Protein AF-X0LB42-F1 (afdb_monomer)

Solvent-accessible surface area (backbone atoms only — not comparable to full-atom values): 24486 Å² total; per-residue (Å²): 87,78,45,88,50,98,87,50,98,68,70,46,26,42,41,78,42,63,42,56,92,75,49,65,98,78,71,87,56,92,49,79,49,79,49,73,68,36,48,49,52,33,52,52,49,54,53,50,35,68,74,74,40,59,80,95,69,42,55,78,41,61,44,30,21,41,55,77,55,56,40,98,85,70,43,78,28,61,67,62,58,48,51,62,75,62,58,82,76,58,62,68,52,47,52,49,9,48,46,50,47,36,72,66,30,50,40,66,23,31,21,34,42,50,47,66,76,48,96,63,89,60,92,90,61,95,54,64,84,45,69,44,80,44,70,48,94,70,74,83,74,50,70,46,80,44,84,36,55,71,91,47,40,66,60,51,50,51,52,50,54,49,53,51,50,51,54,36,61,76,49,54,26,61,53,42,56,48,36,43,36,37,41,32,44,91,81,56,76,46,81,43,82,47,68,48,64,84,45,32,36,82,68,23,54,56,49,54,53,51,33,29,54,31,26,56,70,73,46,70,71,85,57,55,46,41,72,60,36,46,69,76,62,61,72,52,75,65,55,40,50,56,24,48,56,49,51,50,66,71,35,57,91,49,26,83,52,70,72,65,72,74,76,81,82,80,78,68,85,78,59,94,78,65,66,91,75,81,76,88,82,88,85,86,80,80,76,94,61,61,66,68,59,50,46,53,52,28,50,75,70,74,36,96,48,58,64,30,56,54,49,47,53,51,51,49,58,66,32,66,78,63,70,47,67,53,48,52,31,32,36,53,41,71,50,32,83,76,37,75,55,40,54,60,24,54,34,46,52,62,35,63,36,80,44,70,49,56,75,71,76,51,73,65,55,45,38,52,48,46,41,52,48,58,60,52,43,66,80,38,32,77,57,58,68,70,56,55,30,58,58,38,69,53,62,91,89,56,76,85,45,76,46,79,46,78,79,78,81,78,82,90,124

Structure (mmCIF, N/CA/C/O backbone):
data_AF-X0LB42-F1
#
_entry.id   AF-X0LB42-F1
#
loop_
_atom_site.group_PDB
_atom_site.id
_atom_site.type_symbol
_atom_site.label_atom_id
_atom_site.label_alt_id
_atom_site.label_comp_id
_atom_site.label_asym_id
_atom_site.label_entity_id
_atom_site.label_seq_id
_atom_site.pdbx_PDB_ins_code
_atom_site.Cartn_x
_atom_site.Cartn_y
_atom_site.Cartn_z
_atom_site.occupancy
_atom_site.B_iso_or_equiv
_atom_site.auth_seq_id
_atom_site.auth_comp_id
_atom_site.auth_asym_id
_atom_site.auth_atom_id
_atom_site.pdbx_PDB_model_num
ATOM 1 N N . MET A 1 1 ? 25.340 -20.797 -2.339 1.00 44.72 1 MET A N 1
ATOM 2 C CA . MET A 1 1 ? 26.627 -20.241 -2.813 1.00 44.72 1 MET A CA 1
ATOM 3 C C . MET A 1 1 ? 26.756 -18.850 -2.230 1.00 44.72 1 MET A C 1
ATOM 5 O O . MET A 1 1 ? 25.791 -18.105 -2.316 1.00 44.72 1 MET A O 1
ATOM 9 N N . VAL A 1 2 ? 27.885 -18.534 -1.598 1.00 42.16 2 VAL A N 1
ATOM 10 C CA . VAL A 1 2 ? 28.158 -17.186 -1.087 1.00 42.16 2 VAL A CA 1
ATOM 11 C C . VAL A 1 2 ? 28.806 -16.392 -2.215 1.00 42.16 2 VAL A C 1
ATOM 13 O O . VAL A 1 2 ? 29.856 -16.799 -2.713 1.00 42.16 2 VAL A O 1
ATOM 16 N N . LEU A 1 3 ? 28.160 -15.318 -2.659 1.00 44.56 3 LEU A N 1
ATOM 17 C CA . LEU A 1 3 ? 28.760 -14.375 -3.597 1.00 44.56 3 LEU A CA 1
ATOM 18 C C . LEU A 1 3 ? 29.435 -13.266 -2.792 1.00 44.56 3 LEU A C 1
ATOM 20 O O . LEU A 1 3 ? 28.776 -12.571 -2.018 1.00 44.56 3 LEU A O 1
ATOM 24 N N . ASN A 1 4 ? 30.752 -13.128 -2.955 1.00 34.81 4 ASN A N 1
ATOM 25 C CA . ASN A 1 4 ? 31.490 -12.000 -2.397 1.00 34.81 4 ASN A CA 1
ATOM 26 C C . ASN A 1 4 ? 31.144 -10.749 -3.203 1.00 34.81 4 ASN A C 1
ATOM 28 O O . ASN A 1 4 ? 31.461 -10.686 -4.389 1.00 34.81 4 ASN A O 1
ATOM 32 N N . ARG A 1 5 ? 30.530 -9.765 -2.544 1.00 43.56 5 ARG A N 1
ATOM 33 C CA . ARG A 1 5 ? 30.386 -8.403 -3.059 1.00 43.56 5 ARG A CA 1
ATOM 34 C C . ARG A 1 5 ? 31.442 -7.516 -2.399 1.00 43.56 5 ARG A C 1
ATOM 36 O O . ARG A 1 5 ? 31.385 -7.343 -1.184 1.00 43.56 5 ARG A O 1
ATOM 43 N N . PRO A 1 6 ? 32.431 -6.995 -3.143 1.00 35.06 6 PRO A N 1
ATOM 44 C CA . PRO A 1 6 ? 33.511 -6.187 -2.572 1.00 35.06 6 PRO A CA 1
ATOM 45 C C . PRO A 1 6 ? 33.060 -4.846 -1.960 1.00 35.06 6 PRO A C 1
ATOM 47 O O . PRO A 1 6 ? 33.853 -4.192 -1.290 1.00 35.06 6 PRO A O 1
ATOM 50 N N . ASP A 1 7 ? 31.817 -4.421 -2.194 1.00 41.19 7 ASP A N 1
ATOM 51 C CA . ASP A 1 7 ? 31.307 -3.068 -1.946 1.00 41.19 7 ASP A CA 1
ATOM 52 C C . ASP A 1 7 ? 30.141 -2.991 -0.932 1.00 41.19 7 ASP A C 1
ATOM 54 O O . ASP A 1 7 ? 29.723 -1.891 -0.563 1.00 41.19 7 ASP A O 1
ATOM 58 N N . ARG A 1 8 ? 29.632 -4.129 -0.424 1.00 45.09 8 ARG A N 1
ATOM 59 C CA . ARG A 1 8 ? 28.611 -4.185 0.645 1.00 45.09 8 ARG A CA 1
ATOM 60 C C . ARG A 1 8 ? 28.931 -5.281 1.673 1.00 45.09 8 ARG A C 1
ATOM 62 O O . ARG A 1 8 ? 29.265 -6.390 1.274 1.00 45.09 8 ARG A O 1
ATOM 69 N N . PRO A 1 9 ? 28.750 -5.045 2.988 1.00 38.72 9 PRO A N 1
ATOM 70 C CA . PRO A 1 9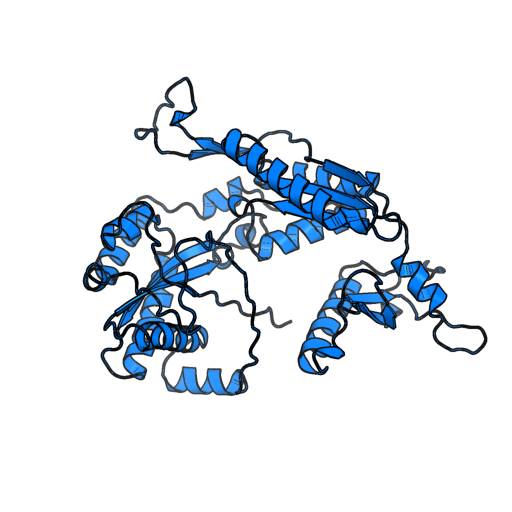 ? 29.098 -6.024 4.026 1.00 38.72 9 PRO A CA 1
ATOM 71 C C . PRO A 1 9 ? 28.169 -7.255 4.091 1.00 38.72 9 PRO A C 1
ATOM 73 O O . PRO A 1 9 ? 28.436 -8.175 4.863 1.00 38.72 9 PRO A O 1
ATOM 76 N N . ASN A 1 10 ? 27.106 -7.317 3.279 1.00 48.66 10 ASN A N 1
ATOM 77 C CA . ASN A 1 10 ? 26.189 -8.457 3.261 1.00 48.66 10 ASN A CA 1
ATOM 78 C C . ASN A 1 10 ? 26.535 -9.418 2.119 1.00 48.66 10 ASN A C 1
ATOM 80 O O . ASN A 1 10 ? 26.282 -9.141 0.947 1.00 48.66 10 ASN A O 1
ATOM 84 N N . HIS A 1 11 ? 27.072 -10.578 2.486 1.00 56.41 11 HIS A N 1
ATOM 85 C CA . HIS A 1 11 ? 27.197 -11.742 1.618 1.00 56.41 11 HIS A CA 1
ATOM 86 C C . HIS A 1 11 ? 25.808 -12.158 1.105 1.00 56.41 11 HIS A C 1
ATOM 88 O O . HIS A 1 11 ? 24.945 -12.537 1.895 1.00 56.41 11 HIS A O 1
ATOM 94 N N . ALA A 1 12 ? 25.579 -12.114 -0.210 1.00 61.16 12 ALA A N 1
ATOM 95 C CA . ALA A 1 12 ? 24.350 -12.647 -0.793 1.00 61.16 12 ALA A CA 1
ATOM 96 C C . ALA A 1 12 ? 24.471 -14.172 -0.897 1.00 61.16 12 ALA A C 1
ATOM 98 O O . ALA A 1 12 ? 25.297 -14.708 -1.647 1.00 61.16 12 ALA A O 1
ATOM 99 N N . VAL A 1 13 ? 23.665 -14.886 -0.115 1.00 71.06 13 VAL A N 1
ATOM 100 C CA . VAL A 1 13 ? 23.589 -16.345 -0.170 1.00 71.06 13 VAL A CA 1
ATOM 101 C C . VAL A 1 13 ? 22.534 -16.713 -1.211 1.00 71.06 13 VAL A C 1
ATOM 103 O O . VAL A 1 13 ? 21.343 -16.516 -0.999 1.00 71.06 13 VAL A O 1
ATOM 106 N N . VAL A 1 14 ? 22.965 -17.258 -2.349 1.00 78.75 14 VAL A N 1
ATOM 107 C CA . VAL A 1 14 ? 22.054 -17.750 -3.396 1.00 78.75 14 VAL A CA 1
ATOM 108 C C . VAL A 1 14 ? 21.892 -19.259 -3.261 1.00 78.75 14 VAL A C 1
ATOM 110 O O . VAL A 1 14 ? 22.886 -20.000 -3.269 1.00 78.75 14 VAL A O 1
ATOM 113 N N . ALA A 1 15 ? 20.652 -19.725 -3.153 1.00 84.56 15 ALA A N 1
ATOM 114 C CA . ALA A 1 15 ? 20.295 -21.137 -3.171 1.00 84.56 15 ALA A CA 1
ATOM 115 C C . ALA A 1 15 ? 19.730 -21.523 -4.541 1.00 84.56 15 ALA A C 1
ATOM 117 O O . ALA A 1 15 ? 18.846 -20.855 -5.066 1.00 84.56 15 ALA A O 1
ATOM 118 N N . PHE A 1 16 ? 20.234 -22.615 -5.113 1.00 86.50 16 PHE A N 1
ATOM 119 C CA . PHE A 1 16 ? 19.707 -23.180 -6.353 1.00 86.50 16 PHE A CA 1
ATOM 120 C C . PHE A 1 16 ? 18.906 -24.439 -6.032 1.00 86.50 16 PHE A C 1
ATOM 122 O O . PHE A 1 16 ? 19.396 -25.305 -5.308 1.00 86.50 16 PHE A O 1
ATOM 129 N N . ILE A 1 17 ? 17.699 -24.543 -6.579 1.00 87.75 17 ILE A N 1
ATOM 130 C CA . ILE A 1 17 ? 16.788 -25.675 -6.406 1.00 87.75 17 ILE A CA 1
ATOM 131 C C . ILE A 1 17 ? 16.646 -26.367 -7.757 1.00 87.75 17 ILE A C 1
ATOM 133 O O . ILE A 1 17 ? 16.242 -25.737 -8.731 1.00 87.75 17 ILE A O 1
ATOM 137 N N . ALA A 1 18 ? 16.960 -27.660 -7.827 1.00 87.94 18 ALA A N 1
ATOM 138 C CA . ALA A 1 18 ? 16.674 -28.448 -9.021 1.00 87.94 18 ALA A CA 1
ATOM 139 C C . ALA A 1 18 ? 15.215 -28.918 -9.015 1.00 87.94 18 ALA A C 1
ATOM 141 O O . ALA A 1 18 ? 14.796 -29.599 -8.081 1.00 87.94 18 ALA A O 1
ATOM 142 N N . ALA A 1 19 ? 14.471 -28.585 -10.066 1.00 86.31 19 ALA A N 1
ATOM 143 C CA . ALA A 1 19 ? 13.085 -29.002 -10.266 1.00 86.31 19 ALA A CA 1
ATOM 144 C C . ALA A 1 19 ? 12.876 -29.503 -11.711 1.00 86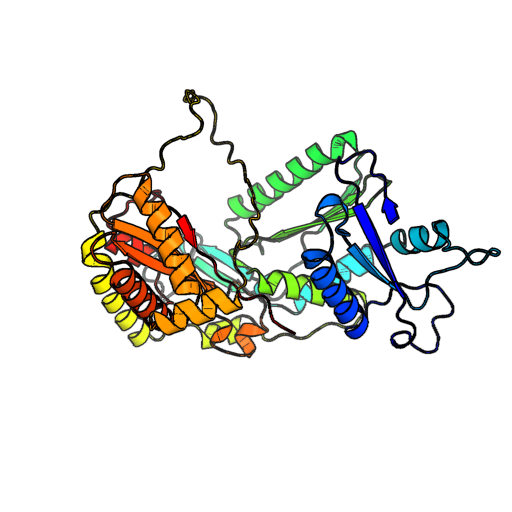.31 19 ALA A C 1
ATOM 146 O O . ALA A 1 19 ? 12.275 -28.799 -12.527 1.00 86.31 19 ALA A O 1
ATOM 147 N N . PRO A 1 20 ? 13.372 -30.707 -12.059 1.00 81.81 20 PRO A N 1
ATOM 148 C CA . PRO A 1 20 ? 13.318 -31.232 -13.429 1.00 81.81 20 PRO A CA 1
ATOM 149 C C . PRO A 1 20 ? 11.888 -31.399 -13.959 1.00 81.81 20 PRO A C 1
ATOM 151 O O . PRO A 1 20 ? 11.645 -31.203 -15.141 1.00 81.81 20 PRO A O 1
ATOM 154 N N . GLN A 1 21 ? 10.928 -31.686 -13.080 1.00 80.69 21 GLN A N 1
ATOM 155 C CA . GLN A 1 21 ? 9.507 -31.827 -13.405 1.00 80.69 21 GLN A CA 1
ATOM 156 C C . GLN A 1 21 ? 8.821 -30.520 -13.841 1.00 80.69 21 GLN A C 1
ATOM 158 O O . GLN A 1 21 ? 7.685 -30.551 -14.299 1.00 80.69 21 GLN A O 1
ATOM 163 N N . VAL A 1 22 ? 9.485 -29.375 -13.659 1.00 75.88 22 VAL A N 1
ATOM 164 C CA . VAL A 1 22 ? 8.964 -28.040 -14.004 1.00 75.88 22 VAL A CA 1
ATOM 165 C C . VAL A 1 22 ? 9.557 -27.519 -15.320 1.00 75.88 22 VAL A C 1
ATOM 167 O O . VAL A 1 22 ? 9.099 -26.505 -15.849 1.00 75.88 22 VAL A O 1
ATOM 170 N N . ALA A 1 23 ? 10.568 -28.208 -15.852 1.00 68.00 23 ALA A N 1
ATOM 171 C CA . ALA A 1 23 ? 11.214 -27.875 -17.112 1.00 68.00 23 ALA A CA 1
ATOM 172 C C . ALA A 1 23 ? 10.327 -28.276 -18.299 1.00 68.00 23 ALA A C 1
ATOM 174 O O . ALA A 1 23 ? 9.727 -29.353 -18.291 1.00 68.00 23 ALA A O 1
ATOM 175 N N . GLN A 1 24 ? 10.255 -27.438 -19.335 1.00 65.38 24 GLN A N 1
ATOM 176 C CA . GLN A 1 24 ? 9.589 -27.823 -20.581 1.00 65.38 24 GLN A CA 1
ATOM 177 C C . GLN A 1 24 ? 10.532 -28.695 -21.427 1.00 65.38 24 GLN A C 1
ATOM 179 O O . GLN A 1 24 ? 11.755 -28.540 -21.390 1.00 65.38 24 GLN A O 1
ATOM 184 N N . THR A 1 25 ? 9.976 -29.634 -22.199 1.00 47.72 25 THR A N 1
ATOM 185 C CA . THR A 1 25 ? 10.732 -30.467 -23.148 1.00 47.72 25 THR A CA 1
ATOM 186 C C . THR A 1 25 ? 11.374 -29.586 -24.222 1.00 47.72 25 THR A C 1
ATOM 188 O O . THR A 1 25 ? 10.719 -29.214 -25.190 1.00 47.72 25 THR A O 1
ATOM 191 N N . GLY A 1 26 ? 12.646 -29.227 -24.025 1.00 52.06 26 GLY A N 1
ATOM 192 C CA . GLY A 1 26 ? 13.403 -28.327 -24.903 1.00 52.06 26 GLY A CA 1
ATOM 193 C C . GLY A 1 26 ? 14.547 -27.570 -24.214 1.00 52.06 26 GLY A C 1
ATOM 194 O O . GLY A 1 26 ? 15.468 -27.128 -24.897 1.00 52.06 26 GLY A O 1
ATOM 195 N N . ASP A 1 27 ? 14.552 -27.480 -22.877 1.00 46.59 27 ASP A N 1
ATOM 196 C CA . ASP A 1 27 ? 15.606 -26.805 -22.099 1.00 46.59 27 ASP A CA 1
ATOM 197 C C . ASP A 1 27 ? 16.899 -27.644 -22.015 1.00 46.59 27 ASP A C 1
ATOM 199 O O . ASP A 1 27 ? 17.259 -28.202 -20.979 1.00 46.59 27 ASP A O 1
ATOM 203 N N . ALA A 1 28 ? 17.621 -27.758 -23.133 1.00 44.88 28 ALA A N 1
ATOM 204 C CA . ALA A 1 28 ? 18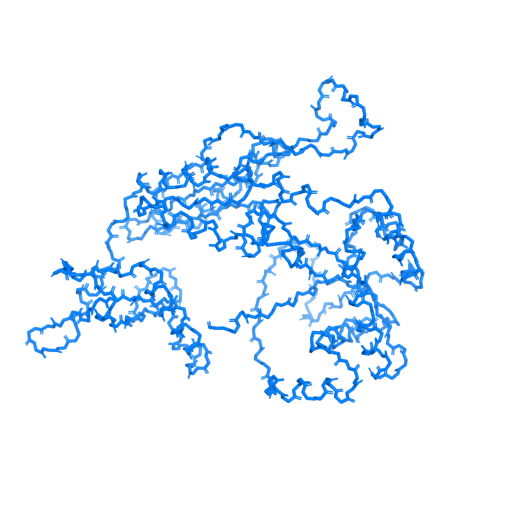.943 -28.395 -23.196 1.00 44.88 28 ALA A CA 1
ATOM 205 C C . ALA A 1 28 ? 20.076 -27.510 -22.625 1.00 44.88 28 ALA A C 1
ATOM 207 O O . ALA A 1 28 ? 21.226 -27.944 -22.532 1.00 44.88 28 ALA A O 1
ATOM 208 N N . VAL A 1 29 ? 19.761 -26.274 -22.229 1.00 53.03 29 VAL A N 1
ATOM 209 C CA . VAL A 1 29 ? 20.679 -25.310 -21.611 1.00 53.03 29 VAL A CA 1
ATOM 210 C C . VAL A 1 29 ? 20.241 -25.118 -20.158 1.00 53.03 29 VAL A C 1
ATOM 212 O O . VAL A 1 29 ? 19.038 -25.096 -19.892 1.00 53.03 29 VAL A O 1
ATOM 215 N N . PRO A 1 30 ? 21.162 -25.005 -19.182 1.00 55.03 30 PRO A N 1
ATOM 216 C CA . PRO A 1 30 ? 20.763 -24.600 -17.846 1.00 55.03 30 PRO A CA 1
ATOM 217 C C . PRO A 1 30 ? 20.148 -23.200 -17.947 1.00 55.03 30 PRO A C 1
ATOM 219 O O . PRO A 1 30 ? 20.848 -22.234 -18.220 1.00 55.03 30 PRO A O 1
ATOM 222 N N . THR A 1 31 ? 18.836 -23.110 -17.770 1.00 68.81 31 THR A N 1
ATOM 223 C CA . THR A 1 31 ? 18.077 -21.855 -17.798 1.00 68.81 31 THR A CA 1
ATOM 224 C C . THR A 1 31 ? 17.368 -21.703 -16.459 1.00 68.81 31 THR A C 1
ATOM 226 O O . THR A 1 31 ? 16.971 -22.691 -15.835 1.00 68.81 31 THR A O 1
ATOM 229 N N . ILE A 1 32 ? 17.241 -20.471 -15.972 1.00 76.50 32 ILE A N 1
ATOM 230 C CA . ILE A 1 32 ? 16.446 -20.191 -14.775 1.00 76.50 32 ILE A CA 1
ATOM 231 C C . ILE A 1 32 ? 14.968 -20.407 -15.120 1.00 76.50 32 ILE A C 1
ATOM 233 O O . ILE A 1 32 ? 14.466 -19.836 -16.086 1.00 76.50 32 ILE A O 1
ATOM 237 N N . LEU A 1 33 ? 14.266 -21.219 -14.328 1.00 74.56 33 LEU A N 1
ATOM 238 C CA . LEU A 1 33 ? 12.834 -21.456 -14.498 1.00 74.56 33 LEU A CA 1
ATOM 239 C C . LEU A 1 33 ? 12.047 -20.328 -13.819 1.00 74.56 33 LEU A C 1
ATOM 241 O O . LEU A 1 33 ? 12.151 -20.137 -12.607 1.00 74.56 33 LEU A O 1
ATOM 245 N N . LEU A 1 34 ? 11.251 -19.595 -14.603 1.00 73.44 34 LEU A N 1
ATOM 246 C CA . LEU A 1 34 ? 10.471 -18.430 -14.150 1.00 73.44 34 LEU A CA 1
ATOM 247 C C . LEU A 1 34 ? 8.948 -18.622 -14.258 1.00 73.44 34 LEU A C 1
ATOM 249 O O . LEU A 1 34 ? 8.195 -17.671 -14.080 1.00 73.44 34 LEU A O 1
ATOM 253 N N . ASN A 1 35 ? 8.479 -19.834 -14.561 1.00 74.56 35 ASN A N 1
ATOM 254 C CA . ASN A 1 35 ? 7.044 -20.121 -14.618 1.00 74.56 35 ASN A CA 1
ATOM 255 C C . ASN A 1 35 ? 6.395 -20.122 -13.216 1.00 74.56 35 ASN A C 1
ATOM 257 O O . ASN A 1 35 ? 7.084 -20.242 -12.199 1.00 74.56 35 ASN A O 1
ATOM 261 N N . ASP A 1 36 ? 5.063 -20.011 -13.160 1.00 70.56 36 ASP A N 1
ATOM 262 C CA . ASP A 1 36 ? 4.302 -19.894 -11.903 1.00 70.56 36 ASP A CA 1
ATOM 263 C C . ASP A 1 36 ? 4.613 -21.041 -10.914 1.00 70.56 36 ASP A C 1
ATOM 265 O O . ASP A 1 36 ? 4.751 -20.814 -9.709 1.00 70.56 36 ASP A O 1
ATOM 269 N N . THR A 1 37 ? 4.817 -22.264 -11.416 1.00 78.75 37 THR A N 1
ATOM 270 C CA . THR A 1 37 ? 5.199 -23.432 -10.605 1.00 78.75 37 THR A CA 1
ATOM 271 C C . THR A 1 37 ? 6.595 -23.277 -9.994 1.00 78.75 37 THR A C 1
ATOM 273 O O . THR A 1 37 ? 6.784 -23.541 -8.806 1.00 78.75 37 THR A O 1
ATOM 276 N N . ALA A 1 38 ? 7.578 -22.816 -10.771 1.00 77.44 38 ALA A N 1
ATOM 277 C CA . ALA A 1 38 ? 8.935 -22.554 -10.296 1.00 77.44 38 ALA A CA 1
ATOM 278 C C . ALA A 1 38 ? 8.964 -21.428 -9.249 1.00 77.44 38 ALA A C 1
ATOM 280 O O . ALA A 1 38 ? 9.609 -21.564 -8.208 1.00 77.44 38 ALA A O 1
ATOM 281 N N . ILE A 1 39 ? 8.196 -20.356 -9.464 1.00 74.25 39 ILE A N 1
ATOM 282 C CA . ILE A 1 39 ? 8.025 -19.280 -8.476 1.00 74.25 39 ILE A CA 1
ATOM 283 C C . ILE A 1 39 ? 7.403 -19.833 -7.184 1.00 74.25 39 ILE A C 1
ATOM 285 O O . ILE A 1 39 ? 7.853 -19.491 -6.087 1.00 74.25 39 ILE A O 1
ATOM 289 N N . GLY A 1 40 ? 6.411 -20.722 -7.293 1.00 76.69 40 GLY A N 1
ATOM 290 C CA . GLY A 1 40 ? 5.815 -21.423 -6.153 1.00 76.69 40 GLY A CA 1
ATOM 291 C C . GLY A 1 40 ? 6.841 -22.222 -5.342 1.00 76.69 40 GLY A C 1
ATOM 292 O O . GLY A 1 40 ? 6.895 -22.085 -4.119 1.00 76.69 40 GLY A O 1
ATOM 293 N N . ILE A 1 41 ? 7.710 -22.983 -6.015 1.00 83.44 41 ILE A N 1
ATOM 294 C CA . ILE A 1 41 ? 8.796 -23.749 -5.378 1.00 83.44 41 ILE A CA 1
ATOM 295 C C . ILE A 1 41 ? 9.782 -22.819 -4.662 1.00 83.44 41 ILE A C 1
ATOM 297 O O . ILE A 1 41 ? 10.126 -23.064 -3.505 1.00 83.44 41 ILE A O 1
ATOM 301 N N . ALA A 1 42 ? 10.215 -21.735 -5.313 1.00 82.31 42 ALA A N 1
ATOM 302 C CA . ALA A 1 42 ? 11.120 -20.763 -4.702 1.00 82.31 42 ALA A CA 1
ATOM 303 C C . ALA A 1 42 ? 10.505 -20.128 -3.445 1.00 82.31 42 ALA A C 1
ATOM 305 O O . ALA A 1 42 ? 11.166 -20.041 -2.412 1.00 82.31 42 ALA A O 1
ATOM 306 N N . ARG A 1 43 ? 9.224 -19.734 -3.499 1.00 79.44 43 ARG A N 1
ATOM 307 C CA . ARG A 1 43 ? 8.496 -19.176 -2.346 1.00 79.44 43 ARG A CA 1
ATOM 308 C C . ARG A 1 43 ? 8.380 -20.174 -1.199 1.00 79.44 43 ARG A C 1
ATOM 310 O O . ARG A 1 43 ? 8.616 -19.796 -0.055 1.00 79.44 43 ARG A O 1
ATOM 317 N N . ALA A 1 44 ? 8.053 -21.432 -1.491 1.00 82.19 44 ALA A N 1
ATOM 318 C CA . ALA A 1 44 ? 8.000 -22.482 -0.478 1.00 82.19 44 ALA A CA 1
ATOM 319 C C . ALA A 1 44 ? 9.367 -22.680 0.199 1.00 82.19 44 ALA A C 1
ATOM 321 O O . ALA A 1 44 ? 9.440 -22.749 1.424 1.00 82.19 44 ALA A O 1
ATOM 322 N N . ALA A 1 45 ? 10.454 -22.672 -0.577 1.00 84.56 45 ALA A N 1
ATOM 323 C CA . ALA A 1 45 ? 11.808 -22.788 -0.045 1.00 84.56 45 ALA A CA 1
ATOM 324 C C . ALA A 1 45 ? 12.233 -21.577 0.801 1.00 84.56 45 ALA A C 1
ATOM 326 O O . ALA A 1 45 ? 12.869 -21.761 1.836 1.00 84.56 45 ALA A O 1
ATOM 327 N N . ILE A 1 46 ? 11.847 -20.354 0.412 1.00 79.81 46 ILE A N 1
ATOM 328 C CA . ILE A 1 46 ? 12.060 -19.144 1.226 1.00 79.81 46 ILE A CA 1
ATOM 329 C C . ILE A 1 46 ? 11.379 -19.293 2.588 1.00 79.81 46 ILE A C 1
ATOM 331 O O . ILE A 1 46 ? 11.996 -19.007 3.615 1.00 79.81 46 ILE A O 1
ATOM 335 N N . ARG A 1 47 ? 10.119 -19.747 2.610 1.00 77.38 47 ARG A N 1
ATOM 336 C CA . ARG A 1 47 ? 9.376 -19.966 3.860 1.00 77.38 47 ARG A CA 1
ATOM 337 C C . ARG A 1 47 ? 10.075 -20.983 4.753 1.00 77.38 47 ARG A C 1
ATOM 339 O O . ARG A 1 47 ? 10.361 -20.673 5.904 1.00 77.38 47 ARG A O 1
ATOM 346 N N . GLU A 1 48 ? 10.407 -22.146 4.202 1.00 82.62 48 GLU A N 1
ATOM 347 C CA . GLU A 1 48 ? 11.056 -23.223 4.950 1.00 82.62 48 GLU A CA 1
ATOM 348 C C . GLU A 1 48 ? 12.412 -22.786 5.508 1.00 82.62 48 GLU A C 1
ATOM 350 O O . GLU A 1 48 ? 12.702 -22.975 6.687 1.00 82.62 48 GLU A O 1
ATOM 355 N N . ALA A 1 49 ? 13.229 -22.118 4.693 1.00 80.31 49 ALA A N 1
ATOM 356 C CA . ALA A 1 49 ? 14.519 -21.589 5.118 1.00 80.31 49 ALA A CA 1
ATOM 357 C C . ALA A 1 49 ? 14.392 -20.519 6.209 1.00 80.31 49 ALA A C 1
ATOM 359 O O . ALA A 1 49 ? 15.251 -20.423 7.080 1.00 80.31 49 ALA A O 1
ATOM 360 N N . SER A 1 50 ? 13.321 -19.723 6.187 1.00 73.56 50 SER A N 1
ATOM 36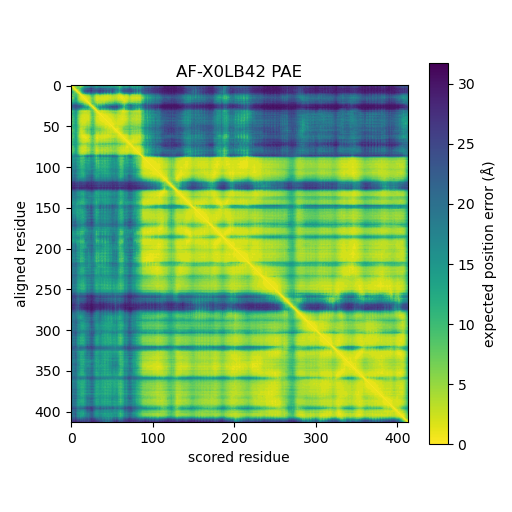1 C CA . SER A 1 50 ? 13.089 -18.684 7.195 1.00 73.56 50 SER A CA 1
ATOM 362 C C . SER A 1 50 ? 12.778 -19.274 8.574 1.00 73.56 50 SER A C 1
ATOM 364 O O . SER A 1 50 ? 13.079 -18.634 9.581 1.00 73.56 50 SER A O 1
ATOM 366 N N . ILE A 1 51 ? 12.207 -20.484 8.598 1.00 80.06 51 ILE A N 1
ATOM 367 C CA . ILE A 1 51 ? 11.853 -21.245 9.802 1.00 80.06 51 ILE A CA 1
ATOM 368 C C . ILE A 1 51 ? 13.032 -22.101 10.283 1.00 80.06 51 ILE A C 1
ATOM 370 O O . ILE A 1 51 ? 13.280 -22.187 11.482 1.00 80.06 51 ILE A O 1
ATOM 374 N N . THR A 1 52 ? 13.753 -22.745 9.363 1.00 81.62 52 THR A N 1
ATOM 375 C CA . THR A 1 52 ? 14.715 -23.805 9.701 1.00 81.62 52 THR A CA 1
ATOM 376 C C . THR A 1 52 ? 16.165 -23.342 9.776 1.00 81.62 52 THR A C 1
ATOM 378 O O . THR A 1 52 ? 16.960 -23.965 10.481 1.00 81.62 52 THR A O 1
ATOM 381 N N . LEU A 1 53 ? 16.542 -22.273 9.064 1.00 76.50 53 LEU A N 1
ATOM 382 C CA . LEU A 1 53 ? 17.932 -21.828 8.993 1.00 76.50 53 LEU A CA 1
ATOM 383 C C . LEU A 1 53 ? 18.208 -20.671 9.963 1.00 76.50 53 LEU A C 1
ATOM 385 O O . LEU A 1 53 ? 17.391 -19.755 10.077 1.00 76.50 53 LEU A O 1
ATOM 389 N N . PRO A 1 54 ? 19.388 -20.645 10.611 1.00 75.31 54 PRO A N 1
ATOM 390 C CA . PRO A 1 54 ? 19.876 -19.461 11.311 1.00 75.31 54 PRO A CA 1
ATOM 391 C C . PRO A 1 54 ? 19.971 -18.252 10.372 1.00 75.31 54 PRO A C 1
ATOM 393 O O . PRO A 1 54 ? 20.276 -18.419 9.191 1.00 75.31 54 PRO A O 1
ATOM 396 N N . ASP A 1 55 ? 19.798 -17.032 10.890 1.00 69.75 55 ASP A N 1
ATOM 397 C CA . ASP A 1 55 ? 19.738 -15.806 10.070 1.00 69.75 55 ASP A CA 1
ATOM 398 C C . ASP A 1 55 ? 20.934 -15.625 9.126 1.00 69.75 55 ASP A C 1
ATOM 400 O O . ASP A 1 55 ? 20.768 -15.236 7.974 1.00 69.75 55 ASP A O 1
ATOM 404 N N . HIS A 1 56 ? 22.136 -15.998 9.567 1.00 71.31 56 HIS A N 1
ATOM 405 C CA . HIS A 1 56 ? 23.359 -15.914 8.765 1.00 71.31 56 HIS A CA 1
ATOM 406 C C . HIS A 1 56 ? 23.460 -16.970 7.644 1.00 71.31 56 HIS A C 1
ATOM 408 O O . HIS A 1 56 ? 24.336 -16.871 6.786 1.00 71.31 56 HIS A O 1
ATOM 414 N N . MET A 1 57 ? 22.598 -17.992 7.647 1.00 69.06 57 MET A N 1
ATOM 415 C CA . MET A 1 57 ? 22.523 -19.036 6.617 1.00 69.06 57 MET A CA 1
ATOM 416 C C . MET A 1 57 ? 21.319 -18.877 5.686 1.00 69.06 57 MET A C 1
ATOM 418 O O . MET A 1 57 ? 21.239 -19.604 4.693 1.00 69.06 57 MET A O 1
ATOM 422 N N . LYS A 1 58 ? 20.393 -17.952 5.978 1.00 73.50 58 LYS A N 1
ATOM 423 C CA . LYS A 1 58 ? 19.198 -17.722 5.161 1.00 73.50 58 LYS A CA 1
ATOM 424 C C . LYS A 1 58 ? 19.604 -17.201 3.778 1.00 73.50 58 LYS A C 1
ATOM 426 O O . LYS A 1 58 ? 20.193 -16.122 3.679 1.00 73.50 58 LYS A O 1
ATOM 431 N N . PRO A 1 59 ? 19.304 -17.941 2.693 1.00 77.69 59 PRO A N 1
ATOM 432 C CA . PRO A 1 59 ? 19.552 -17.457 1.350 1.00 77.69 59 PRO A CA 1
ATOM 433 C C . PRO A 1 59 ? 18.743 -16.193 1.073 1.00 77.69 59 PRO A C 1
ATOM 435 O O . PRO A 1 59 ? 17.537 -16.157 1.304 1.00 77.69 59 PRO A O 1
ATOM 438 N N . SER A 1 60 ? 19.398 -15.171 0.532 1.00 69.50 60 SER A N 1
ATOM 439 C CA . SER A 1 60 ? 18.750 -13.938 0.083 1.00 69.50 60 SER A CA 1
ATOM 440 C C . SER A 1 60 ? 17.972 -14.142 -1.219 1.00 69.50 60 SER A C 1
ATOM 442 O O . SER A 1 60 ? 17.150 -13.312 -1.599 1.00 69.50 60 SER A O 1
ATOM 444 N N . THR A 1 61 ? 18.256 -15.223 -1.952 1.00 77.69 61 THR A N 1
ATOM 445 C CA . THR A 1 61 ? 17.615 -15.535 -3.234 1.00 77.69 61 THR A CA 1
ATOM 446 C C . THR A 1 61 ? 17.569 -17.042 -3.457 1.00 77.69 61 THR A C 1
ATOM 448 O O . THR A 1 61 ? 18.560 -17.739 -3.230 1.00 77.69 61 THR A O 1
ATOM 451 N N . PHE A 1 62 ? 16.429 -17.531 -3.949 1.00 83.38 62 PHE A N 1
ATOM 452 C CA . PHE A 1 62 ? 16.234 -18.914 -4.373 1.00 83.38 62 PHE A CA 1
ATOM 453 C C . PHE A 1 62 ? 15.967 -18.954 -5.872 1.00 83.38 62 PHE A C 1
ATOM 455 O O . PHE A 1 62 ? 15.093 -18.247 -6.366 1.00 83.38 62 PHE A O 1
ATOM 462 N N . ILE A 1 63 ? 16.722 -19.781 -6.586 1.00 82.69 63 ILE A N 1
ATOM 463 C CA . ILE A 1 63 ? 16.671 -19.887 -8.043 1.00 82.69 63 ILE A CA 1
ATOM 464 C C . ILE A 1 63 ? 16.336 -21.315 -8.411 1.00 82.69 63 ILE A C 1
ATOM 466 O O . ILE A 1 63 ? 17.067 -22.242 -8.061 1.00 82.69 63 ILE A O 1
ATOM 470 N N . VAL A 1 64 ? 15.237 -21.489 -9.131 1.00 84.25 64 VAL A N 1
ATOM 471 C CA . VAL A 1 64 ? 14.828 -22.801 -9.618 1.00 84.25 64 VAL A CA 1
ATOM 472 C C . VAL A 1 64 ? 15.457 -23.040 -10.983 1.00 84.25 64 VAL A C 1
ATOM 474 O O . VAL A 1 64 ? 15.388 -22.196 -11.872 1.00 84.25 64 VAL A O 1
ATOM 477 N N . VAL A 1 65 ? 16.097 -24.192 -11.134 1.00 84.75 65 VAL A N 1
ATOM 478 C CA . VAL A 1 65 ? 16.757 -24.635 -12.365 1.00 84.75 65 VAL A CA 1
ATOM 479 C C . VAL A 1 65 ? 16.274 -26.046 -12.715 1.00 84.75 65 VAL A C 1
ATOM 481 O O . VAL A 1 65 ? 15.920 -26.806 -11.810 1.00 84.75 65 VAL A O 1
ATOM 484 N N . PRO A 1 66 ? 16.270 -26.450 -13.996 1.00 83.31 66 PRO A N 1
ATOM 485 C CA . PRO A 1 66 ? 15.854 -27.799 -14.389 1.00 83.31 66 PRO A CA 1
ATOM 486 C C . PRO A 1 66 ? 16.764 -28.871 -13.773 1.00 83.31 66 PRO A C 1
ATOM 488 O O . PRO A 1 66 ? 16.314 -29.924 -13.328 1.00 83.31 66 PRO A O 1
ATOM 491 N N . SER A 1 67 ? 18.062 -28.585 -13.683 1.00 85.62 67 SER A N 1
ATOM 492 C CA . SER A 1 67 ? 19.041 -29.419 -12.995 1.00 85.62 67 SER A CA 1
ATOM 493 C C . SER A 1 67 ? 20.199 -28.565 -12.481 1.00 85.62 67 SER A C 1
ATOM 495 O O . SER A 1 67 ? 20.482 -27.497 -13.024 1.00 85.62 67 SER A O 1
ATOM 497 N N . ILE A 1 68 ? 20.884 -29.026 -11.428 1.00 86.81 68 ILE A N 1
ATOM 498 C CA . ILE A 1 68 ? 22.141 -28.400 -11.001 1.00 86.81 68 ILE A CA 1
ATOM 499 C C . ILE A 1 68 ? 23.226 -28.797 -12.013 1.00 86.81 68 ILE A C 1
ATOM 501 O O . ILE A 1 68 ? 23.530 -29.992 -12.100 1.00 86.81 68 ILE A O 1
ATOM 505 N N . PRO A 1 69 ? 23.850 -27.845 -12.739 1.00 83.88 69 PRO A N 1
ATOM 506 C CA . PRO A 1 69 ? 24.935 -28.149 -13.662 1.00 83.88 69 PRO A CA 1
ATOM 507 C C . PRO A 1 69 ? 26.062 -28.867 -12.922 1.00 83.88 69 PRO A C 1
ATOM 509 O O . PRO A 1 69 ? 26.446 -28.454 -11.825 1.00 83.88 69 PRO A O 1
ATOM 512 N N . LYS A 1 70 ? 26.611 -29.932 -13.509 1.00 84.69 70 LYS A N 1
ATOM 513 C CA . LYS A 1 70 ? 27.700 -30.717 -12.911 1.00 84.69 70 LYS A CA 1
ATOM 514 C C . LYS A 1 70 ? 28.999 -30.561 -13.701 1.00 84.69 70 LYS A C 1
ATOM 516 O O . LYS A 1 70 ? 28.983 -30.305 -14.900 1.00 84.69 70 LYS A O 1
ATOM 521 N N . THR A 1 71 ? 30.137 -30.665 -13.020 1.00 85.62 71 THR A N 1
ATOM 522 C CA . THR A 1 71 ? 31.456 -30.798 -13.651 1.00 85.62 71 THR A CA 1
ATOM 523 C C . THR A 1 71 ? 31.658 -32.233 -14.143 1.00 85.62 71 THR A C 1
ATOM 525 O O . THR A 1 71 ? 30.887 -33.126 -13.789 1.00 85.62 71 THR A O 1
ATOM 528 N N . GLN A 1 72 ? 32.732 -32.487 -14.897 1.00 80.06 72 GLN A N 1
ATOM 529 C CA . GLN A 1 72 ? 33.110 -33.846 -15.318 1.00 80.06 72 GLN A CA 1
ATOM 530 C C . GLN A 1 72 ? 33.291 -34.814 -14.132 1.00 80.06 72 GLN A C 1
ATOM 532 O O . GLN A 1 72 ? 33.045 -36.004 -14.264 1.00 80.06 72 GLN A O 1
ATOM 537 N N . SER A 1 73 ? 33.641 -34.306 -12.945 1.00 84.56 73 SER A N 1
ATOM 538 C CA . SER A 1 73 ? 33.739 -35.089 -11.703 1.00 84.56 73 SER A CA 1
ATOM 539 C C . SER A 1 73 ? 32.418 -35.179 -10.918 1.00 84.56 73 SER A C 1
ATOM 541 O O . SER A 1 73 ? 32.445 -35.390 -9.708 1.00 84.56 73 SER A O 1
ATOM 543 N N . ALA A 1 74 ? 31.270 -34.933 -11.560 1.00 80.00 74 ALA A N 1
ATOM 544 C CA . ALA A 1 74 ? 29.919 -34.968 -10.985 1.00 80.00 74 ALA A CA 1
ATOM 545 C C . ALA A 1 74 ? 29.633 -33.990 -9.818 1.00 80.00 74 ALA A C 1
ATOM 547 O O . ALA A 1 74 ? 28.565 -34.052 -9.205 1.00 80.00 74 ALA A O 1
ATOM 548 N N . LYS A 1 75 ? 30.540 -33.048 -9.526 1.00 82.44 75 LYS A N 1
ATOM 549 C CA . LYS A 1 75 ? 30.337 -31.986 -8.522 1.00 82.44 75 LYS A CA 1
ATOM 550 C C . LYS A 1 75 ? 29.511 -30.845 -9.109 1.00 82.44 75 LYS A C 1
ATOM 552 O O . LYS A 1 75 ? 29.577 -30.608 -10.309 1.00 82.44 75 LYS A O 1
ATOM 557 N N . ALA A 1 76 ? 28.794 -30.088 -8.278 1.00 82.38 76 ALA A N 1
ATOM 558 C CA . ALA A 1 76 ? 28.090 -28.887 -8.735 1.00 82.38 76 ALA A CA 1
ATOM 559 C C . ALA A 1 76 ? 29.063 -27.898 -9.411 1.00 82.38 76 ALA A C 1
ATOM 561 O O . ALA A 1 76 ? 30.071 -27.488 -8.826 1.00 82.38 76 ALA A O 1
ATOM 562 N N . ASN A 1 77 ? 28.759 -27.515 -10.648 1.00 85.56 77 ASN A N 1
ATOM 563 C CA . ASN A 1 77 ? 29.546 -26.588 -11.443 1.00 85.56 77 ASN A CA 1
ATOM 564 C C . ASN A 1 77 ? 29.200 -25.149 -11.046 1.00 85.56 77 ASN A C 1
ATOM 566 O O . ASN A 1 77 ? 28.272 -24.534 -11.569 1.00 85.56 77 ASN A O 1
ATOM 570 N N . ARG A 1 78 ? 29.975 -24.616 -10.099 1.00 81.31 78 ARG A N 1
ATOM 571 C CA . ARG A 1 78 ? 29.787 -23.263 -9.554 1.00 81.31 78 ARG A CA 1
ATOM 572 C C . ARG A 1 78 ? 29.884 -22.171 -10.620 1.00 81.31 78 ARG A C 1
ATOM 574 O O . ARG A 1 78 ? 29.093 -21.243 -10.569 1.00 81.31 78 ARG A O 1
ATOM 581 N N . ARG A 1 79 ? 30.794 -22.301 -11.594 1.00 76.94 79 ARG A N 1
ATOM 582 C CA . ARG A 1 79 ? 30.943 -21.316 -12.682 1.00 76.94 79 ARG A CA 1
ATOM 583 C C . ARG A 1 79 ? 29.710 -21.276 -13.576 1.00 76.94 79 ARG A C 1
ATOM 585 O O . ARG A 1 79 ? 29.243 -20.196 -13.901 1.00 76.94 79 ARG A O 1
ATOM 592 N N . ALA A 1 80 ? 29.160 -22.441 -13.924 1.00 76.38 80 ALA A N 1
ATOM 593 C CA . ALA A 1 80 ? 27.924 -22.509 -14.698 1.00 76.38 80 ALA A CA 1
ATOM 594 C C . ALA A 1 80 ? 26.747 -21.893 -13.926 1.00 76.38 80 ALA A C 1
ATOM 596 O O . ALA A 1 80 ? 26.014 -21.095 -14.487 1.00 76.38 80 ALA A O 1
ATOM 597 N N . LEU A 1 81 ? 26.610 -22.188 -12.627 1.00 77.56 81 LEU A N 1
ATOM 598 C CA . LEU A 1 81 ? 25.587 -21.571 -11.772 1.00 77.56 81 LEU A CA 1
ATOM 599 C C . LEU A 1 81 ? 25.755 -20.049 -11.634 1.00 77.56 81 LEU A C 1
ATOM 601 O O . LEU A 1 81 ? 24.766 -19.327 -11.621 1.00 77.56 81 LEU A O 1
ATOM 605 N N . GLN A 1 82 ? 26.993 -19.555 -11.542 1.00 72.19 82 GLN A N 1
ATOM 606 C CA . GLN A 1 82 ? 27.282 -18.119 -11.562 1.00 72.19 82 GLN A CA 1
ATOM 607 C C . GLN A 1 82 ? 26.905 -17.498 -12.906 1.00 72.19 82 GLN A C 1
ATOM 609 O O . GLN A 1 82 ? 26.273 -16.454 -12.922 1.00 72.19 82 GLN A O 1
ATOM 614 N N . ALA A 1 83 ? 27.208 -18.150 -14.028 1.00 68.50 83 ALA A N 1
ATOM 615 C CA . ALA A 1 83 ? 26.838 -17.646 -15.348 1.00 68.50 83 ALA A CA 1
ATOM 616 C C . ALA A 1 83 ? 25.315 -17.475 -15.518 1.00 68.50 83 ALA A C 1
ATOM 618 O O . ALA A 1 83 ? 24.894 -16.532 -16.176 1.00 68.50 83 ALA A O 1
ATOM 619 N N . LEU A 1 84 ? 24.491 -18.308 -14.864 1.00 68.88 84 LEU A N 1
ATOM 620 C CA . LEU A 1 84 ? 23.029 -18.121 -14.831 1.00 68.88 84 LEU A CA 1
ATOM 621 C C . LEU A 1 84 ? 22.609 -16.820 -14.146 1.00 68.88 84 LEU A C 1
ATOM 623 O O . LEU A 1 84 ? 21.612 -16.224 -14.524 1.00 68.88 84 LEU A O 1
ATOM 627 N N . LEU A 1 85 ? 23.358 -16.392 -13.130 1.00 64.06 85 LEU A N 1
ATOM 628 C CA . LEU A 1 85 ? 23.115 -15.138 -12.414 1.00 64.06 85 LEU A CA 1
ATOM 629 C C . LEU A 1 85 ? 23.569 -13.913 -13.203 1.00 64.06 85 LEU A C 1
ATOM 631 O O . LEU A 1 85 ? 23.079 -12.816 -12.963 1.00 64.06 85 LEU A O 1
ATOM 635 N N . HIS A 1 86 ? 24.518 -14.113 -14.112 1.00 59.22 86 HIS A N 1
ATOM 636 C CA . HIS A 1 86 ? 25.066 -13.090 -14.990 1.00 59.22 86 HIS A CA 1
ATOM 637 C C . HIS A 1 86 ? 24.417 -13.116 -16.379 1.00 59.22 86 HIS A C 1
ATOM 639 O O . HIS A 1 86 ? 24.992 -12.571 -17.317 1.00 59.22 86 HIS A O 1
ATOM 645 N N . SER A 1 87 ? 23.246 -13.750 -16.543 1.00 58.81 87 SER A N 1
ATOM 646 C CA . SER A 1 87 ? 22.495 -13.632 -17.793 1.00 58.81 87 SER A CA 1
ATOM 647 C C . SER A 1 87 ? 22.161 -12.159 -18.015 1.00 58.81 87 SER A C 1
ATOM 649 O O . SER A 1 87 ? 21.470 -11.563 -17.183 1.00 58.81 87 SER A O 1
ATOM 651 N N . ASP A 1 88 ? 22.670 -11.578 -19.101 1.00 68.19 88 ASP A N 1
ATOM 652 C CA . ASP A 1 88 ? 22.428 -10.180 -19.438 1.00 68.19 88 ASP A CA 1
ATOM 653 C C . ASP A 1 88 ? 20.920 -9.912 -19.492 1.00 68.19 88 ASP A C 1
ATOM 655 O O . ASP A 1 88 ? 20.178 -10.510 -20.274 1.00 68.19 88 ASP A O 1
ATOM 659 N N . ILE A 1 89 ? 20.460 -9.019 -18.617 1.00 78.56 89 ILE A N 1
ATOM 660 C CA . ILE A 1 89 ? 19.117 -8.459 -18.712 1.00 78.56 89 ILE A CA 1
ATOM 661 C C . ILE A 1 89 ? 19.136 -7.490 -19.888 1.00 78.56 89 ILE A C 1
ATOM 663 O O . ILE A 1 89 ? 19.916 -6.536 -19.897 1.00 78.56 89 ILE A O 1
ATOM 667 N N . ASP A 1 90 ? 18.255 -7.724 -20.854 1.00 86.81 90 ASP A N 1
ATOM 668 C CA . ASP A 1 90 ? 18.011 -6.800 -21.950 1.00 86.81 90 ASP A CA 1
ATOM 669 C C . ASP A 1 90 ? 17.282 -5.571 -21.391 1.00 86.81 90 ASP A C 1
ATOM 671 O O . ASP A 1 90 ? 16.114 -5.616 -20.992 1.00 86.81 90 ASP A O 1
ATOM 675 N N . ILE A 1 91 ? 18.016 -4.467 -21.302 1.00 90.06 91 ILE A N 1
ATOM 676 C CA . ILE A 1 91 ? 17.553 -3.227 -20.682 1.00 90.06 91 ILE A CA 1
ATOM 677 C C . ILE A 1 91 ? 16.427 -2.587 -21.498 1.00 90.06 91 ILE A C 1
ATOM 679 O O . ILE A 1 91 ? 15.478 -2.055 -20.915 1.00 90.06 91 ILE A O 1
ATOM 683 N N . ASP A 1 92 ? 16.475 -2.691 -22.824 1.00 92.38 92 ASP A N 1
ATOM 684 C CA . ASP A 1 92 ? 15.433 -2.156 -23.696 1.00 92.38 92 ASP A CA 1
ATOM 685 C C . ASP A 1 92 ? 14.146 -2.962 -23.546 1.00 92.38 92 ASP A C 1
ATOM 687 O O . ASP A 1 92 ? 13.059 -2.395 -23.396 1.00 92.38 92 ASP A O 1
ATOM 691 N N . LYS A 1 93 ? 14.261 -4.290 -23.475 1.00 92.38 93 LYS A N 1
ATOM 692 C CA . LYS A 1 93 ? 13.125 -5.171 -23.202 1.00 92.38 93 LYS A CA 1
ATOM 693 C C . LYS A 1 93 ? 12.534 -4.932 -21.810 1.00 92.38 93 LYS A C 1
ATOM 695 O O . LYS A 1 93 ? 11.312 -4.939 -21.650 1.00 92.38 93 LYS A O 1
ATOM 700 N N . LEU A 1 94 ? 13.366 -4.656 -20.804 1.00 92.69 94 LEU A N 1
ATOM 701 C CA . LEU A 1 94 ? 12.911 -4.277 -19.463 1.00 92.69 94 LEU A CA 1
ATOM 702 C C . LEU A 1 94 ? 12.165 -2.939 -19.478 1.00 92.69 94 LEU A C 1
ATOM 704 O O . LEU A 1 94 ? 11.086 -2.832 -18.893 1.00 92.69 94 LEU A O 1
ATOM 708 N N . LYS A 1 95 ? 12.688 -1.938 -20.190 1.00 95.56 95 LYS A N 1
ATOM 709 C CA . LYS A 1 95 ? 12.017 -0.647 -20.379 1.00 95.56 95 LYS A CA 1
ATOM 710 C C . LYS A 1 95 ? 10.662 -0.811 -21.071 1.00 95.56 95 LYS A C 1
ATOM 712 O O . LYS A 1 95 ? 9.673 -0.220 -20.636 1.00 95.56 95 LYS A O 1
ATOM 717 N N . GLN A 1 96 ? 10.581 -1.659 -22.098 1.00 95.94 96 GLN A N 1
ATOM 718 C CA . GLN A 1 96 ? 9.325 -1.990 -22.779 1.00 95.94 96 GLN A CA 1
ATOM 719 C C . GLN A 1 96 ? 8.330 -2.718 -21.867 1.00 95.94 96 GLN A C 1
ATOM 721 O O . GLN A 1 96 ? 7.130 -2.433 -21.922 1.00 95.94 96 GLN A O 1
ATOM 726 N N . ALA A 1 97 ? 8.802 -3.618 -21.001 1.00 95.69 97 ALA A N 1
ATOM 727 C CA . ALA A 1 97 ? 7.961 -4.295 -20.019 1.00 95.69 97 ALA A CA 1
ATOM 728 C C . ALA A 1 97 ? 7.326 -3.288 -19.046 1.00 95.69 97 ALA A C 1
ATOM 730 O O . ALA A 1 97 ? 6.106 -3.277 -18.885 1.00 95.69 97 ALA A O 1
ATOM 731 N N . TRP A 1 98 ? 8.118 -2.367 -18.488 1.00 97.25 98 TRP A N 1
ATOM 732 C CA . TRP A 1 98 ? 7.607 -1.274 -17.650 1.00 97.25 98 TRP A CA 1
ATOM 733 C C . TRP A 1 98 ? 6.608 -0.379 -18.386 1.00 97.25 98 TRP A C 1
ATOM 735 O O . TRP A 1 98 ? 5.555 -0.056 -17.837 1.00 97.25 98 TRP A O 1
ATOM 745 N N . ALA A 1 99 ? 6.890 -0.015 -19.639 1.00 96.75 99 ALA A N 1
ATOM 746 C CA . ALA A 1 99 ? 5.967 0.772 -20.455 1.00 96.75 99 ALA A CA 1
ATOM 747 C C . ALA A 1 99 ? 4.639 0.033 -20.710 1.00 96.75 99 ALA A C 1
ATOM 749 O O . ALA A 1 99 ? 3.570 0.644 -20.686 1.00 96.75 99 ALA A O 1
ATOM 750 N N . THR A 1 100 ? 4.692 -1.286 -20.908 1.00 96.62 100 THR A N 1
ATOM 751 C CA . THR A 1 100 ? 3.507 -2.137 -21.090 1.00 96.62 100 THR A CA 1
ATOM 752 C C . THR A 1 100 ? 2.658 -2.179 -19.823 1.00 96.62 100 THR A C 1
ATOM 754 O O . THR A 1 100 ? 1.450 -1.947 -19.889 1.00 96.62 100 THR A O 1
ATOM 757 N N . VAL A 1 101 ? 3.285 -2.392 -18.662 1.00 96.75 101 VAL A N 1
ATOM 758 C CA . VAL A 1 101 ? 2.596 -2.403 -17.362 1.00 96.75 101 VAL A CA 1
ATOM 759 C C . VAL A 1 101 ? 2.012 -1.030 -17.029 1.00 96.75 101 VAL A C 1
ATOM 761 O O . VAL A 1 101 ? 0.863 -0.955 -16.598 1.00 96.75 101 VAL A O 1
ATOM 764 N N . CYS A 1 102 ? 2.746 0.056 -17.290 1.00 96.81 102 CYS A N 1
ATOM 765 C CA . CYS A 1 102 ? 2.249 1.427 -17.151 1.00 96.81 102 CYS A CA 1
ATOM 766 C C . CYS A 1 102 ? 0.989 1.658 -18.000 1.00 96.81 102 CYS A C 1
ATOM 768 O O . CYS A 1 102 ? -0.042 2.107 -17.500 1.00 96.81 102 CYS A O 1
ATOM 770 N N . ARG A 1 103 ? 1.029 1.286 -19.285 1.00 95.81 103 ARG A N 1
ATOM 771 C CA . ARG A 1 103 ? -0.114 1.444 -20.195 1.00 95.81 103 ARG A CA 1
ATOM 772 C C . ARG A 1 103 ? -1.335 0.655 -19.713 1.00 95.81 103 ARG A C 1
ATOM 774 O O . ARG A 1 103 ? -2.440 1.198 -19.691 1.00 95.81 103 ARG A O 1
ATOM 781 N N . GLY A 1 104 ? -1.119 -0.587 -19.278 1.00 94.62 104 GLY A N 1
ATOM 782 C CA . GLY A 1 104 ? -2.166 -1.505 -18.825 1.00 94.62 104 GLY A CA 1
ATOM 783 C C . GLY A 1 104 ? -2.796 -1.183 -17.466 1.00 94.62 104 GLY A C 1
ATOM 784 O O . GLY A 1 104 ? -3.814 -1.783 -17.135 1.00 94.62 104 GLY A O 1
ATOM 785 N N . ASN A 1 105 ? -2.239 -0.250 -16.684 1.00 96.00 105 ASN A N 1
ATOM 786 C CA . ASN A 1 105 ? -2.709 0.036 -15.326 1.00 96.00 105 ASN A CA 1
ATOM 787 C C . ASN A 1 105 ? -2.912 1.540 -15.093 1.00 96.00 105 ASN A C 1
ATOM 789 O O . ASN A 1 105 ? -1.953 2.301 -14.986 1.00 96.00 105 ASN A O 1
ATOM 793 N N . GLU A 1 106 ? -4.170 1.965 -14.937 1.00 96.56 106 GLU A N 1
ATOM 794 C CA . GLU A 1 106 ? -4.546 3.371 -14.688 1.00 96.56 106 GLU A CA 1
ATOM 795 C C . GLU A 1 106 ? -3.795 4.042 -13.539 1.00 96.56 106 GLU A C 1
ATOM 797 O O . GLU A 1 106 ? -3.434 5.216 -13.634 1.00 96.56 106 GLU A O 1
ATOM 802 N N . VAL A 1 107 ? -3.535 3.305 -12.461 1.00 96.31 107 VAL A N 1
ATOM 803 C CA . VAL A 1 107 ? -2.847 3.841 -11.284 1.00 96.31 107 VAL A CA 1
ATOM 804 C C . VAL A 1 107 ? -1.437 4.338 -11.608 1.00 96.31 107 VAL A C 1
ATOM 806 O O . VAL A 1 107 ? -1.031 5.385 -11.121 1.00 96.31 107 VAL A O 1
ATOM 809 N N . LEU A 1 108 ? -0.713 3.665 -12.506 1.00 96.69 108 LEU A N 1
ATOM 810 C CA . LEU A 1 108 ? 0.637 4.072 -12.911 1.00 96.69 108 LEU A CA 1
ATOM 811 C C . LEU A 1 108 ? 0.622 5.270 -13.873 1.00 96.69 108 LEU A C 1
ATOM 813 O O . LEU A 1 108 ? 1.660 5.867 -14.139 1.00 96.69 108 LEU A O 1
ATOM 817 N N . ARG A 1 109 ? -0.558 5.656 -14.364 1.00 96.38 109 ARG A N 1
ATOM 818 C CA . ARG A 1 109 ? -0.789 6.859 -15.175 1.00 96.38 109 ARG A CA 1
ATOM 819 C C . ARG A 1 109 ? -1.551 7.937 -14.406 1.00 96.38 109 ARG A C 1
ATOM 821 O O . ARG A 1 109 ? -2.011 8.907 -15.003 1.00 96.38 109 ARG A O 1
ATOM 828 N N . THR A 1 110 ? -1.721 7.760 -13.098 1.00 96.00 110 THR A N 1
ATOM 829 C CA . THR A 1 110 ? -2.462 8.694 -12.255 1.00 96.00 110 THR A CA 1
ATOM 830 C C . THR A 1 110 ? -1.548 9.789 -11.722 1.00 96.00 110 THR A C 1
ATOM 832 O O . THR A 1 110 ? -0.506 9.501 -11.134 1.00 96.00 110 THR A O 1
ATOM 835 N N . CYS A 1 111 ? -1.977 11.038 -11.871 1.00 94.00 111 CYS A N 1
ATOM 836 C CA . CYS A 1 111 ? -1.389 12.211 -11.240 1.00 94.00 111 CYS A CA 1
ATOM 837 C C . CYS A 1 111 ? -2.407 12.946 -10.353 1.00 94.00 111 CYS A C 1
ATOM 839 O O . CYS A 1 111 ? -3.604 12.636 -10.352 1.00 94.00 111 CYS A O 1
ATOM 841 N N . PHE A 1 112 ? -1.916 13.899 -9.562 1.00 91.62 112 PHE A N 1
ATOM 842 C CA . PHE A 1 112 ? -2.700 14.614 -8.559 1.00 91.62 112 PHE A CA 1
ATOM 843 C C . PHE A 1 112 ? -2.583 16.111 -8.799 1.00 91.62 112 PHE A C 1
ATOM 845 O O . PHE A 1 112 ? -1.482 16.630 -8.942 1.00 91.62 112 PHE A O 1
ATOM 852 N N . ILE A 1 113 ? -3.715 16.809 -8.865 1.00 88.38 113 ILE A N 1
ATOM 853 C CA . ILE A 1 113 ? -3.743 18.245 -9.150 1.00 88.38 113 ILE A CA 1
ATOM 854 C C . ILE A 1 113 ? -4.566 18.942 -8.067 1.00 88.38 113 ILE A C 1
ATOM 856 O O . ILE A 1 113 ? -5.769 18.689 -7.971 1.00 88.38 113 ILE A O 1
ATOM 860 N N . PRO A 1 114 ? -3.963 19.815 -7.241 1.00 86.31 114 PRO A N 1
ATOM 861 C CA . PRO A 1 114 ? -4.721 20.648 -6.313 1.00 86.31 114 PRO A CA 1
ATOM 862 C C . PRO A 1 114 ? -5.742 21.501 -7.070 1.00 86.31 114 PRO A C 1
ATOM 864 O O . PRO A 1 114 ? -5.395 22.125 -8.072 1.00 86.31 114 PRO A O 1
ATOM 867 N N . VAL A 1 115 ? -6.981 21.576 -6.583 1.00 84.75 115 VAL A N 1
ATOM 868 C CA . VAL A 1 115 ? -8.037 22.390 -7.215 1.00 84.75 115 VAL A CA 1
ATOM 869 C C . VAL A 1 115 ? -7.616 23.862 -7.283 1.00 84.75 115 VAL A C 1
ATOM 871 O O . VAL A 1 115 ? -7.789 24.493 -8.321 1.00 84.75 115 VAL A O 1
ATOM 874 N N . ALA A 1 116 ? -6.942 24.367 -6.245 1.00 81.12 116 ALA A N 1
ATOM 875 C CA . ALA A 1 116 ? -6.369 25.716 -6.212 1.00 81.12 116 ALA A CA 1
ATOM 876 C C . ALA A 1 116 ? -5.332 26.012 -7.318 1.00 81.12 116 ALA A C 1
ATOM 878 O O . ALA A 1 116 ? -5.048 27.175 -7.589 1.00 81.12 116 ALA A O 1
ATOM 879 N N . ALA A 1 117 ? -4.744 24.991 -7.954 1.00 78.56 117 ALA A N 1
ATOM 880 C CA . ALA A 1 117 ? -3.805 25.177 -9.064 1.00 78.56 117 ALA A CA 1
ATOM 881 C C . ALA A 1 117 ? -4.511 25.391 -10.417 1.00 78.56 117 ALA A C 1
ATOM 883 O O . ALA A 1 117 ? -3.857 25.678 -11.421 1.00 78.56 117 ALA A O 1
ATOM 884 N N . LEU A 1 118 ? -5.837 25.235 -10.473 1.00 79.19 118 LEU A N 1
ATOM 885 C CA . LEU A 1 118 ? -6.611 25.386 -11.697 1.00 79.19 118 LEU A CA 1
ATOM 886 C C . LEU A 1 118 ? -6.988 26.846 -11.934 1.00 79.19 118 LEU A C 1
ATOM 888 O O . LEU A 1 118 ? -7.532 27.524 -11.071 1.00 79.19 118 LEU A O 1
ATOM 892 N N . GLN A 1 119 ? -6.768 27.316 -13.160 1.00 71.50 119 GLN A N 1
ATOM 893 C CA . GLN A 1 119 ? -7.111 28.686 -13.560 1.00 71.50 119 GLN A CA 1
ATOM 894 C C . GLN A 1 119 ? -8.624 28.929 -13.673 1.00 71.50 119 GLN A C 1
ATOM 896 O O . GLN A 1 119 ? -9.061 30.077 -13.688 1.00 71.50 119 GLN A O 1
ATOM 901 N N . LYS A 1 120 ? -9.428 27.866 -13.803 1.00 70.12 120 LYS A N 1
ATOM 902 C CA . LYS A 1 120 ? -10.889 27.944 -13.900 1.00 70.12 120 LYS A CA 1
ATOM 903 C C . LYS A 1 120 ? -11.524 27.146 -12.761 1.00 70.12 120 LYS A C 1
ATOM 905 O O . LYS A 1 120 ? -11.148 25.986 -12.586 1.00 70.12 120 LYS A O 1
ATOM 910 N N . PRO A 1 121 ? -12.505 27.716 -12.041 1.00 64.06 121 PRO A N 1
ATOM 911 C CA . PRO A 1 121 ? -13.228 26.988 -11.010 1.00 64.06 121 PRO A CA 1
ATOM 912 C C . PRO A 1 121 ? -14.020 25.832 -11.632 1.00 64.06 121 PRO A C 1
ATOM 914 O O . PRO A 1 121 ? -14.695 25.992 -12.653 1.00 64.06 121 PRO A O 1
ATOM 917 N N . ILE A 1 122 ? -13.943 24.660 -11.006 1.00 65.81 122 ILE A N 1
ATOM 918 C CA . ILE A 1 122 ? -14.737 23.492 -11.390 1.00 65.81 122 ILE A CA 1
ATOM 919 C C . ILE A 1 122 ? -16.113 23.601 -10.731 1.00 65.81 122 ILE A C 1
ATOM 921 O O . ILE A 1 122 ? -16.219 23.757 -9.516 1.00 65.81 122 ILE A O 1
ATOM 925 N N . HIS A 1 123 ? -17.179 23.498 -11.529 1.00 58.50 123 HIS A N 1
ATOM 926 C CA . HIS A 1 123 ? -18.548 23.454 -11.008 1.00 58.50 123 HIS A CA 1
ATOM 927 C C . HIS A 1 123 ? -18.733 22.225 -10.102 1.00 58.50 123 HIS A C 1
ATOM 929 O O . HIS A 1 123 ? -18.505 21.099 -10.537 1.00 58.50 123 HIS A O 1
ATOM 935 N N . GLY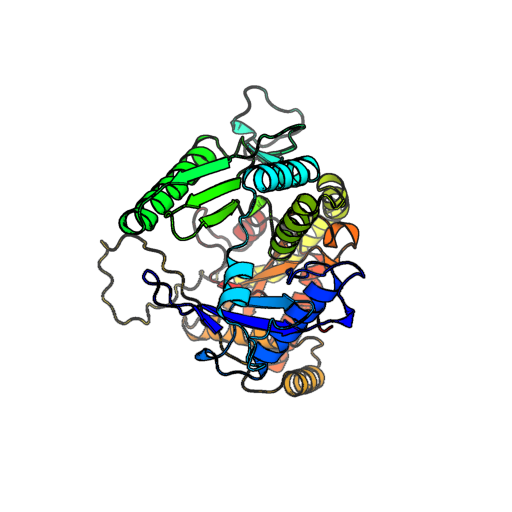 A 1 124 ? -19.154 22.447 -8.853 1.00 59.50 124 GLY A N 1
ATOM 936 C CA . GLY A 1 124 ? -19.389 21.389 -7.860 1.00 59.50 124 GLY A CA 1
ATOM 937 C C . GLY A 1 124 ? -18.260 21.169 -6.845 1.00 59.50 124 GLY A C 1
ATOM 938 O O . GLY A 1 124 ? -18.438 20.381 -5.919 1.00 59.50 124 GLY A O 1
ATOM 939 N N . CYS A 1 125 ? -17.130 21.875 -6.958 1.00 55.41 125 CYS A N 1
ATOM 940 C CA . CYS A 1 125 ? -16.125 21.947 -5.895 1.00 55.41 125 CYS A CA 1
ATOM 941 C C . CYS A 1 125 ? -16.330 23.236 -5.088 1.00 55.41 125 CYS A C 1
ATOM 943 O O . CYS A 1 125 ? -15.841 24.291 -5.469 1.00 55.41 125 CYS A O 1
ATOM 945 N N . GLU A 1 126 ? -17.056 23.154 -3.971 1.00 54.22 126 GLU A N 1
ATOM 946 C CA . GLU A 1 126 ? -17.292 24.304 -3.077 1.00 54.22 126 GLU A CA 1
ATOM 947 C C . GLU A 1 126 ? -16.049 24.697 -2.248 1.00 54.22 126 GLU A C 1
ATOM 949 O O . GLU A 1 126 ? -16.030 25.761 -1.640 1.00 54.22 126 GLU A O 1
ATOM 954 N N . ASN A 1 127 ? -15.003 23.858 -2.232 1.00 56.84 127 ASN A N 1
ATOM 955 C CA . ASN A 1 127 ? -13.766 24.079 -1.479 1.00 56.84 127 ASN A CA 1
ATOM 956 C C . ASN A 1 127 ? -12.523 24.001 -2.381 1.00 56.84 127 ASN A C 1
ATOM 958 O O . ASN A 1 127 ? -12.245 22.956 -2.972 1.00 56.84 127 ASN A O 1
ATOM 962 N N . ASP A 1 128 ? -11.698 25.052 -2.364 1.00 60.75 128 ASP A N 1
ATOM 963 C CA . ASP A 1 128 ? -10.413 25.136 -3.088 1.00 60.75 128 ASP A CA 1
ATOM 964 C C . ASP A 1 128 ? -9.315 24.197 -2.542 1.00 60.75 128 ASP A C 1
ATOM 966 O O . ASP A 1 128 ? -8.218 24.111 -3.092 1.00 60.75 128 ASP A O 1
ATOM 970 N N . SER A 1 129 ? -9.588 23.465 -1.457 1.00 70.00 129 SER A N 1
ATOM 971 C CA . SER A 1 129 ? -8.643 22.552 -0.797 1.00 70.00 129 SER A CA 1
ATOM 972 C C . SER A 1 129 ? -8.658 21.115 -1.331 1.00 70.00 129 SER A C 1
ATOM 974 O O . SER A 1 129 ? -7.931 20.263 -0.816 1.00 70.00 129 SER A O 1
ATOM 976 N N . GLY A 1 130 ? -9.487 20.822 -2.337 1.00 79.50 130 GLY A N 1
ATOM 977 C CA . GLY A 1 130 ? -9.557 19.502 -2.959 1.00 79.50 130 GLY A CA 1
ATOM 978 C C . GLY A 1 130 ? -8.308 19.150 -3.773 1.00 79.50 130 GLY A C 1
ATOM 979 O O . GLY A 1 130 ? -7.579 20.021 -4.248 1.00 79.50 130 GLY A O 1
ATOM 980 N N . ILE A 1 131 ? -8.090 17.852 -3.980 1.00 86.81 131 ILE A N 1
ATOM 981 C CA . ILE A 1 131 ? -7.094 17.323 -4.917 1.00 86.81 131 ILE A CA 1
ATOM 982 C C . ILE A 1 131 ? -7.838 16.467 -5.934 1.00 86.81 131 ILE A C 1
ATOM 984 O O . ILE A 1 131 ? -8.567 15.548 -5.563 1.00 86.81 131 ILE A O 1
ATOM 988 N N . LEU A 1 132 ? -7.652 16.769 -7.213 1.00 88.81 132 LEU A N 1
ATOM 989 C CA . LEU A 1 132 ? -8.152 15.952 -8.305 1.00 88.81 132 LEU A CA 1
ATOM 990 C C . LEU A 1 132 ? -7.200 14.801 -8.573 1.00 88.81 132 LEU A C 1
ATOM 992 O O . LEU A 1 132 ? -5.989 14.994 -8.661 1.00 88.81 132 LEU A O 1
ATOM 996 N N . GLN A 1 133 ? -7.774 13.626 -8.778 1.00 91.50 133 GLN A N 1
ATOM 997 C CA . GLN A 1 133 ? -7.068 12.472 -9.299 1.00 91.50 133 GLN A CA 1
ATOM 998 C C . GLN A 1 133 ? -7.295 12.407 -10.811 1.00 91.50 133 GLN A C 1
ATOM 1000 O O . GLN A 1 133 ? -8.426 12.221 -11.261 1.00 91.50 133 GLN A O 1
ATOM 1005 N N . VAL A 1 134 ? -6.232 12.574 -11.596 1.00 92.56 134 VAL A N 1
ATOM 1006 C CA . VAL A 1 134 ? -6.304 12.612 -13.062 1.00 92.56 134 VAL A CA 1
ATOM 1007 C C . VAL A 1 134 ? -5.588 11.397 -13.633 1.00 92.56 134 VAL A C 1
ATOM 1009 O O . VAL A 1 134 ? -4.408 11.178 -13.376 1.00 92.56 134 VAL A O 1
ATOM 1012 N N . MET A 1 135 ? -6.309 10.590 -14.408 1.00 94.62 135 MET A N 1
ATOM 1013 C CA . MET A 1 135 ? -5.767 9.409 -15.083 1.00 94.62 135 MET A CA 1
ATOM 1014 C C . MET A 1 135 ? -5.394 9.783 -16.519 1.00 94.62 135 MET A C 1
ATOM 1016 O O . MET A 1 135 ? -6.275 9.988 -17.353 1.00 94.62 135 MET A O 1
ATOM 1020 N N . LEU A 1 136 ? -4.097 9.882 -16.808 1.00 94.88 136 LEU A N 1
ATOM 1021 C CA . LEU A 1 136 ? -3.598 10.254 -18.133 1.00 94.88 136 LEU A CA 1
ATOM 1022 C C . LEU A 1 136 ? -3.817 9.117 -19.127 1.00 94.88 136 LEU A C 1
ATOM 1024 O O . LEU A 1 136 ? -3.533 7.973 -18.797 1.00 94.88 136 LEU A O 1
ATOM 1028 N N . GLU A 1 137 ? -4.248 9.398 -20.354 1.00 92.69 137 GLU A N 1
ATOM 1029 C CA . GLU A 1 137 ? -4.420 8.362 -21.386 1.00 92.69 137 GLU A CA 1
ATOM 1030 C C . GLU A 1 137 ? -3.090 7.679 -21.745 1.00 92.69 137 GLU A C 1
ATOM 1032 O O . GLU A 1 137 ? -3.023 6.458 -21.897 1.00 92.69 137 GLU A O 1
ATOM 1037 N N . GLN A 1 138 ? -2.012 8.463 -21.793 1.00 90.88 138 GLN A N 1
ATOM 1038 C CA . GLN A 1 138 ? -0.653 7.995 -22.035 1.00 90.88 138 GLN A CA 1
ATOM 1039 C C . GLN A 1 138 ? 0.308 8.633 -21.034 1.00 90.88 138 GLN A C 1
ATOM 1041 O O . GLN A 1 138 ? 0.133 9.779 -20.622 1.00 90.88 138 GLN A O 1
ATOM 1046 N N . HIS A 1 139 ? 1.332 7.880 -20.647 1.00 93.50 139 HIS A N 1
ATOM 1047 C CA . HIS A 1 139 ? 2.420 8.363 -19.810 1.00 93.50 139 HIS A CA 1
ATOM 1048 C C . HIS A 1 139 ? 3.707 7.651 -20.216 1.00 93.50 139 HIS A C 1
ATOM 1050 O O . HIS A 1 139 ? 3.747 6.418 -20.289 1.00 93.50 139 HIS A O 1
ATOM 1056 N N . GLU A 1 140 ? 4.748 8.429 -20.485 1.00 93.25 140 GLU A N 1
ATOM 1057 C CA . GLU A 1 140 ? 6.084 7.895 -20.699 1.00 93.25 140 GLU A CA 1
ATOM 1058 C C . GLU A 1 140 ? 6.755 7.631 -19.357 1.00 93.25 140 GLU A C 1
ATOM 1060 O O . GLU A 1 140 ? 6.769 8.488 -18.477 1.00 93.25 140 GLU A O 1
ATOM 1065 N N . VAL A 1 141 ? 7.319 6.433 -19.212 1.00 94.00 141 VAL A N 1
ATOM 1066 C CA . VAL A 1 141 ? 8.036 6.038 -17.999 1.00 94.00 141 VAL A CA 1
ATOM 1067 C C . VAL A 1 141 ? 9.260 6.933 -17.816 1.00 94.00 141 VAL A C 1
ATOM 1069 O O . VAL A 1 141 ? 10.129 6.962 -18.690 1.00 94.00 141 VAL A O 1
ATOM 1072 N N . ASP A 1 142 ? 9.359 7.603 -16.665 1.00 94.12 142 ASP A N 1
ATOM 1073 C CA . ASP A 1 142 ? 10.573 8.309 -16.245 1.00 94.12 142 ASP A CA 1
ATOM 1074 C C . ASP A 1 142 ? 11.688 7.280 -16.026 1.00 94.12 142 ASP A C 1
ATOM 1076 O O . ASP A 1 142 ? 11.740 6.576 -15.013 1.00 94.12 142 ASP A O 1
ATOM 1080 N N . TRP A 1 143 ? 12.533 7.143 -17.043 1.00 96.00 143 TRP A N 1
ATOM 1081 C CA . TRP A 1 143 ? 13.584 6.144 -17.125 1.00 96.00 143 TRP A CA 1
ATOM 1082 C C . TRP A 1 143 ? 14.944 6.823 -17.176 1.00 96.00 143 TRP A C 1
ATOM 1084 O O . TRP A 1 143 ? 15.218 7.596 -18.095 1.00 96.00 143 TRP A O 1
ATOM 1094 N N . GLU A 1 144 ? 15.830 6.465 -16.253 1.00 95.25 144 GLU A N 1
ATOM 1095 C CA . GLU A 1 144 ? 17.208 6.953 -16.244 1.00 95.25 144 GLU A CA 1
ATOM 1096 C C . GLU A 1 144 ? 18.201 5.789 -16.165 1.00 95.25 144 GLU A C 1
ATOM 1098 O O . GLU A 1 144 ? 18.013 4.852 -15.391 1.00 95.25 144 GLU A O 1
ATOM 1103 N N . TYR A 1 145 ? 19.260 5.849 -16.973 1.00 94.56 145 TYR A N 1
ATOM 1104 C CA . TYR A 1 145 ? 20.385 4.915 -16.932 1.00 94.56 145 TYR A CA 1
ATOM 1105 C C . TYR A 1 145 ? 21.635 5.686 -16.521 1.00 94.56 145 TYR A C 1
ATOM 1107 O O . TYR A 1 145 ? 22.027 6.632 -17.202 1.00 94.56 145 TYR A O 1
ATOM 1115 N N . ILE A 1 146 ? 22.239 5.302 -15.402 1.00 92.25 146 ILE A N 1
ATOM 1116 C CA . ILE A 1 146 ? 23.375 5.998 -14.807 1.00 92.25 146 ILE A CA 1
ATOM 1117 C C . ILE A 1 146 ? 24.550 5.029 -14.733 1.00 92.25 146 ILE A C 1
ATOM 1119 O O . ILE A 1 146 ? 24.572 4.117 -13.905 1.00 92.25 146 ILE A O 1
ATOM 1123 N N . GLU A 1 147 ? 25.554 5.274 -15.568 1.00 92.00 147 GLU A N 1
ATOM 1124 C CA . GLU A 1 147 ? 26.858 4.628 -15.451 1.00 92.00 147 GLU A CA 1
ATOM 1125 C C . GLU A 1 147 ? 27.688 5.345 -14.386 1.00 92.00 147 GLU A C 1
ATOM 1127 O O . GLU A 1 147 ? 27.937 6.553 -14.463 1.00 92.00 147 GLU A O 1
ATOM 1132 N N . CYS A 1 148 ? 28.129 4.623 -13.359 1.00 82.56 148 CYS A N 1
ATOM 1133 C CA . CYS A 1 148 ? 28.899 5.219 -12.275 1.00 82.56 148 CYS A CA 1
ATOM 1134 C C . CYS A 1 148 ? 29.899 4.237 -11.672 1.00 82.56 148 CYS A C 1
ATOM 1136 O O . CYS A 1 148 ? 29.587 3.093 -11.410 1.00 82.56 148 CYS A O 1
ATOM 1138 N N . LYS A 1 149 ? 31.122 4.677 -11.370 1.00 80.31 149 LYS A N 1
ATOM 1139 C CA . LYS A 1 149 ? 32.085 3.822 -10.653 1.00 80.31 149 LYS A CA 1
ATOM 1140 C C . LYS A 1 149 ? 31.548 3.500 -9.250 1.00 80.31 149 LYS A C 1
ATOM 1142 O O . LYS A 1 149 ? 30.955 4.376 -8.625 1.00 80.31 149 LYS A O 1
ATOM 1147 N N . SER A 1 150 ? 31.860 2.333 -8.679 1.00 72.81 150 SER A N 1
ATOM 1148 C CA . SER A 1 150 ? 31.317 1.913 -7.367 1.00 72.81 150 SER A CA 1
ATOM 1149 C C . SER A 1 150 ? 31.533 2.949 -6.243 1.00 72.81 150 SER A C 1
ATOM 1151 O O . SER A 1 150 ? 30.671 3.138 -5.389 1.00 72.81 150 SER A O 1
ATOM 1153 N N . LYS A 1 151 ? 32.634 3.723 -6.279 1.00 74.56 151 LYS A N 1
ATOM 1154 C CA . LYS A 1 151 ? 32.898 4.820 -5.319 1.00 74.56 151 LYS A CA 1
ATOM 1155 C C . LYS A 1 151 ? 31.914 5.996 -5.410 1.00 74.56 151 LYS A C 1
ATOM 1157 O O . LYS A 1 151 ? 31.726 6.692 -4.419 1.00 74.56 151 LYS A O 1
ATOM 1162 N N . SER A 1 152 ? 31.310 6.244 -6.573 1.00 82.50 152 SER A N 1
ATOM 1163 C CA . SER A 1 152 ? 30.333 7.320 -6.789 1.00 82.50 152 SER A CA 1
ATOM 1164 C C . SER A 1 152 ? 28.882 6.829 -6.809 1.00 82.50 152 SER A C 1
ATOM 1166 O O . SER A 1 152 ? 27.977 7.652 -6.948 1.00 82.50 152 SER A O 1
ATOM 1168 N N . TYR A 1 153 ? 28.636 5.526 -6.619 1.00 79.38 153 TYR A N 1
ATOM 1169 C CA . TYR A 1 153 ? 27.296 4.930 -6.620 1.00 79.38 153 TYR A CA 1
ATOM 1170 C C . TYR A 1 153 ? 26.345 5.643 -5.649 1.00 79.38 153 TYR A C 1
ATOM 1172 O O . TYR A 1 153 ? 25.288 6.126 -6.047 1.00 79.38 153 TYR A O 1
ATOM 1180 N N . GLN A 1 154 ? 26.745 5.778 -4.377 1.00 76.88 154 GLN A N 1
ATOM 1181 C CA . GLN A 1 154 ? 25.902 6.385 -3.337 1.00 76.88 154 GLN A CA 1
ATOM 1182 C C . GLN A 1 154 ? 25.606 7.862 -3.614 1.00 76.88 154 GLN A C 1
ATOM 1184 O O . GLN A 1 154 ? 24.489 8.324 -3.397 1.00 76.88 154 GLN A O 1
ATOM 1189 N N . GLN A 1 155 ? 26.586 8.599 -4.140 1.00 83.62 155 GLN A N 1
ATOM 1190 C CA . GLN A 1 155 ? 26.417 10.014 -4.460 1.00 83.62 155 GLN A CA 1
ATOM 1191 C C . GLN A 1 155 ? 25.457 10.219 -5.640 1.00 83.62 155 GLN A C 1
ATOM 1193 O O . GLN A 1 155 ? 24.604 11.104 -5.583 1.00 83.62 155 GLN A O 1
ATOM 1198 N N . ASN A 1 156 ? 25.570 9.401 -6.691 1.00 85.06 156 ASN A N 1
ATOM 1199 C CA . ASN A 1 156 ? 24.662 9.453 -7.838 1.00 85.06 156 ASN A CA 1
ATOM 1200 C C . ASN A 1 156 ? 23.245 9.015 -7.456 1.00 85.06 156 ASN A C 1
ATOM 1202 O O . ASN A 1 156 ? 22.287 9.694 -7.816 1.00 85.06 156 ASN A O 1
ATOM 1206 N N . LEU A 1 157 ? 23.115 7.951 -6.655 1.00 82.00 157 LEU A N 1
ATOM 1207 C CA . LEU A 1 157 ? 21.829 7.516 -6.114 1.00 82.00 157 LEU A CA 1
ATOM 1208 C C . LEU A 1 157 ? 21.160 8.632 -5.304 1.00 82.00 157 LEU A C 1
ATOM 1210 O O . LEU A 1 157 ? 20.001 8.962 -5.542 1.00 82.00 157 LEU A O 1
ATOM 1214 N N . HIS A 1 158 ? 21.896 9.247 -4.377 1.00 82.81 158 HIS A N 1
ATOM 1215 C CA . HIS A 1 158 ? 21.369 10.343 -3.572 1.00 82.81 158 HIS A CA 1
ATOM 1216 C C . HIS A 1 158 ? 20.933 11.528 -4.443 1.00 82.81 158 HIS A C 1
ATOM 1218 O O . HIS A 1 158 ? 19.824 12.031 -4.279 1.00 82.81 158 HIS A O 1
ATOM 1224 N N . ARG A 1 159 ? 21.754 11.922 -5.426 1.00 90.44 159 ARG A N 1
ATOM 1225 C CA . ARG A 1 159 ? 21.414 12.989 -6.379 1.00 90.44 159 ARG A CA 1
ATOM 1226 C C . ARG A 1 159 ? 20.131 12.677 -7.152 1.00 90.44 159 ARG A C 1
ATOM 1228 O O . ARG A 1 159 ? 19.288 13.558 -7.283 1.00 90.44 159 ARG A O 1
ATOM 1235 N N . ARG A 1 160 ? 19.968 11.441 -7.636 1.00 90.06 160 ARG A N 1
ATOM 1236 C CA . ARG A 1 160 ? 18.761 11.006 -8.351 1.00 90.06 160 ARG A CA 1
ATOM 1237 C C . ARG A 1 160 ? 17.525 11.052 -7.455 1.00 90.06 160 ARG A C 1
ATOM 1239 O O . ARG A 1 160 ?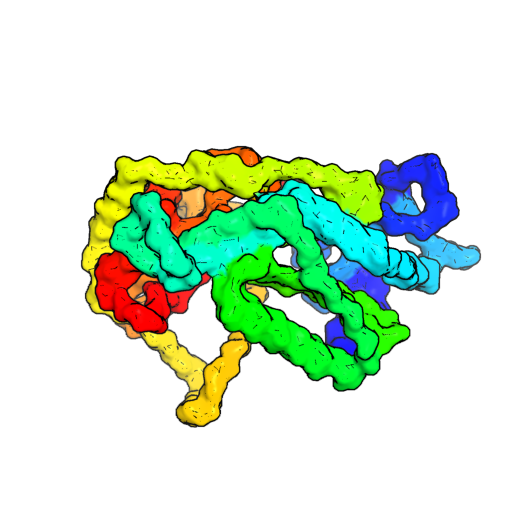 16.495 11.557 -7.887 1.00 90.06 160 ARG A O 1
ATOM 1246 N N . ILE A 1 161 ? 17.627 10.576 -6.213 1.00 85.88 161 ILE A N 1
ATOM 1247 C CA . ILE A 1 161 ? 16.519 10.618 -5.245 1.00 85.88 161 ILE A CA 1
ATOM 1248 C C . ILE A 1 161 ? 16.076 12.063 -4.992 1.00 85.88 161 ILE A C 1
ATOM 1250 O O . ILE A 1 161 ? 14.882 12.342 -5.066 1.00 85.88 161 ILE A O 1
ATOM 1254 N N . VAL A 1 162 ? 17.021 12.976 -4.745 1.00 89.56 162 VAL A N 1
ATOM 1255 C CA . VAL A 1 162 ? 16.721 14.401 -4.527 1.00 89.56 162 VAL A CA 1
ATOM 1256 C C . VAL A 1 162 ? 16.080 15.015 -5.773 1.00 89.56 162 VAL A C 1
ATOM 1258 O O . VAL A 1 162 ? 15.026 15.631 -5.671 1.00 89.56 162 VAL A O 1
ATOM 1261 N N . ALA A 1 163 ? 16.630 14.763 -6.964 1.00 92.56 163 ALA A N 1
ATOM 1262 C CA . ALA A 1 163 ? 16.069 15.276 -8.214 1.00 92.56 163 ALA A CA 1
ATOM 1263 C C . ALA A 1 163 ? 14.631 14.787 -8.473 1.00 92.56 163 ALA A C 1
ATOM 1265 O O . ALA A 1 163 ? 13.790 15.559 -8.934 1.00 92.56 163 ALA A O 1
ATOM 1266 N N . LEU A 1 164 ? 14.333 13.519 -8.165 1.00 91.12 164 LEU A N 1
ATOM 1267 C CA . LEU A 1 164 ? 12.979 12.966 -8.248 1.00 91.12 164 LEU A CA 1
ATOM 1268 C C . LEU A 1 164 ? 12.034 13.630 -7.242 1.00 91.12 164 LEU A C 1
ATOM 1270 O O . LEU A 1 164 ? 10.917 14.005 -7.603 1.00 91.12 164 LEU A O 1
ATOM 1274 N N . GLN A 1 165 ? 12.476 13.798 -5.993 1.00 87.31 165 GLN A N 1
ATOM 1275 C CA . GLN A 1 165 ? 11.696 14.476 -4.957 1.00 87.31 165 GLN A CA 1
ATOM 1276 C C . GLN A 1 165 ? 11.374 15.915 -5.362 1.00 87.31 165 GLN A C 1
ATOM 1278 O O . GLN A 1 165 ? 10.199 16.280 -5.385 1.00 87.31 165 GLN A O 1
ATOM 1283 N N . ASP A 1 166 ? 12.382 16.686 -5.767 1.00 89.62 166 ASP A N 1
ATOM 1284 C CA . ASP A 1 166 ? 12.227 18.077 -6.187 1.00 89.62 166 ASP A CA 1
ATOM 1285 C C . ASP A 1 166 ? 11.286 18.189 -7.387 1.00 89.62 166 ASP A C 1
ATOM 1287 O O . ASP A 1 166 ? 10.358 18.997 -7.374 1.00 89.62 166 ASP A O 1
ATOM 1291 N N . ARG A 1 167 ? 11.455 17.340 -8.410 1.00 88.69 167 ARG A N 1
ATOM 1292 C CA . ARG A 1 167 ? 10.593 17.315 -9.602 1.00 88.69 167 ARG A CA 1
ATOM 1293 C C . ARG A 1 167 ? 9.130 17.069 -9.245 1.00 88.69 167 ARG A C 1
ATOM 1295 O O . ARG A 1 167 ? 8.255 17.805 -9.699 1.00 88.69 167 ARG A O 1
ATOM 1302 N N . HIS A 1 168 ? 8.844 16.035 -8.458 1.00 86.62 168 HIS A N 1
ATOM 1303 C CA . HIS A 1 168 ? 7.464 15.676 -8.136 1.00 86.62 168 HIS A CA 1
ATOM 1304 C C . HIS A 1 168 ? 6.820 16.660 -7.153 1.00 86.62 168 HIS A C 1
ATOM 1306 O O . HIS A 1 168 ? 5.648 16.987 -7.318 1.00 86.62 168 HIS A O 1
ATOM 1312 N N . GLN A 1 169 ? 7.569 17.187 -6.181 1.00 84.31 169 GLN A N 1
ATOM 1313 C CA . GLN A 1 169 ? 7.045 18.163 -5.221 1.00 84.31 169 GLN A CA 1
ATOM 1314 C C . GLN A 1 169 ? 6.829 19.542 -5.856 1.00 84.31 169 GLN A C 1
ATOM 1316 O O . GLN A 1 169 ? 5.767 20.132 -5.670 1.00 84.31 169 GLN A O 1
ATOM 1321 N N . SER A 1 170 ? 7.785 20.038 -6.651 1.00 84.38 170 SER A N 1
ATOM 1322 C CA . SER A 1 170 ? 7.667 21.343 -7.327 1.00 84.38 170 SER A CA 1
ATOM 1323 C C . SER A 1 170 ? 6.551 21.379 -8.371 1.00 84.38 170 SER A C 1
ATOM 1325 O O . SER A 1 170 ? 5.926 22.418 -8.570 1.00 84.38 170 SER A O 1
ATOM 1327 N N . SER A 1 171 ? 6.256 20.240 -9.004 1.00 80.62 171 SER A N 1
ATOM 1328 C CA . SER A 1 171 ? 5.139 20.096 -9.943 1.00 80.62 171 SER A CA 1
ATOM 1329 C C . SER A 1 171 ? 3.818 19.712 -9.272 1.00 80.62 171 SER A C 1
ATOM 1331 O O . SER A 1 171 ? 2.870 19.385 -9.978 1.00 80.62 171 SER A O 1
ATOM 1333 N N . TYR A 1 172 ? 3.725 19.717 -7.935 1.00 79.94 172 TYR A N 1
ATOM 1334 C CA . TYR A 1 172 ? 2.538 19.279 -7.186 1.00 79.94 172 TYR A CA 1
ATOM 1335 C C . TYR A 1 172 ? 2.014 17.898 -7.605 1.00 79.94 172 TYR A C 1
ATOM 1337 O O . TYR A 1 172 ? 0.815 17.655 -7.551 1.00 79.94 172 TYR A O 1
ATOM 1345 N N . PHE A 1 173 ? 2.904 16.993 -8.020 1.00 84.69 173 PHE A N 1
ATOM 1346 C CA . PHE A 1 173 ? 2.561 15.661 -8.518 1.00 84.69 173 PHE A CA 1
ATOM 1347 C C . PHE A 1 173 ? 1.652 15.664 -9.765 1.00 84.69 173 PHE A C 1
ATOM 1349 O O . PHE A 1 173 ? 0.898 14.716 -9.977 1.00 84.69 173 PHE A O 1
ATOM 1356 N N . GLN A 1 174 ? 1.768 16.689 -10.624 1.00 84.81 174 GLN A N 1
ATOM 1357 C CA . GLN A 1 174 ? 1.084 16.774 -11.928 1.00 84.81 174 GLN A CA 1
ATOM 1358 C C . GLN A 1 174 ? 1.516 15.682 -12.922 1.00 84.81 174 GLN A C 1
ATOM 1360 O O . GLN A 1 174 ? 0.783 15.379 -13.861 1.00 84.81 174 GLN A O 1
ATOM 1365 N N . ASN A 1 175 ? 2.677 15.063 -12.698 1.00 89.19 175 ASN A N 1
ATOM 1366 C CA . ASN A 1 175 ? 3.116 13.858 -13.399 1.00 89.19 175 ASN A CA 1
ATOM 1367 C C . ASN A 1 175 ? 2.987 12.641 -12.473 1.00 89.19 175 ASN A C 1
ATOM 1369 O O . ASN A 1 175 ? 3.235 12.795 -11.271 1.00 89.19 175 ASN A O 1
ATOM 1373 N N . PRO A 1 176 ? 2.666 11.442 -13.002 1.00 93.94 176 PRO A N 1
ATOM 1374 C CA . PRO A 1 176 ? 2.633 10.217 -12.215 1.00 93.94 176 PRO A CA 1
ATOM 1375 C C . PRO A 1 176 ? 3.914 10.043 -11.385 1.00 93.94 176 PRO A C 1
ATOM 1377 O O . PRO A 1 176 ? 5.014 10.061 -11.940 1.00 93.94 176 PRO A O 1
ATOM 1380 N N . PRO A 1 177 ? 3.807 9.947 -10.047 1.00 93.75 177 PRO A N 1
ATOM 1381 C CA . PRO A 1 177 ? 4.963 10.101 -9.169 1.00 93.75 177 PRO A CA 1
ATOM 1382 C C . PRO A 1 177 ? 5.752 8.815 -8.953 1.00 93.75 177 PRO A C 1
ATOM 1384 O O . PRO A 1 177 ? 5.796 8.263 -7.847 1.00 93.75 177 PRO A O 1
ATOM 1387 N N . TRP A 1 178 ? 6.360 8.326 -10.027 1.00 94.62 178 TRP A N 1
ATOM 1388 C CA . TRP A 1 178 ? 7.242 7.172 -9.999 1.00 94.62 178 TRP A CA 1
ATOM 1389 C C . TRP A 1 178 ? 8.258 7.201 -11.143 1.00 94.62 178 TRP A C 1
ATOM 1391 O O . TRP A 1 178 ? 8.054 7.858 -12.159 1.00 94.62 178 TRP A O 1
ATOM 1401 N N . ALA A 1 179 ? 9.359 6.476 -10.965 1.00 95.38 179 ALA A N 1
ATOM 1402 C CA . ALA A 1 179 ? 10.445 6.393 -11.927 1.00 95.38 179 ALA A CA 1
ATOM 1403 C C . ALA A 1 179 ? 11.220 5.078 -11.794 1.00 95.38 179 ALA A C 1
ATOM 1405 O O . ALA A 1 179 ? 11.259 4.460 -10.723 1.00 95.38 179 ALA A O 1
ATOM 1406 N N . ILE A 1 180 ? 11.898 4.697 -12.877 1.00 95.88 180 ILE A N 1
ATOM 1407 C CA . ILE A 1 180 ? 12.871 3.607 -12.912 1.00 95.88 180 ILE A CA 1
ATOM 1408 C C . ILE A 1 180 ? 14.258 4.191 -13.141 1.00 95.88 180 ILE A C 1
ATOM 1410 O O . ILE A 1 180 ? 14.483 4.964 -14.069 1.00 95.88 180 ILE A O 1
ATOM 1414 N N . THR A 1 181 ? 15.203 3.815 -12.285 1.00 92.81 181 THR A N 1
ATOM 1415 C CA . THR A 1 181 ? 16.617 4.161 -12.452 1.00 92.81 181 THR A CA 1
ATOM 1416 C C . THR A 1 181 ? 17.436 2.882 -12.523 1.00 92.81 181 THR A C 1
ATOM 1418 O O . THR A 1 181 ? 17.353 2.051 -11.619 1.00 92.81 181 THR A O 1
ATOM 1421 N N . ILE A 1 182 ? 18.232 2.720 -13.575 1.00 91.62 182 ILE A N 1
ATOM 1422 C CA . ILE A 1 182 ? 19.248 1.674 -13.669 1.00 91.62 182 ILE A CA 1
ATOM 1423 C C . ILE A 1 182 ? 20.586 2.283 -13.272 1.00 91.62 182 ILE A C 1
ATOM 1425 O O . ILE A 1 182 ? 21.056 3.223 -13.904 1.00 91.62 182 ILE A O 1
ATOM 1429 N N . MET A 1 183 ? 21.185 1.743 -12.219 1.00 85.38 183 MET A N 1
ATOM 1430 C CA . MET A 1 183 ? 22.550 2.053 -11.810 1.00 85.38 183 MET A CA 1
ATOM 1431 C C . MET A 1 183 ? 23.462 0.947 -12.333 1.00 85.38 183 MET A C 1
ATOM 1433 O O . MET A 1 183 ? 23.270 -0.204 -11.944 1.00 85.38 183 MET A O 1
ATOM 1437 N N . ASP A 1 184 ? 24.428 1.279 -13.184 1.00 88.31 184 ASP A N 1
ATOM 1438 C CA . ASP A 1 184 ? 25.442 0.344 -13.685 1.00 88.31 184 ASP A CA 1
ATOM 1439 C C . ASP A 1 184 ? 26.817 0.768 -13.164 1.00 88.31 184 ASP A C 1
ATOM 1441 O O . ASP A 1 184 ? 27.258 1.894 -13.417 1.00 88.31 184 ASP A O 1
ATOM 1445 N N . ASP A 1 185 ? 27.481 -0.111 -12.410 1.00 82.06 185 ASP A N 1
ATOM 1446 C CA . ASP A 1 185 ? 28.848 0.118 -11.937 1.00 82.06 185 ASP A CA 1
ATOM 1447 C C . ASP A 1 185 ? 29.934 -0.645 -12.696 1.00 82.06 185 ASP A C 1
ATOM 1449 O O . ASP A 1 185 ? 31.085 -0.728 -12.252 1.00 82.06 185 ASP A O 1
ATOM 1453 N N . PHE A 1 186 ? 29.573 -1.147 -13.877 1.00 77.94 186 PHE A N 1
ATOM 1454 C CA . PHE A 1 186 ? 30.367 -2.002 -14.751 1.00 77.94 186 PHE A CA 1
ATOM 1455 C C . PHE A 1 186 ? 30.664 -3.392 -14.162 1.00 77.94 186 PHE A C 1
ATOM 1457 O O . PHE A 1 186 ? 31.378 -4.174 -14.792 1.00 77.94 186 PHE A O 1
ATOM 1464 N N . GLN A 1 187 ? 30.154 -3.712 -12.968 1.00 71.81 187 GLN A N 1
ATOM 1465 C CA . GLN A 1 187 ? 30.207 -5.044 -12.356 1.00 71.81 187 GLN A CA 1
ATOM 1466 C C . GLN A 1 187 ? 28.799 -5.597 -12.130 1.00 71.81 187 GLN A C 1
ATOM 1468 O O . GLN A 1 187 ? 28.524 -6.755 -12.443 1.00 71.81 187 GLN A O 1
ATOM 1473 N N . GLU A 1 188 ? 27.903 -4.764 -11.608 1.00 71.56 188 GLU A N 1
ATOM 1474 C CA . GLU A 1 188 ? 26.510 -5.083 -11.354 1.00 71.56 188 GLU A CA 1
ATOM 1475 C C . GLU A 1 188 ? 25.591 -3.960 -11.846 1.00 71.56 188 GLU A C 1
ATOM 1477 O O . GLU A 1 188 ? 25.895 -2.767 -11.771 1.00 71.56 188 GLU A O 1
ATOM 1482 N N . ARG A 1 189 ? 24.399 -4.362 -12.295 1.00 78.69 189 ARG A N 1
ATOM 1483 C CA . ARG A 1 189 ? 23.297 -3.447 -12.591 1.00 78.69 189 ARG A CA 1
ATOM 1484 C C . ARG A 1 189 ? 22.246 -3.557 -11.497 1.00 78.69 189 ARG A C 1
ATOM 1486 O O . ARG A 1 189 ? 21.759 -4.647 -11.203 1.00 78.69 189 ARG A O 1
ATOM 1493 N N . THR A 1 190 ? 21.870 -2.427 -10.910 1.00 80.06 190 THR A N 1
ATOM 1494 C CA . THR A 1 190 ? 20.783 -2.341 -9.929 1.00 80.06 190 THR A CA 1
ATOM 1495 C C . THR A 1 190 ? 19.632 -1.535 -10.512 1.00 80.06 190 THR A C 1
ATOM 1497 O O . THR A 1 190 ? 19.796 -0.359 -10.829 1.00 80.06 190 THR A O 1
ATOM 1500 N N . MET A 1 191 ? 18.452 -2.149 -10.609 1.00 86.50 191 MET A N 1
ATOM 1501 C CA . MET A 1 191 ? 17.214 -1.429 -10.896 1.00 86.50 191 MET A CA 1
ATOM 1502 C C . MET A 1 191 ? 16.635 -0.861 -9.603 1.00 86.50 191 MET A C 1
ATOM 1504 O O . MET A 1 191 ? 16.465 -1.573 -8.613 1.00 86.50 191 MET A O 1
ATOM 1508 N N . ILE A 1 192 ? 16.290 0.418 -9.636 1.00 87.00 192 ILE A N 1
ATOM 1509 C CA . ILE A 1 192 ? 15.688 1.150 -8.532 1.00 87.00 192 ILE A CA 1
ATOM 1510 C C . ILE A 1 192 ? 14.323 1.629 -8.997 1.00 87.00 192 ILE A C 1
ATOM 1512 O O . ILE A 1 192 ? 14.219 2.421 -9.933 1.00 87.00 192 ILE A O 1
ATOM 1516 N N . PHE A 1 193 ? 13.283 1.136 -8.331 1.00 93.12 193 PHE A N 1
ATOM 1517 C CA . PHE A 1 193 ? 11.913 1.578 -8.532 1.00 93.12 193 PHE A CA 1
ATOM 1518 C C . PHE A 1 193 ? 11.551 2.580 -7.438 1.00 93.12 193 PHE A C 1
ATOM 1520 O O . PHE A 1 193 ? 11.423 2.223 -6.267 1.00 93.12 193 PHE A O 1
ATOM 1527 N N . SER A 1 194 ? 11.435 3.851 -7.814 1.00 90.75 194 SER A N 1
ATOM 1528 C CA . SER A 1 194 ? 10.989 4.922 -6.925 1.00 90.75 194 SER A CA 1
ATOM 1529 C C . SER A 1 194 ? 9.523 5.201 -7.203 1.00 90.75 194 SER A C 1
ATOM 1531 O O . SER A 1 194 ? 9.165 5.452 -8.345 1.00 90.75 194 SER A O 1
ATOM 1533 N N . ILE A 1 195 ? 8.670 5.153 -6.184 1.00 92.25 195 ILE A N 1
ATOM 1534 C CA . ILE A 1 195 ? 7.226 5.350 -6.341 1.00 92.25 195 ILE A CA 1
ATOM 1535 C C . ILE A 1 195 ? 6.630 5.979 -5.082 1.00 92.25 195 ILE A C 1
ATOM 1537 O O . ILE A 1 195 ? 6.975 5.611 -3.958 1.00 92.25 195 ILE A O 1
ATOM 1541 N N . HIS A 1 196 ? 5.723 6.937 -5.265 1.00 92.00 196 HIS A N 1
ATOM 1542 C CA . HIS A 1 196 ? 4.999 7.567 -4.168 1.00 92.00 196 HIS A CA 1
ATOM 1543 C C . HIS A 1 196 ? 3.881 6.652 -3.641 1.00 92.00 196 HIS A C 1
ATOM 1545 O O . HIS A 1 196 ? 3.106 6.092 -4.415 1.00 92.00 196 HIS A O 1
ATOM 1551 N N . HIS A 1 197 ? 3.747 6.542 -2.313 1.00 89.62 197 HIS A N 1
ATOM 1552 C CA . HIS A 1 197 ? 2.810 5.614 -1.650 1.00 89.62 197 HIS A CA 1
ATOM 1553 C C . HIS A 1 197 ? 1.327 5.890 -1.966 1.00 89.62 197 HIS A C 1
ATOM 1555 O O . HIS A 1 197 ? 0.473 5.029 -1.797 1.00 89.62 197 HIS A O 1
ATOM 1561 N N . VAL A 1 198 ? 1.009 7.060 -2.519 1.00 91.25 198 VAL A N 1
ATOM 1562 C CA . VAL A 1 198 ? -0.335 7.363 -3.041 1.00 91.25 198 VAL A CA 1
ATOM 1563 C C . VAL A 1 198 ? -0.759 6.444 -4.200 1.00 91.25 198 VAL A C 1
ATOM 1565 O O . VAL A 1 198 ? -1.936 6.381 -4.522 1.00 91.25 198 VAL A O 1
ATOM 1568 N N . LEU A 1 199 ? 0.178 5.746 -4.850 1.00 93.94 199 LEU A N 1
ATOM 1569 C CA . LEU A 1 199 ? -0.113 4.862 -5.982 1.00 93.94 199 LEU A CA 1
ATOM 1570 C C . LEU A 1 199 ? -0.147 3.374 -5.613 1.00 93.94 199 LEU A C 1
ATOM 1572 O O . LEU A 1 199 ? -0.588 2.561 -6.422 1.00 93.94 199 LEU A O 1
ATOM 1576 N N . TYR A 1 200 ? 0.342 2.985 -4.435 1.00 94.00 200 TYR A N 1
ATOM 1577 C CA . TYR A 1 200 ? 0.521 1.571 -4.108 1.00 94.00 200 TYR A CA 1
ATOM 1578 C C . TYR A 1 200 ? 0.291 1.265 -2.631 1.00 94.00 200 TYR A C 1
ATOM 1580 O O . TYR A 1 200 ? 0.349 2.130 -1.764 1.00 94.00 200 TYR A O 1
ATOM 1588 N N . ASP A 1 201 ? 0.062 -0.011 -2.359 1.00 91.38 201 ASP A N 1
ATOM 1589 C CA . ASP A 1 201 ? 0.126 -0.641 -1.047 1.00 91.38 201 ASP A CA 1
ATOM 1590 C C . ASP A 1 201 ? 1.064 -1.863 -1.099 1.00 91.38 201 ASP A C 1
ATOM 1592 O O . ASP A 1 201 ? 1.616 -2.202 -2.152 1.00 91.38 201 ASP A O 1
ATOM 1596 N N . GLY A 1 202 ? 1.254 -2.544 0.036 1.00 83.88 202 GLY A N 1
ATOM 1597 C CA . GLY A 1 202 ? 2.152 -3.702 0.117 1.00 83.88 202 GLY A CA 1
ATOM 1598 C C . GLY A 1 202 ? 1.840 -4.793 -0.918 1.00 83.88 202 GLY A C 1
ATOM 1599 O O . GLY A 1 202 ? 2.753 -5.334 -1.540 1.00 83.88 202 GLY A O 1
ATOM 1600 N N . THR A 1 203 ? 0.556 -5.069 -1.164 1.00 87.31 203 THR A N 1
ATOM 1601 C CA . THR A 1 203 ? 0.112 -6.067 -2.150 1.00 87.31 203 THR A CA 1
ATOM 1602 C C . THR A 1 203 ? 0.358 -5.602 -3.589 1.00 87.31 203 THR A C 1
ATOM 1604 O O . THR A 1 203 ? 0.879 -6.363 -4.407 1.00 87.31 203 THR A O 1
ATOM 1607 N N . SER A 1 204 ? 0.049 -4.339 -3.901 1.00 91.44 204 SER A N 1
ATOM 1608 C CA . SER A 1 204 ? 0.240 -3.740 -5.228 1.00 91.44 204 SER A CA 1
ATOM 1609 C C . SER A 1 204 ? 1.679 -3.798 -5.695 1.00 91.44 204 SER A C 1
ATOM 1611 O O . SER A 1 204 ? 1.916 -4.039 -6.874 1.00 91.44 204 SER A O 1
ATOM 1613 N N . LEU A 1 205 ? 2.646 -3.603 -4.795 1.00 87.88 205 LEU A N 1
ATOM 1614 C CA . LEU A 1 205 ? 4.055 -3.668 -5.169 1.00 87.88 205 LEU A CA 1
ATOM 1615 C C . LEU A 1 205 ? 4.421 -5.059 -5.710 1.00 87.88 205 LEU A C 1
ATOM 1617 O O . LEU A 1 205 ? 5.095 -5.166 -6.733 1.00 87.88 205 LEU A O 1
ATOM 1621 N N . GLY A 1 206 ? 3.908 -6.122 -5.080 1.00 84.25 206 GLY A N 1
ATOM 1622 C CA . GLY A 1 206 ? 4.068 -7.492 -5.568 1.00 84.25 206 GLY A CA 1
ATOM 1623 C C . GLY A 1 206 ? 3.428 -7.712 -6.941 1.00 84.25 206 GLY A C 1
ATOM 1624 O O . GLY A 1 206 ? 4.014 -8.379 -7.792 1.00 84.25 206 GLY A O 1
ATOM 1625 N N . TYR A 1 207 ? 2.259 -7.117 -7.182 1.00 90.62 207 TYR A N 1
ATOM 1626 C CA . TYR A 1 207 ? 1.580 -7.171 -8.477 1.00 90.62 207 TYR A CA 1
ATOM 1627 C C . TYR A 1 207 ? 2.313 -6.420 -9.584 1.00 90.62 207 TYR A C 1
ATOM 1629 O O . TYR A 1 207 ? 2.495 -6.992 -10.653 1.00 90.62 207 TYR A O 1
ATOM 1637 N N . ILE A 1 208 ? 2.780 -5.196 -9.326 1.00 93.38 208 ILE A N 1
ATOM 1638 C CA . ILE A 1 208 ? 3.563 -4.410 -10.290 1.00 93.38 208 ILE A CA 1
ATOM 1639 C C . ILE A 1 208 ? 4.793 -5.212 -10.717 1.00 93.38 208 ILE A C 1
ATOM 1641 O O . ILE A 1 208 ? 5.026 -5.404 -11.908 1.00 93.38 208 ILE A O 1
ATOM 1645 N N . MET A 1 209 ? 5.550 -5.735 -9.748 1.00 87.69 209 MET A N 1
ATOM 1646 C CA . MET A 1 209 ? 6.761 -6.505 -10.033 1.00 87.69 209 MET A CA 1
ATOM 1647 C C . MET A 1 209 ? 6.459 -7.787 -10.812 1.00 87.69 209 MET A C 1
ATOM 1649 O O . MET A 1 209 ? 7.149 -8.088 -11.783 1.00 87.69 209 MET A O 1
ATOM 1653 N N . ASN A 1 210 ? 5.408 -8.519 -10.429 1.00 84.75 210 ASN A N 1
ATOM 1654 C CA . ASN A 1 210 ? 4.972 -9.708 -11.154 1.00 84.75 210 ASN A CA 1
ATOM 1655 C C . ASN A 1 210 ? 4.598 -9.385 -12.606 1.00 84.75 210 ASN A C 1
ATOM 1657 O O . ASN A 1 210 ? 5.024 -10.082 -13.521 1.00 84.75 210 ASN A O 1
ATOM 1661 N N . ASP A 1 211 ? 3.833 -8.319 -12.826 1.00 91.38 211 ASP A N 1
ATOM 1662 C CA . ASP A 1 211 ? 3.381 -7.934 -14.160 1.00 91.38 211 ASP A CA 1
ATOM 1663 C C . ASP A 1 211 ? 4.540 -7.482 -15.046 1.00 91.38 211 ASP A C 1
ATOM 1665 O O . ASP A 1 211 ? 4.547 -7.801 -16.232 1.00 91.38 211 ASP A O 1
ATOM 1669 N N . VAL A 1 212 ? 5.545 -6.798 -14.485 1.00 92.00 212 VAL A N 1
ATOM 1670 C CA . VAL A 1 212 ? 6.771 -6.434 -15.215 1.00 92.00 212 VAL A CA 1
ATOM 1671 C C . VAL A 1 212 ? 7.545 -7.689 -15.604 1.00 92.00 212 VAL A C 1
ATOM 1673 O O . VAL A 1 212 ? 7.977 -7.801 -16.750 1.00 92.00 212 VAL A O 1
ATOM 1676 N N . CYS A 1 213 ? 7.683 -8.658 -14.694 1.00 84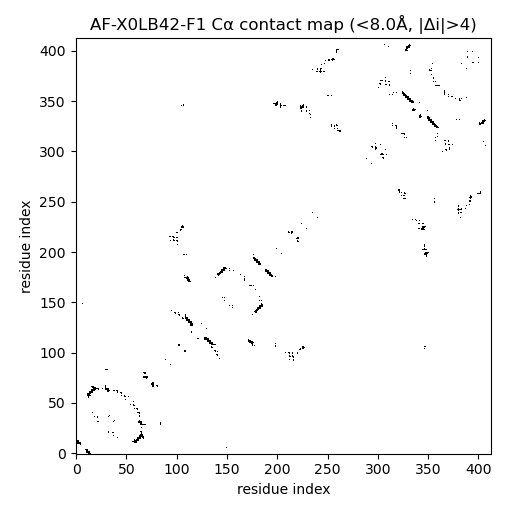.25 213 CYS A N 1
ATOM 1677 C CA . CYS A 1 213 ? 8.318 -9.939 -15.005 1.00 84.25 213 CYS A CA 1
ATOM 1678 C C . CYS A 1 213 ? 7.579 -10.686 -16.125 1.00 84.25 213 CYS A C 1
ATOM 1680 O O . CYS A 1 213 ? 8.218 -11.140 -17.074 1.00 84.25 213 CYS A O 1
ATOM 1682 N N . CYS A 1 214 ? 6.248 -10.781 -16.059 1.00 82.38 214 CYS A N 1
ATOM 1683 C CA . CYS A 1 214 ? 5.462 -11.442 -17.100 1.00 82.38 214 CYS A CA 1
ATOM 1684 C C . CYS A 1 214 ? 5.536 -10.670 -18.434 1.00 82.38 214 CYS A C 1
ATOM 1686 O O . CYS A 1 214 ? 5.801 -11.274 -19.471 1.00 82.38 214 CYS A O 1
ATOM 1688 N N . ALA A 1 215 ? 5.435 -9.336 -18.424 1.00 88.56 215 ALA A N 1
ATOM 1689 C CA . ALA A 1 215 ? 5.573 -8.506 -19.624 1.00 88.56 215 ALA A CA 1
ATOM 1690 C C . ALA A 1 215 ? 6.972 -8.612 -20.259 1.00 88.56 215 ALA A C 1
ATOM 1692 O O . ALA A 1 215 ? 7.091 -8.654 -21.483 1.00 88.56 215 ALA A O 1
ATOM 1693 N N . TYR A 1 216 ? 8.032 -8.743 -19.454 1.00 88.06 216 TYR A N 1
ATOM 1694 C CA . TYR A 1 216 ? 9.378 -9.057 -19.943 1.00 88.06 216 TYR A CA 1
ATOM 1695 C C . TYR A 1 216 ? 9.443 -10.452 -20.587 1.00 88.06 216 TYR A C 1
ATOM 1697 O O . TYR A 1 216 ? 10.190 -10.678 -21.535 1.00 88.06 216 TYR A O 1
ATOM 1705 N N . GLY A 1 217 ? 8.626 -11.398 -20.129 1.00 82.50 217 GLY A N 1
ATOM 1706 C CA . GLY A 1 217 ? 8.406 -12.697 -20.769 1.00 82.50 217 GLY A CA 1
ATOM 1707 C C . GLY A 1 217 ? 7.496 -12.667 -22.004 1.00 82.50 217 GLY A C 1
ATOM 1708 O O . GLY A 1 217 ? 7.227 -13.728 -22.554 1.00 82.50 217 GLY A O 1
ATOM 1709 N N . ALA A 1 218 ? 7.040 -11.487 -22.446 1.00 82.12 218 ALA A N 1
ATOM 1710 C CA . ALA A 1 218 ? 6.002 -11.301 -23.467 1.00 82.12 218 ALA A CA 1
ATOM 1711 C C . ALA A 1 218 ? 4.612 -11.870 -23.091 1.00 82.12 218 ALA A C 1
ATOM 1713 O O . ALA A 1 218 ? 3.794 -12.136 -23.967 1.00 82.12 218 ALA A O 1
ATOM 1714 N N . ASP A 1 219 ? 4.322 -11.995 -21.792 1.00 84.75 219 ASP A N 1
ATOM 1715 C CA . ASP A 1 219 ? 3.029 -12.401 -21.225 1.00 84.75 219 ASP A CA 1
ATOM 1716 C C . ASP A 1 219 ? 2.437 -11.255 -20.382 1.00 84.75 219 ASP A C 1
ATOM 1718 O O . ASP A 1 219 ? 2.560 -11.205 -19.160 1.00 84.75 219 ASP A O 1
ATOM 1722 N N . ALA A 1 220 ? 1.851 -10.245 -21.026 1.00 85.19 220 ALA A N 1
ATOM 1723 C CA . ALA A 1 220 ? 1.287 -9.109 -20.298 1.00 85.19 220 ALA A CA 1
ATOM 1724 C C . ALA A 1 220 ? 0.020 -9.520 -19.525 1.00 85.19 220 ALA A C 1
ATOM 1726 O O . ALA A 1 220 ? -0.984 -9.930 -20.111 1.00 85.19 220 ALA A O 1
ATOM 1727 N N . ARG A 1 221 ? 0.039 -9.361 -18.196 1.00 85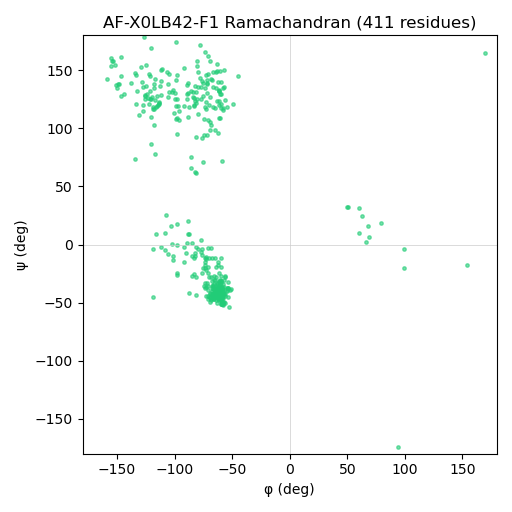.50 221 ARG A N 1
ATOM 1728 C CA . ARG A 1 221 ? -1.123 -9.634 -17.341 1.00 85.50 221 ARG A CA 1
ATOM 1729 C C . ARG A 1 221 ? -2.152 -8.507 -17.457 1.00 85.50 221 ARG A C 1
ATOM 1731 O O . ARG A 1 221 ? -1.800 -7.330 -17.473 1.00 85.50 221 ARG A O 1
ATOM 1738 N N . ASN A 1 222 ? -3.432 -8.874 -17.479 1.00 89.75 222 ASN A N 1
ATOM 1739 C CA . ASN A 1 222 ? -4.538 -7.923 -17.407 1.00 89.75 222 ASN A CA 1
ATOM 1740 C C . ASN A 1 222 ? -5.115 -7.886 -15.984 1.00 89.75 222 ASN A C 1
ATOM 1742 O O . ASN A 1 222 ? -5.376 -8.938 -15.389 1.00 89.75 222 ASN A O 1
ATOM 1746 N N . ARG A 1 223 ? -5.332 -6.683 -15.448 1.00 92.75 223 ARG A N 1
ATOM 1747 C CA . ARG A 1 223 ? -5.878 -6.452 -14.104 1.00 92.75 223 ARG A CA 1
ATOM 1748 C C . ARG A 1 223 ? -7.120 -5.567 -14.165 1.00 92.75 223 ARG A C 1
ATOM 1750 O O . ARG A 1 223 ? -7.250 -4.774 -15.103 1.00 92.75 223 ARG A O 1
ATOM 1757 N N . PRO A 1 224 ? -8.032 -5.672 -13.179 1.00 95.88 224 PRO A N 1
ATOM 1758 C CA . PRO A 1 224 ? -9.106 -4.701 -13.064 1.00 95.88 224 PRO A CA 1
ATOM 1759 C C . PRO A 1 224 ? -8.522 -3.297 -12.845 1.00 95.88 224 PRO A C 1
ATOM 1761 O O . PRO A 1 224 ? -7.415 -3.131 -12.328 1.00 95.88 224 PRO A O 1
ATOM 1764 N N . GLN A 1 225 ? -9.244 -2.293 -13.334 1.00 95.69 225 GLN A N 1
ATOM 1765 C CA . GLN A 1 225 ? -8.763 -0.917 -13.404 1.00 95.69 225 GLN A CA 1
ATOM 1766 C C . GLN A 1 225 ? -9.143 -0.116 -12.156 1.00 95.69 225 GLN A C 1
ATOM 1768 O O . GLN A 1 225 ? -10.172 -0.373 -11.523 1.00 95.69 225 GLN A O 1
ATOM 1773 N N . LEU A 1 226 ? -8.327 0.892 -11.831 1.00 95.12 226 LEU A N 1
ATOM 1774 C CA . LEU A 1 226 ? -8.462 1.682 -10.606 1.00 95.12 226 LEU A CA 1
ATOM 1775 C C . LEU A 1 226 ? -9.846 2.325 -10.485 1.00 95.12 226 LEU A C 1
ATOM 1777 O O . LEU A 1 226 ? -10.439 2.274 -9.411 1.00 95.12 226 LEU A O 1
ATOM 1781 N N . ARG A 1 227 ? -10.399 2.876 -11.574 1.00 94.69 227 ARG A N 1
ATOM 1782 C CA . ARG A 1 227 ? -11.733 3.500 -11.541 1.00 94.69 227 ARG A CA 1
ATOM 1783 C C . ARG A 1 227 ? -12.841 2.537 -11.096 1.00 94.69 227 ARG A C 1
ATOM 1785 O O . ARG A 1 227 ? -13.739 2.939 -10.361 1.00 94.69 227 ARG A O 1
ATOM 1792 N N . ASN A 1 228 ? -12.755 1.269 -11.508 1.00 94.00 228 ASN A N 1
ATOM 1793 C CA . ASN A 1 228 ? -13.754 0.256 -11.177 1.00 94.00 228 ASN A CA 1
ATOM 1794 C C . ASN A 1 228 ? -13.641 -0.099 -9.694 1.00 94.00 228 ASN A C 1
ATOM 1796 O O . ASN A 1 228 ? -14.636 -0.056 -8.979 1.00 94.00 228 ASN A O 1
ATOM 1800 N N . ALA A 1 229 ? -12.419 -0.334 -9.211 1.00 94.94 229 ALA A N 1
ATOM 1801 C CA . ALA A 1 229 ? -12.166 -0.588 -7.796 1.00 94.94 229 ALA A CA 1
ATOM 1802 C C . ALA A 1 229 ? -12.629 0.581 -6.905 1.00 94.94 229 ALA A C 1
ATOM 1804 O O . ALA A 1 229 ? -13.288 0.361 -5.893 1.00 94.94 229 ALA A O 1
ATOM 1805 N N . LEU A 1 230 ? -12.362 1.832 -7.298 1.00 92.62 230 LEU A N 1
ATOM 1806 C CA . LEU A 1 230 ? -12.827 3.008 -6.555 1.00 92.62 230 LEU A CA 1
ATOM 1807 C C . LEU A 1 230 ? -14.356 3.094 -6.507 1.00 92.62 230 LEU A C 1
ATOM 1809 O O . LEU A 1 230 ? -14.907 3.402 -5.455 1.00 92.62 230 LEU A O 1
ATOM 1813 N N . SER A 1 231 ? -15.055 2.772 -7.599 1.00 92.69 231 SER A N 1
ATOM 1814 C CA . SER A 1 231 ? -16.525 2.790 -7.620 1.00 92.69 231 SER A CA 1
ATOM 1815 C C . SER A 1 231 ? -17.169 1.813 -6.625 1.00 92.69 231 SER A C 1
ATOM 1817 O O . SER A 1 231 ? -18.284 2.059 -6.172 1.00 92.69 231 SER A O 1
ATOM 1819 N N . LEU A 1 232 ? -16.452 0.749 -6.249 1.00 92.12 232 LEU A N 1
ATOM 1820 C CA . LEU A 1 232 ? -16.887 -0.246 -5.265 1.00 92.12 232 LEU A CA 1
ATOM 1821 C C . LEU A 1 232 ? -16.583 0.177 -3.819 1.00 92.12 232 LEU A C 1
ATOM 1823 O O . LEU A 1 232 ? -17.268 -0.256 -2.896 1.00 92.12 232 LEU A O 1
ATOM 1827 N N . LEU A 1 233 ? -15.557 1.011 -3.617 1.00 90.75 233 LEU A N 1
ATOM 1828 C CA . LEU A 1 233 ? -15.078 1.413 -2.290 1.00 90.75 233 LEU A CA 1
ATOM 1829 C C . LEU A 1 233 ? -15.613 2.765 -1.816 1.00 90.75 233 LEU A C 1
ATOM 1831 O O . LEU A 1 233 ? -15.635 3.020 -0.612 1.00 90.75 233 LEU A O 1
ATOM 1835 N N . LEU A 1 234 ? -15.998 3.656 -2.733 1.00 87.81 234 LEU A N 1
ATOM 1836 C CA . LEU A 1 234 ? -16.456 4.990 -2.358 1.00 87.81 234 LEU A CA 1
ATOM 1837 C C . LEU A 1 234 ? -17.716 4.892 -1.479 1.00 87.81 234 LEU A C 1
ATOM 1839 O O . LEU A 1 234 ? -18.740 4.362 -1.922 1.00 87.81 234 LEU A O 1
ATOM 1843 N N . PRO A 1 235 ? -17.676 5.402 -0.233 1.00 87.06 235 PRO A N 1
ATOM 1844 C CA . PRO A 1 235 ? -18.806 5.287 0.670 1.00 87.06 235 PRO A CA 1
ATOM 1845 C C . PRO A 1 235 ? -19.980 6.131 0.170 1.00 87.06 235 PRO A C 1
ATOM 1847 O O . PRO A 1 235 ? -19.819 7.254 -0.310 1.00 87.06 235 PRO A O 1
ATOM 1850 N N . SER A 1 236 ? -21.194 5.609 0.340 1.00 90.25 236 SER A N 1
ATOM 1851 C CA . SER A 1 236 ? -22.399 6.424 0.175 1.00 90.25 236 SER A CA 1
ATOM 1852 C C . SER A 1 236 ? -22.436 7.549 1.215 1.00 90.25 236 SER A C 1
ATOM 1854 O O . SER A 1 236 ? -21.913 7.398 2.319 1.00 90.25 236 SER A O 1
ATOM 1856 N N . LYS A 1 237 ? -23.150 8.645 0.920 1.00 89.94 237 LYS A N 1
ATOM 1857 C CA . LYS A 1 237 ? -23.345 9.753 1.875 1.00 89.94 237 LYS A CA 1
ATOM 1858 C C . LYS A 1 237 ? -23.854 9.272 3.239 1.00 89.94 237 LYS A C 1
ATOM 1860 O O . LYS A 1 237 ? -23.405 9.769 4.266 1.00 89.94 237 LYS A O 1
ATOM 1865 N N . LYS A 1 238 ? -24.763 8.289 3.249 1.00 92.75 238 LYS A N 1
ATOM 1866 C CA . LYS A 1 238 ? -25.265 7.669 4.481 1.00 92.75 238 LYS A CA 1
ATOM 1867 C C . LYS A 1 238 ? -24.143 6.966 5.247 1.00 92.75 238 LYS A C 1
ATOM 1869 O O . LYS A 1 238 ? -23.961 7.238 6.421 1.00 92.75 238 LYS A O 1
ATOM 1874 N N . ALA A 1 239 ? -23.362 6.122 4.574 1.00 91.88 239 ALA A N 1
ATOM 1875 C CA . ALA A 1 239 ? -22.253 5.407 5.206 1.00 91.88 239 ALA A CA 1
ATOM 1876 C C . ALA A 1 239 ? -21.186 6.360 5.776 1.00 91.88 239 ALA A C 1
ATOM 1878 O O . ALA A 1 239 ? -20.637 6.088 6.839 1.00 91.88 239 ALA A O 1
ATOM 1879 N N . SER A 1 240 ? -20.917 7.487 5.107 1.00 92.00 240 SER A N 1
ATOM 1880 C CA . SER A 1 240 ? -20.007 8.517 5.620 1.00 92.00 240 SER A CA 1
ATOM 1881 C C . SER A 1 240 ? -20.529 9.194 6.890 1.00 92.00 240 SER A C 1
ATOM 1883 O O . SER A 1 240 ? -19.748 9.412 7.813 1.00 92.00 240 SER A O 1
ATOM 1885 N N . LEU A 1 241 ? -21.829 9.508 6.953 1.00 93.88 241 LEU A N 1
ATOM 1886 C CA . LEU A 1 241 ? -22.456 10.079 8.151 1.00 93.88 241 LEU A CA 1
ATOM 1887 C C . LEU A 1 241 ? -22.463 9.073 9.308 1.00 93.88 241 LEU A C 1
ATOM 1889 O O . LEU A 1 241 ? -22.019 9.416 10.399 1.00 93.88 241 LEU A O 1
ATOM 1893 N N . ASP A 1 242 ? -22.862 7.825 9.043 1.00 95.50 242 ASP A N 1
ATOM 1894 C CA . ASP A 1 242 ? -22.851 6.739 10.031 1.00 95.50 242 ASP A CA 1
ATOM 1895 C C . ASP A 1 242 ? -21.429 6.522 10.598 1.00 95.50 242 ASP A C 1
ATOM 1897 O O . ASP A 1 242 ? -21.247 6.328 11.799 1.00 95.50 242 ASP A O 1
ATOM 1901 N N . ALA A 1 243 ? -20.393 6.580 9.747 1.00 95.50 243 ALA A N 1
ATOM 1902 C CA . ALA A 1 243 ? -19.001 6.464 10.180 1.00 95.50 243 ALA A CA 1
ATOM 1903 C C . ALA A 1 243 ? -18.545 7.652 11.034 1.00 95.50 243 ALA A C 1
ATOM 1905 O O . ALA A 1 243 ? -17.825 7.454 12.010 1.00 95.50 243 ALA A O 1
ATOM 1906 N N . GLN A 1 244 ? -18.952 8.872 10.682 1.00 95.75 244 GLN A N 1
ATOM 1907 C CA . GLN A 1 244 ? -18.627 10.058 11.467 1.00 95.75 244 GLN A CA 1
ATOM 1908 C C . GLN A 1 244 ? -19.258 9.994 12.863 1.00 95.75 244 GLN A C 1
ATOM 1910 O O . GLN A 1 244 ? -18.541 10.199 13.837 1.00 95.75 244 GLN A O 1
ATOM 1915 N N . GLU A 1 245 ? -20.549 9.666 12.962 1.00 96.56 245 GLU A N 1
ATOM 1916 C CA . GLU A 1 245 ? -21.253 9.535 14.245 1.00 96.56 245 GLU A CA 1
ATOM 1917 C C . GLU A 1 245 ? -20.618 8.447 15.121 1.00 96.56 245 GLU A C 1
ATOM 1919 O O . GLU A 1 245 ? -20.377 8.657 16.309 1.00 96.56 245 GLU A O 1
ATOM 1924 N N . PHE A 1 246 ? -20.268 7.305 14.521 1.00 97.50 246 PHE A N 1
ATOM 1925 C CA . PHE A 1 246 ? -19.553 6.242 15.218 1.00 97.50 246 PHE A CA 1
ATOM 1926 C C . PHE A 1 246 ? -18.223 6.737 15.803 1.00 97.50 246 PHE A C 1
ATOM 1928 O O . PHE A 1 246 ? -17.971 6.555 16.990 1.00 97.50 246 PHE A O 1
ATOM 1935 N N . TRP A 1 247 ? -17.369 7.383 15.003 1.00 97.31 247 TRP A N 1
ATOM 1936 C CA . TRP A 1 247 ? -16.067 7.847 15.492 1.00 97.31 247 TRP A CA 1
ATOM 1937 C C . TRP A 1 247 ? -16.167 9.016 16.472 1.00 97.31 247 TRP A C 1
ATOM 1939 O O . TRP A 1 247 ? -15.305 9.145 17.333 1.00 97.31 247 TRP A O 1
ATOM 1949 N N . GLU A 1 248 ? -17.201 9.848 16.377 1.00 96.25 248 GLU A N 1
ATOM 1950 C CA . GLU A 1 248 ? -17.466 10.901 17.358 1.00 96.25 248 GLU A CA 1
ATOM 1951 C C . GLU A 1 248 ? -17.769 10.310 18.741 1.00 96.25 248 GLU A C 1
ATOM 1953 O O . GLU A 1 248 ? -17.203 10.765 19.732 1.00 96.25 248 GLU A O 1
ATOM 1958 N N . GLN A 1 249 ? -18.569 9.240 18.799 1.00 95.88 249 GLN A N 1
ATOM 1959 C CA . GLN A 1 249 ? -18.864 8.523 20.044 1.00 95.88 249 GLN A CA 1
ATOM 1960 C C . GLN A 1 249 ? -17.638 7.793 20.611 1.00 95.88 249 GLN A C 1
ATOM 1962 O O . GLN A 1 249 ? -17.393 7.844 21.808 1.00 95.88 249 GLN A O 1
ATOM 1967 N N . GLU A 1 250 ? -16.854 7.111 19.772 1.00 95.81 250 GLU A N 1
ATOM 1968 C CA . GLU A 1 250 ? -15.715 6.304 20.246 1.00 95.81 250 GLU A CA 1
ATOM 1969 C C . GLU A 1 250 ? -14.492 7.149 20.652 1.00 95.81 250 GLU A C 1
ATOM 1971 O O . GLU A 1 250 ? -13.613 6.664 21.365 1.00 95.81 250 GLU A O 1
ATOM 1976 N N . LEU A 1 251 ? -14.397 8.399 20.183 1.00 95.50 251 LEU A N 1
ATOM 1977 C CA . LEU A 1 251 ? -13.246 9.277 20.430 1.00 95.50 251 LEU A CA 1
ATOM 1978 C C . LEU A 1 251 ? -13.535 10.427 21.401 1.00 95.50 251 LEU A C 1
ATOM 1980 O O . LEU A 1 251 ? -12.594 11.144 21.746 1.00 95.50 251 LEU A O 1
ATOM 1984 N N . SER A 1 252 ? -14.781 10.606 21.859 1.00 93.00 252 SER A N 1
ATOM 1985 C CA . SER A 1 252 ? -15.168 11.714 22.747 1.00 93.00 252 SER A CA 1
ATOM 1986 C C . SER A 1 252 ? -14.297 11.785 23.998 1.00 93.00 252 SER A C 1
ATOM 1988 O O . SER A 1 252 ? -13.781 12.848 24.341 1.00 93.00 252 SER A O 1
ATOM 1990 N N . ASP A 1 253 ? -14.060 10.630 24.617 1.00 90.56 253 ASP A N 1
ATOM 1991 C CA . ASP A 1 253 ? -13.320 10.507 25.876 1.00 90.56 253 ASP A CA 1
ATOM 1992 C C . ASP A 1 253 ? -11.806 10.643 25.679 1.00 90.56 253 ASP A C 1
ATOM 1994 O O . ASP A 1 253 ? -11.048 10.686 26.646 1.00 90.56 253 ASP A O 1
ATOM 1998 N N . TYR A 1 254 ? -11.358 10.717 24.421 1.00 90.62 254 TYR A N 1
ATOM 1999 C CA . TYR A 1 254 ? -9.951 10.790 24.053 1.00 90.62 254 TYR A CA 1
ATOM 2000 C C . TYR A 1 254 ? -9.535 12.135 23.458 1.00 90.62 254 TYR A C 1
ATOM 2002 O O . TYR A 1 254 ? -8.355 12.331 23.160 1.00 90.62 254 TYR A O 1
ATOM 2010 N N . ALA A 1 255 ? -10.478 13.067 23.300 1.00 85.81 255 ALA A N 1
ATOM 2011 C CA . ALA A 1 255 ? -10.232 14.365 22.681 1.00 85.81 255 ALA A CA 1
ATOM 2012 C C . ALA A 1 255 ? -9.241 15.239 23.465 1.00 85.81 255 ALA A C 1
ATOM 2014 O O . ALA A 1 255 ? -8.546 16.058 22.867 1.00 85.81 255 ALA A O 1
ATOM 2015 N N . ASP A 1 256 ? -9.175 15.050 24.783 1.00 82.12 256 ASP A N 1
ATOM 2016 C CA . ASP A 1 256 ? -8.323 15.829 25.684 1.00 82.12 256 ASP A CA 1
ATOM 2017 C C . ASP A 1 256 ? -6.995 15.123 26.015 1.00 82.12 256 ASP A C 1
ATOM 2019 O O . ASP A 1 256 ? -6.169 15.680 26.734 1.00 82.12 256 ASP A O 1
ATOM 2023 N N . PHE A 1 257 ? -6.748 13.914 25.487 1.00 77.19 257 PHE A N 1
ATOM 2024 C CA . PHE A 1 257 ? -5.437 13.283 25.637 1.00 77.19 257 PHE A CA 1
ATOM 2025 C C . PHE A 1 257 ? -4.431 13.905 24.677 1.00 77.19 257 PHE A C 1
ATOM 2027 O O . PHE A 1 257 ? -4.604 13.897 23.452 1.00 77.19 257 PHE A O 1
ATOM 2034 N N . ASP A 1 258 ? -3.318 14.381 25.222 1.00 68.25 258 ASP A N 1
ATOM 2035 C CA . ASP A 1 258 ? -2.168 14.767 24.419 1.00 68.25 258 ASP A CA 1
ATOM 2036 C C . ASP A 1 258 ? -1.591 13.564 23.673 1.00 68.25 258 ASP A C 1
ATOM 2038 O O . ASP A 1 258 ? -1.667 12.419 24.126 1.00 68.25 258 ASP A O 1
ATOM 2042 N N . VAL A 1 259 ? -1.020 13.816 22.489 1.00 66.00 259 VAL A N 1
ATOM 2043 C CA . VAL A 1 259 ? -0.275 12.761 21.795 1.00 66.00 259 VAL A CA 1
ATOM 2044 C C . VAL A 1 259 ? 0.946 12.482 22.659 1.00 66.00 259 VAL A C 1
ATOM 2046 O O . VAL A 1 259 ? 1.736 13.407 22.862 1.00 66.00 259 VAL A O 1
ATOM 2049 N N . PRO A 1 260 ? 1.121 11.258 23.185 1.00 63.62 260 PRO A N 1
ATOM 2050 C CA . PRO A 1 260 ? 2.197 11.019 24.123 1.00 63.62 260 PRO A CA 1
ATOM 2051 C C . PRO A 1 260 ? 3.547 11.318 23.471 1.00 63.62 260 PRO A C 1
ATOM 2053 O O . PRO A 1 260 ? 3.904 10.712 22.456 1.00 63.62 260 PRO A O 1
ATOM 2056 N N . SER A 1 261 ? 4.297 12.258 24.051 1.00 64.69 261 SER A N 1
ATOM 2057 C CA . SER A 1 261 ? 5.695 12.462 23.689 1.00 64.69 261 SER A CA 1
ATOM 2058 C C . SER A 1 261 ? 6.488 11.316 24.292 1.00 64.69 261 SER A C 1
ATOM 2060 O O . SER A 1 261 ? 6.661 11.239 25.508 1.00 64.69 261 SER A O 1
ATOM 2062 N N . TRP A 1 262 ? 6.946 10.404 23.443 1.00 68.38 262 TRP A N 1
ATOM 2063 C CA . TRP A 1 262 ? 7.772 9.292 23.884 1.00 68.38 262 TRP A CA 1
ATOM 2064 C C . TRP A 1 262 ? 9.055 9.821 24.520 1.00 68.38 262 TRP A C 1
ATOM 2066 O O . TRP A 1 262 ? 9.711 10.673 23.914 1.00 68.38 262 TRP A O 1
ATOM 2076 N N . PRO A 1 263 ? 9.409 9.362 25.733 1.00 65.94 263 PRO A N 1
ATOM 2077 C CA . PRO A 1 263 ? 10.638 9.798 26.368 1.00 65.94 263 PRO A CA 1
ATOM 2078 C C . PRO A 1 263 ? 11.828 9.362 25.512 1.00 65.94 263 PRO A C 1
ATOM 2080 O O . PRO A 1 263 ? 11.852 8.247 24.987 1.00 65.94 263 PRO A O 1
ATOM 2083 N N . ASP A 1 264 ? 12.824 10.235 25.385 1.00 66.75 264 ASP A N 1
ATOM 2084 C CA . ASP A 1 264 ? 14.098 9.847 24.799 1.00 66.75 264 ASP A CA 1
ATOM 2085 C C . ASP A 1 264 ? 14.809 8.878 25.757 1.00 66.75 264 ASP A C 1
ATOM 2087 O O . ASP A 1 264 ? 15.353 9.270 26.790 1.00 66.75 264 ASP A O 1
ATOM 2091 N N . LEU A 1 265 ? 14.762 7.588 25.423 1.00 69.25 265 LEU A N 1
ATOM 2092 C CA . LEU A 1 265 ? 15.388 6.518 26.200 1.00 69.25 265 LEU A CA 1
ATOM 2093 C C . LEU A 1 265 ? 16.869 6.314 25.846 1.00 69.25 265 LEU A C 1
ATOM 2095 O O . LEU A 1 265 ? 17.501 5.414 26.395 1.00 69.25 265 LEU A O 1
ATOM 2099 N N . THR A 1 266 ? 17.438 7.111 24.934 1.00 69.69 266 THR A N 1
ATOM 2100 C CA . THR A 1 266 ? 18.847 6.970 24.526 1.00 69.69 266 THR A CA 1
ATOM 2101 C C . THR A 1 266 ? 19.820 7.473 25.591 1.00 69.69 266 THR A C 1
ATOM 2103 O O . THR A 1 266 ? 20.992 7.101 25.576 1.00 69.69 266 THR A O 1
ATOM 2106 N N . GLY A 1 267 ? 19.350 8.314 26.521 1.00 60.59 267 GLY A N 1
ATOM 2107 C CA . GLY A 1 267 ? 20.195 8.961 27.525 1.00 60.59 267 GLY A CA 1
ATOM 2108 C C . GLY A 1 267 ? 21.155 10.004 26.938 1.00 60.59 267 GLY A C 1
ATOM 2109 O O . GLY A 1 267 ? 21.997 10.537 27.664 1.00 60.59 267 GLY A O 1
ATOM 2110 N N . GLU A 1 268 ? 21.048 10.317 25.643 1.00 66.81 268 GLU A N 1
ATOM 2111 C CA . GLU A 1 268 ? 21.841 11.363 25.012 1.00 66.81 268 GLU A CA 1
ATOM 2112 C C . GLU A 1 268 ? 21.241 12.742 25.315 1.00 66.81 268 GLU A C 1
ATOM 2114 O O . GLU A 1 268 ? 20.042 12.972 25.185 1.00 66.81 268 GLU A O 1
ATOM 2119 N N . ARG A 1 269 ? 22.084 13.722 25.666 1.00 58.69 269 ARG A N 1
ATOM 2120 C CA . ARG A 1 269 ? 21.674 15.129 25.581 1.00 58.69 269 ARG A CA 1
ATOM 2121 C C . ARG A 1 269 ? 21.546 15.474 24.100 1.00 58.69 269 ARG A C 1
ATOM 2123 O O . ARG A 1 269 ? 22.552 15.737 23.438 1.00 58.69 269 ARG A O 1
ATOM 2130 N N . THR A 1 270 ? 20.329 15.453 23.568 1.00 55.69 270 THR A N 1
ATOM 2131 C CA . THR A 1 270 ? 20.055 15.930 22.212 1.00 55.69 270 THR A CA 1
ATOM 2132 C C . THR A 1 270 ? 20.425 17.409 22.136 1.00 55.69 270 THR A C 1
ATOM 2134 O O . THR A 1 270 ? 19.769 18.257 22.743 1.00 55.69 270 THR A O 1
ATOM 2137 N N . SER A 1 271 ? 21.508 17.737 21.430 1.00 53.34 271 SER A N 1
ATOM 2138 C CA . SER A 1 271 ? 21.790 19.121 21.069 1.00 53.34 271 SER A CA 1
ATOM 2139 C C . SER A 1 271 ? 20.707 19.589 20.083 1.00 53.34 271 SER A C 1
ATOM 2141 O O . SER A 1 271 ? 20.396 18.845 19.149 1.00 53.34 271 SER A O 1
ATOM 2143 N N . PRO A 1 272 ? 20.148 20.804 20.242 1.00 56.28 272 PRO A N 1
ATOM 2144 C CA . PRO A 1 272 ? 19.113 21.327 19.343 1.00 56.28 272 PRO A CA 1
ATOM 2145 C C . PRO A 1 272 ? 19.563 21.434 17.872 1.00 56.28 272 PRO A C 1
ATOM 2147 O O . PRO A 1 272 ? 18.741 21.630 16.984 1.00 56.28 272 PRO A O 1
ATOM 2150 N N . GLU A 1 273 ? 20.865 21.286 17.610 1.00 50.94 273 GLU A N 1
ATOM 2151 C CA . GLU A 1 273 ? 21.496 21.402 16.293 1.00 50.94 273 GLU A CA 1
ATOM 2152 C C . GLU A 1 273 ? 21.581 20.089 15.503 1.00 50.94 273 GLU A C 1
ATOM 2154 O O . GLU A 1 273 ? 21.950 20.113 14.326 1.00 50.94 273 GLU A O 1
ATOM 2159 N N . ARG A 1 274 ? 21.235 18.929 16.088 1.00 51.78 274 ARG A N 1
ATOM 2160 C CA . ARG A 1 274 ? 21.066 17.718 15.272 1.00 51.78 274 ARG A CA 1
ATOM 2161 C C . ARG A 1 274 ? 19.786 17.895 14.468 1.00 51.78 274 ARG A C 1
ATOM 2163 O O . ARG A 1 274 ? 18.698 17.601 14.951 1.00 51.78 274 ARG A O 1
ATOM 2170 N N . GLY A 1 275 ? 19.919 18.396 13.238 1.00 50.94 275 GLY A N 1
ATOM 2171 C CA . GLY A 1 275 ? 18.833 18.378 12.262 1.00 50.94 275 GLY A CA 1
ATOM 2172 C C . GLY A 1 275 ? 18.161 17.003 12.265 1.00 50.94 275 GLY A C 1
ATOM 2173 O O . GLY A 1 275 ? 18.836 16.003 12.500 1.00 50.94 275 GLY A O 1
ATOM 2174 N N . ASN A 1 276 ? 16.842 16.966 12.058 1.00 56.03 276 ASN A N 1
ATOM 2175 C CA . ASN A 1 276 ? 15.997 15.766 12.120 1.00 56.03 276 ASN A CA 1
ATOM 2176 C C . ASN A 1 276 ? 16.441 14.679 11.114 1.00 56.03 276 ASN A C 1
ATOM 2178 O O . ASN A 1 276 ? 15.767 14.420 10.115 1.00 56.03 276 ASN A O 1
ATOM 2182 N N . ILE A 1 277 ? 17.572 14.016 11.360 1.00 58.78 277 ILE A N 1
ATOM 2183 C CA . ILE A 1 277 ? 18.002 12.834 10.626 1.00 58.78 277 ILE A CA 1
ATOM 2184 C C . ILE A 1 277 ? 17.112 11.708 11.129 1.00 58.78 277 ILE A C 1
ATOM 2186 O O . ILE A 1 277 ? 17.362 11.082 12.158 1.00 58.78 277 ILE A O 1
ATOM 2190 N N . ARG A 1 278 ? 16.027 11.469 10.397 1.00 64.56 278 ARG A N 1
ATOM 2191 C CA . ARG A 1 278 ? 15.155 10.323 10.632 1.00 64.56 278 ARG A CA 1
ATOM 2192 C C . ARG A 1 278 ? 15.919 9.064 10.239 1.00 64.56 278 ARG A C 1
ATOM 2194 O O . ARG A 1 278 ? 16.109 8.790 9.057 1.00 64.56 278 ARG A O 1
ATOM 2201 N N . ARG A 1 279 ? 16.374 8.307 11.234 1.00 70.12 279 ARG A N 1
ATOM 2202 C CA . ARG A 1 279 ? 16.934 6.972 11.028 1.00 70.12 279 ARG A CA 1
ATOM 2203 C C . ARG A 1 279 ? 15.805 5.953 11.099 1.00 70.12 279 ARG A C 1
ATOM 2205 O O . ARG A 1 279 ? 15.090 5.890 12.092 1.00 70.12 279 ARG A O 1
ATOM 2212 N N . PHE A 1 280 ? 15.675 5.139 10.060 1.00 76.31 280 PHE A N 1
ATOM 2213 C CA . PHE A 1 280 ? 14.807 3.970 10.103 1.00 76.31 280 PHE A CA 1
ATOM 2214 C C . PHE A 1 280 ? 15.566 2.822 10.768 1.00 76.31 280 PHE A C 1
ATOM 2216 O O . PHE A 1 280 ? 16.687 2.499 10.371 1.00 76.31 280 PHE A O 1
ATOM 2223 N N . ILE A 1 281 ? 14.964 2.242 11.800 1.00 79.56 281 ILE A N 1
ATOM 2224 C CA . ILE A 1 281 ? 15.450 1.042 12.479 1.00 79.56 281 ILE A CA 1
ATOM 2225 C C . ILE A 1 281 ? 14.374 -0.019 12.283 1.00 79.56 281 ILE A C 1
ATOM 2227 O O . ILE A 1 281 ? 13.182 0.267 12.397 1.00 79.56 281 ILE A O 1
ATOM 2231 N N . THR A 1 282 ? 14.790 -1.228 11.934 1.00 82.06 282 THR A N 1
ATOM 2232 C CA . THR A 1 282 ? 13.885 -2.358 11.747 1.00 82.06 282 THR A CA 1
ATOM 2233 C C . THR A 1 282 ? 14.398 -3.504 12.587 1.00 82.06 282 THR A C 1
ATOM 2235 O O . THR A 1 282 ? 15.514 -3.964 12.380 1.00 82.06 282 THR A O 1
ATOM 2238 N N . GLU A 1 283 ? 13.561 -3.957 13.510 1.00 84.31 283 GLU A N 1
ATOM 2239 C CA . GLU A 1 283 ? 13.827 -5.099 14.373 1.00 84.31 283 GLU A CA 1
ATOM 2240 C C . GLU A 1 283 ? 12.779 -6.171 14.094 1.00 84.31 283 GLU A C 1
ATOM 2242 O O . GLU A 1 283 ? 11.597 -5.871 13.916 1.00 84.31 283 GLU A O 1
ATOM 2247 N N . THR A 1 284 ? 13.214 -7.426 14.026 1.00 84.88 284 THR A N 1
ATOM 2248 C CA . THR A 1 284 ? 12.325 -8.576 13.843 1.00 84.88 284 THR A CA 1
ATOM 2249 C C . THR A 1 284 ? 12.470 -9.490 15.040 1.00 84.88 284 THR A C 1
ATOM 2251 O O . THR A 1 284 ? 13.545 -10.031 15.285 1.00 84.88 284 THR A O 1
ATOM 2254 N N . VAL A 1 285 ? 11.376 -9.675 15.775 1.00 84.19 285 VAL A N 1
ATOM 2255 C CA . VAL A 1 285 ? 11.348 -10.524 16.966 1.00 84.19 285 VAL A CA 1
ATOM 2256 C C . VAL A 1 285 ? 10.391 -11.686 16.706 1.00 84.19 285 VAL A C 1
ATOM 2258 O O . VAL A 1 285 ? 9.205 -11.441 16.462 1.00 84.19 285 VAL A O 1
ATOM 2261 N N . PRO A 1 286 ? 10.865 -12.946 16.717 1.00 82.69 286 PRO A N 1
ATOM 2262 C CA . PRO A 1 286 ? 9.977 -14.093 16.599 1.00 82.69 286 PRO A CA 1
ATOM 2263 C C . PRO A 1 286 ? 9.083 -14.197 17.838 1.00 82.69 286 PRO A C 1
ATOM 2265 O O . PRO A 1 286 ? 9.490 -13.853 18.950 1.00 82.69 286 PRO A O 1
ATOM 2268 N N . LEU A 1 287 ? 7.862 -14.703 17.660 1.00 81.69 287 LEU A N 1
ATOM 2269 C CA . LEU A 1 287 ? 6.994 -15.009 18.794 1.00 81.69 287 LEU A CA 1
ATOM 2270 C C . LEU A 1 287 ? 7.659 -16.071 19.679 1.00 81.69 287 LEU A C 1
ATOM 2272 O O . LEU A 1 287 ? 8.116 -17.103 19.192 1.00 81.69 287 LEU A O 1
ATOM 2276 N N . SER A 1 288 ? 7.675 -15.825 20.988 1.00 87.25 288 SER A N 1
ATOM 2277 C CA . SER A 1 288 ? 8.208 -16.760 21.987 1.00 87.25 288 SER A CA 1
ATOM 2278 C C . SER A 1 288 ? 7.303 -17.971 22.226 1.00 87.25 288 SER A C 1
ATOM 2280 O O . SER A 1 288 ? 7.740 -18.962 22.807 1.00 87.25 288 SER A O 1
ATOM 2282 N N . VAL A 1 289 ? 6.047 -17.897 21.781 1.00 86.56 289 VAL A N 1
ATOM 2283 C CA . VAL A 1 289 ? 5.046 -18.959 21.903 1.00 86.56 289 VAL A CA 1
ATOM 2284 C C . VAL A 1 289 ? 4.521 -19.360 20.523 1.00 86.56 289 VAL A C 1
ATOM 2286 O O . VAL A 1 289 ? 4.394 -18.500 19.646 1.00 86.56 289 VAL A O 1
ATOM 2289 N N . PRO A 1 290 ? 4.169 -20.641 20.309 1.00 87.94 290 PRO A N 1
ATOM 2290 C CA . PRO A 1 290 ? 3.526 -21.070 19.074 1.00 87.94 290 PRO A CA 1
ATOM 2291 C C . PRO A 1 290 ? 2.200 -20.338 18.842 1.00 87.94 290 PRO A C 1
ATOM 2293 O O . PRO A 1 290 ? 1.391 -20.202 19.763 1.00 87.94 290 PRO A O 1
ATOM 2296 N N . THR A 1 291 ? 1.925 -19.957 17.593 1.00 85.44 291 THR A N 1
ATOM 2297 C CA . THR A 1 291 ? 0.681 -19.265 17.215 1.00 85.44 291 THR A CA 1
ATOM 2298 C C . THR A 1 291 ? -0.567 -20.034 17.648 1.00 85.44 291 THR A C 1
ATOM 2300 O O . THR A 1 291 ? -1.482 -19.431 18.192 1.00 85.44 291 THR A O 1
ATOM 2303 N N . ALA A 1 292 ? -0.568 -21.366 17.533 1.00 88.19 292 ALA A N 1
ATOM 2304 C CA . ALA A 1 292 ? -1.692 -22.208 17.953 1.00 88.19 292 ALA A CA 1
ATOM 2305 C C . ALA A 1 292 ? -2.023 -22.089 19.456 1.00 88.19 292 ALA A C 1
ATOM 2307 O O . ALA A 1 292 ? -3.188 -22.130 19.845 1.00 88.19 292 ALA A O 1
ATOM 2308 N N . GLN A 1 293 ? -1.014 -21.911 20.318 1.00 90.56 293 GLN A N 1
ATOM 2309 C CA . GLN A 1 293 ? -1.251 -21.699 21.752 1.00 90.56 293 GLN A CA 1
ATOM 2310 C C . GLN A 1 293 ? -1.859 -20.319 22.009 1.00 90.56 293 GLN A C 1
ATOM 2312 O O . GLN A 1 293 ? -2.760 -20.178 22.838 1.00 90.56 293 GLN A O 1
ATOM 2317 N N . LEU A 1 294 ? -1.397 -19.307 21.270 1.00 88.62 294 LEU A N 1
ATOM 2318 C CA . LEU A 1 294 ? -1.945 -17.960 21.346 1.00 88.62 294 LEU A CA 1
ATOM 2319 C C . LEU A 1 294 ? -3.395 -17.923 20.846 1.00 88.62 294 LEU A C 1
ATOM 2321 O O . LEU A 1 294 ? -4.241 -17.312 21.493 1.00 88.62 294 LEU A O 1
ATOM 2325 N N . GLU A 1 295 ? -3.708 -18.626 19.758 1.00 90.31 295 GLU A N 1
ATOM 2326 C CA . GLU A 1 295 ? -5.069 -18.802 19.236 1.00 90.31 295 GLU A CA 1
ATOM 2327 C C . GLU A 1 295 ? -5.985 -19.479 20.263 1.00 90.31 295 GLU A C 1
ATOM 2329 O O . GLU A 1 295 ? -7.058 -18.952 20.562 1.00 90.31 295 GLU A O 1
ATOM 2334 N N . ALA A 1 296 ? -5.543 -20.586 20.871 1.00 90.75 296 ALA A N 1
ATOM 2335 C CA . ALA A 1 296 ? -6.305 -21.287 21.904 1.00 90.75 296 ALA A CA 1
ATOM 2336 C C . ALA A 1 296 ? -6.605 -20.384 23.112 1.00 90.75 296 ALA A C 1
ATOM 2338 O O . ALA A 1 296 ? -7.745 -20.320 23.576 1.00 90.75 296 ALA A O 1
ATOM 2339 N N . LYS A 1 297 ? -5.607 -19.624 23.587 1.00 89.44 297 LYS A N 1
ATOM 2340 C CA . LYS A 1 297 ? -5.801 -18.689 24.703 1.00 89.44 297 LYS A CA 1
ATOM 2341 C C . LYS A 1 297 ? -6.716 -17.525 24.330 1.00 89.44 297 LYS A C 1
ATOM 2343 O O . LYS A 1 297 ? -7.526 -17.091 25.143 1.00 89.44 297 LYS A O 1
ATOM 2348 N N . THR A 1 298 ? -6.611 -17.036 23.098 1.00 89.69 298 THR A N 1
ATOM 2349 C CA . THR A 1 298 ? -7.472 -15.970 22.573 1.00 89.69 298 THR A CA 1
ATOM 2350 C C . THR A 1 298 ? -8.937 -16.417 22.560 1.00 89.69 298 THR A C 1
ATOM 2352 O O . THR A 1 298 ? -9.804 -15.684 23.039 1.00 89.69 298 THR A O 1
ATOM 2355 N N . ALA A 1 299 ? -9.200 -17.655 22.126 1.00 89.00 299 ALA A N 1
ATOM 2356 C CA . ALA A 1 299 ? -10.530 -18.257 22.153 1.00 89.00 299 ALA A CA 1
ATOM 2357 C C . ALA A 1 299 ? -11.069 -18.437 23.587 1.00 89.00 299 ALA A C 1
ATOM 2359 O O . ALA A 1 299 ? -12.218 -18.091 23.852 1.00 89.00 299 ALA A O 1
ATOM 2360 N N . GLU A 1 300 ? -10.242 -18.896 24.534 1.00 89.56 300 GLU A N 1
ATOM 2361 C CA . GLU A 1 300 ? -10.606 -19.007 25.963 1.00 89.56 300 GLU A CA 1
ATOM 2362 C C . GLU A 1 300 ? -10.982 -17.644 26.582 1.00 89.56 300 GLU A C 1
ATOM 2364 O O . GLU A 1 300 ? -11.827 -17.543 27.475 1.00 89.56 300 GLU A O 1
ATOM 2369 N N . LEU A 1 301 ? -10.369 -16.563 26.094 1.00 85.69 301 LEU A N 1
ATOM 2370 C CA . LEU A 1 301 ? -10.668 -15.197 26.522 1.00 85.69 301 LEU A CA 1
ATOM 2371 C C . LEU A 1 301 ? -11.936 -14.616 25.872 1.00 85.69 301 LEU A C 1
ATOM 2373 O O . LEU A 1 301 ? -12.352 -13.526 26.262 1.00 85.69 301 LEU A O 1
ATOM 2377 N N . GLY A 1 302 ? -12.578 -15.342 24.949 1.00 84.19 302 GLY A N 1
ATOM 2378 C CA . GLY A 1 302 ? -13.786 -14.906 24.243 1.00 84.19 302 GLY A CA 1
ATOM 2379 C C . GLY A 1 302 ? -13.513 -13.925 23.099 1.00 84.19 302 GLY A C 1
ATOM 2380 O O . GLY A 1 302 ? -14.416 -13.214 22.665 1.00 84.19 302 GLY A O 1
ATOM 2381 N N . VAL A 1 303 ? -12.272 -13.864 22.615 1.00 85.62 303 VAL A N 1
ATOM 2382 C CA . VAL A 1 303 ? -11.846 -12.988 21.519 1.00 85.62 303 VAL A CA 1
ATOM 2383 C C . VAL A 1 303 ? -11.656 -13.838 20.264 1.00 85.62 303 VAL A C 1
ATOM 2385 O O . VAL A 1 303 ? -11.114 -14.935 20.333 1.00 85.62 303 VAL A O 1
ATOM 2388 N N . SER A 1 304 ? -12.090 -13.358 19.095 1.00 79.19 304 SER A N 1
ATOM 2389 C CA . SER A 1 304 ? -12.027 -14.165 17.860 1.00 79.19 304 SER A CA 1
ATOM 2390 C C . SER A 1 304 ? -10.753 -13.974 17.030 1.00 79.19 304 SER A C 1
ATOM 2392 O O . SER A 1 304 ? -10.588 -14.632 16.006 1.00 79.19 304 SER A O 1
ATOM 2394 N N . SER A 1 305 ? -9.840 -13.084 17.437 1.00 83.81 305 SER A N 1
ATOM 2395 C CA . SER A 1 305 ? -8.620 -12.795 16.677 1.00 83.81 305 SER A CA 1
ATOM 2396 C C . SER A 1 305 ? -7.409 -12.519 17.561 1.00 83.81 305 SER A C 1
ATOM 2398 O O . SER A 1 305 ? -7.438 -11.634 18.419 1.00 83.81 305 SER A O 1
ATOM 2400 N N . VAL A 1 306 ? -6.307 -13.218 17.271 1.00 87.81 306 VAL A N 1
ATOM 2401 C CA . VAL A 1 306 ? -4.980 -12.981 17.865 1.00 87.81 306 VAL A CA 1
ATOM 2402 C C . VAL A 1 306 ? -4.516 -11.540 17.640 1.00 87.81 306 VAL A C 1
ATOM 2404 O O . VAL A 1 306 ? -3.849 -10.966 18.501 1.00 87.81 306 VAL A O 1
ATOM 2407 N N . ALA A 1 307 ? -4.923 -10.914 16.530 1.00 87.56 307 ALA A N 1
ATOM 2408 C CA . ALA A 1 307 ? -4.611 -9.516 16.247 1.00 87.56 307 ALA A CA 1
ATOM 2409 C C . ALA A 1 307 ? -5.104 -8.586 17.363 1.00 87.56 307 ALA A C 1
ATOM 2411 O O . ALA A 1 307 ? -4.401 -7.652 17.724 1.00 87.56 307 ALA A O 1
ATOM 2412 N N . SER A 1 308 ? -6.265 -8.864 17.970 1.00 88.38 308 SER A N 1
ATOM 2413 C CA . SER A 1 308 ? -6.767 -8.067 19.096 1.00 88.38 308 SER A CA 1
ATOM 2414 C C . SER A 1 308 ? -5.900 -8.199 20.346 1.00 88.38 308 SER A C 1
ATOM 2416 O O . SER A 1 308 ? -5.709 -7.209 21.046 1.00 88.38 308 SER A O 1
ATOM 2418 N N . VAL A 1 309 ? -5.324 -9.379 20.596 1.00 89.50 309 VAL A N 1
ATOM 2419 C CA . VAL A 1 309 ? -4.399 -9.593 21.718 1.00 89.50 309 VAL A CA 1
ATOM 2420 C C . VAL A 1 309 ? -3.093 -8.837 21.495 1.00 89.50 309 VAL A C 1
ATOM 2422 O O . VAL A 1 309 ? -2.650 -8.097 22.370 1.00 89.50 309 VAL A O 1
ATOM 2425 N N . VAL A 1 310 ? -2.506 -8.963 20.303 1.00 90.94 310 VAL A N 1
ATOM 2426 C CA . VAL A 1 310 ? -1.258 -8.266 19.955 1.00 90.94 310 VAL A CA 1
ATOM 2427 C C . VAL A 1 310 ? -1.466 -6.749 19.920 1.00 90.94 310 VAL A C 1
ATOM 2429 O O . VAL A 1 310 ? -0.615 -6.007 20.401 1.00 90.94 310 VAL A O 1
ATOM 2432 N N . ARG A 1 311 ? -2.608 -6.276 19.407 1.00 92.06 311 ARG A N 1
ATOM 2433 C CA . ARG A 1 311 ? -2.981 -4.857 19.394 1.00 92.06 311 ARG A CA 1
ATOM 2434 C C . ARG A 1 311 ? -3.126 -4.294 20.808 1.00 92.06 311 ARG A C 1
ATOM 2436 O O . ARG A 1 311 ? -2.593 -3.224 21.080 1.00 92.06 311 ARG A O 1
ATOM 2443 N N . ALA A 1 312 ? -3.797 -5.011 21.710 1.00 91.56 312 ALA A N 1
ATOM 2444 C CA . ALA A 1 312 ? -3.915 -4.590 23.105 1.00 91.56 312 ALA A CA 1
ATOM 2445 C C . ALA A 1 312 ? -2.548 -4.564 23.804 1.00 91.56 312 ALA A C 1
ATOM 2447 O O . ALA A 1 312 ? -2.228 -3.595 24.486 1.00 91.56 312 ALA A O 1
ATOM 2448 N N . ALA A 1 313 ? -1.703 -5.578 23.584 1.00 91.00 313 ALA A N 1
ATOM 2449 C CA . ALA A 1 313 ? -0.335 -5.585 24.102 1.00 91.00 313 ALA A CA 1
ATOM 2450 C C . ALA A 1 313 ? 0.474 -4.382 23.587 1.00 91.00 313 ALA A C 1
ATOM 2452 O O . ALA A 1 313 ? 1.134 -3.704 24.371 1.00 91.00 313 ALA A O 1
ATOM 2453 N N . PHE A 1 314 ? 0.368 -4.072 22.291 1.00 91.88 314 PHE A N 1
ATOM 2454 C CA . PHE A 1 314 ? 0.985 -2.893 21.689 1.00 91.88 314 PHE A CA 1
ATOM 2455 C C . PHE A 1 314 ? 0.491 -1.598 22.339 1.00 91.88 314 PHE A C 1
ATOM 2457 O O . PHE A 1 314 ? 1.303 -0.798 22.790 1.00 91.88 314 PHE A O 1
ATOM 2464 N N . GLY A 1 315 ? -0.824 -1.415 22.472 1.00 91.19 315 GLY A N 1
ATOM 2465 C CA . GLY A 1 315 ? -1.388 -0.251 23.148 1.00 91.19 315 GLY A CA 1
ATOM 2466 C C . GLY A 1 315 ? -0.936 -0.136 24.608 1.00 91.19 315 GLY A C 1
ATOM 2467 O O . GLY A 1 315 ? -0.659 0.968 25.071 1.00 91.19 315 GLY A O 1
ATOM 2468 N N . HIS A 1 316 ? -0.805 -1.249 25.339 1.00 89.75 316 HIS A N 1
ATOM 2469 C CA . HIS A 1 316 ? -0.320 -1.224 26.723 1.00 89.75 316 HIS A CA 1
ATOM 2470 C C . HIS A 1 316 ? 1.121 -0.724 26.800 1.00 89.75 316 HIS A C 1
ATOM 2472 O O . HIS A 1 316 ? 1.432 0.094 27.665 1.00 89.75 316 HIS A O 1
ATOM 2478 N N . VAL A 1 317 ? 1.982 -1.148 25.870 1.00 89.12 317 VAL A N 1
ATOM 2479 C CA . VAL A 1 317 ? 3.325 -0.571 25.705 1.00 89.12 317 VAL A CA 1
ATOM 2480 C C . VAL A 1 317 ? 3.214 0.937 25.470 1.00 89.12 317 VAL A C 1
ATOM 2482 O O . VAL A 1 317 ? 3.913 1.691 26.141 1.00 89.12 317 VAL A O 1
ATOM 2485 N N . LEU A 1 318 ? 2.285 1.397 24.619 1.00 88.25 318 LEU A N 1
ATOM 2486 C CA . LEU A 1 318 ? 2.081 2.832 24.380 1.00 88.25 318 LEU A CA 1
ATOM 2487 C C . LEU A 1 318 ? 1.657 3.638 25.615 1.00 88.25 318 LEU A C 1
ATOM 2489 O O . LEU A 1 318 ? 2.033 4.802 25.730 1.00 88.25 318 LEU A O 1
ATOM 2493 N N . LEU A 1 319 ? 0.916 3.035 26.543 1.00 87.44 319 LEU A N 1
ATOM 2494 C CA . LEU A 1 319 ? 0.495 3.683 27.790 1.00 87.44 319 LEU A CA 1
ATOM 2495 C C . LEU A 1 319 ? 1.557 3.630 28.895 1.00 87.44 319 LEU A C 1
ATOM 2497 O O . LEU A 1 319 ? 1.570 4.487 29.777 1.00 87.44 319 LEU A O 1
ATOM 2501 N N . SER A 1 320 ? 2.454 2.644 28.854 1.00 83.31 320 SER A N 1
ATOM 2502 C CA . SER A 1 320 ? 3.350 2.340 29.977 1.00 83.31 320 SER A CA 1
ATOM 2503 C C . SER A 1 320 ? 4.474 3.363 30.155 1.00 83.31 320 SER A C 1
ATOM 2505 O O . SER A 1 320 ? 4.881 3.628 31.281 1.00 83.31 320 SER A O 1
ATOM 2507 N N . TYR A 1 321 ? 4.979 3.947 29.064 1.00 75.50 321 TYR A N 1
ATOM 2508 C CA . TYR A 1 321 ? 6.074 4.926 29.121 1.00 75.50 321 TYR A CA 1
ATOM 2509 C C . TYR A 1 321 ? 5.622 6.349 29.473 1.00 75.50 321 TYR A C 1
ATOM 2511 O O . TYR A 1 321 ? 6.289 6.983 30.288 1.00 75.50 321 TYR A O 1
ATOM 2519 N N . PRO A 1 322 ? 4.523 6.876 28.900 1.00 76.62 322 PRO A N 1
ATOM 2520 C CA . PRO A 1 322 ? 4.108 8.256 29.148 1.00 76.62 322 PRO A CA 1
ATOM 2521 C C . PRO A 1 322 ? 3.288 8.433 30.434 1.00 76.62 322 PRO A C 1
ATOM 2523 O O . PRO A 1 322 ? 3.023 9.564 30.825 1.00 76.62 322 PRO A O 1
ATOM 2526 N N . GLY A 1 323 ? 2.832 7.341 31.062 1.00 71.25 323 GLY A N 1
ATOM 2527 C CA . GLY A 1 323 ? 1.947 7.397 32.232 1.00 71.25 323 GLY A CA 1
ATOM 2528 C C . GLY A 1 323 ? 0.541 7.935 31.931 1.00 71.25 323 GLY A C 1
ATOM 2529 O O . GLY A 1 323 ? -0.176 8.313 32.855 1.00 71.25 323 GLY A O 1
ATOM 2530 N N . SER A 1 324 ? 0.143 7.986 30.654 1.00 80.06 324 SER A N 1
ATOM 2531 C CA . SER A 1 324 ? -1.199 8.412 30.239 1.00 80.06 324 SER A CA 1
ATOM 2532 C C . SER A 1 324 ? -2.251 7.359 30.606 1.00 80.06 324 SER A C 1
ATOM 2534 O O . SER A 1 324 ? -1.988 6.157 30.545 1.00 80.06 324 SER A O 1
ATOM 2536 N N . SER A 1 325 ? -3.469 7.797 30.934 1.00 83.44 325 SER A N 1
ATOM 2537 C CA . SER A 1 325 ? -4.625 6.913 31.153 1.00 83.44 325 SER A CA 1
ATOM 2538 C C . SER A 1 325 ? -5.324 6.489 29.852 1.00 83.44 325 SER A C 1
ATOM 2540 O O . SER A 1 325 ? -6.167 5.584 29.871 1.00 83.44 325 SER A O 1
ATOM 2542 N N . GLY A 1 326 ? -4.957 7.099 28.718 1.00 89.00 326 GLY A N 1
ATOM 2543 C CA . GLY A 1 326 ? -5.506 6.797 27.398 1.00 89.00 326 GLY A CA 1
ATOM 2544 C C . GLY A 1 326 ? -4.570 7.149 26.238 1.00 89.00 326 GLY A C 1
ATOM 2545 O O . GLY A 1 326 ? -3.687 8.001 26.348 1.00 89.00 326 GLY A O 1
ATOM 2546 N N . VAL A 1 327 ? -4.736 6.451 25.116 1.00 90.50 327 VAL A N 1
ATOM 2547 C CA . VAL A 1 327 ? -3.986 6.673 23.874 1.00 90.50 327 VAL A CA 1
ATOM 2548 C C . VAL A 1 327 ? -4.870 6.376 22.671 1.00 90.50 327 VAL A C 1
ATOM 2550 O O . VAL A 1 327 ? -5.671 5.445 22.698 1.00 90.50 327 VAL A O 1
ATOM 2553 N N . VAL A 1 328 ? -4.690 7.136 21.591 1.00 93.12 328 VAL A N 1
ATOM 2554 C CA . VAL A 1 328 ? -5.275 6.831 20.280 1.00 93.12 328 VAL A CA 1
ATOM 2555 C C . VAL A 1 328 ? -4.139 6.610 19.295 1.00 93.12 328 VAL A C 1
ATOM 2557 O O . VAL A 1 328 ? -3.499 7.558 18.847 1.00 93.12 328 VAL A O 1
ATOM 2560 N N . PHE A 1 329 ? -3.857 5.351 18.974 1.00 93.31 329 PHE A N 1
ATOM 2561 C CA . PHE A 1 329 ? -2.955 4.987 17.877 1.00 93.31 329 PHE A CA 1
ATOM 2562 C C . PHE A 1 329 ? -3.775 4.635 16.636 1.00 93.31 329 PHE A C 1
ATOM 2564 O O . PHE A 1 329 ? -4.999 4.612 16.694 1.00 93.31 329 PHE A O 1
ATOM 2571 N N . ALA A 1 330 ? -3.133 4.388 15.500 1.00 94.06 330 ALA A N 1
ATOM 2572 C CA . ALA A 1 330 ? -3.846 3.990 14.290 1.00 94.06 330 ALA A CA 1
ATOM 2573 C C . ALA A 1 330 ? -3.648 2.515 13.964 1.00 94.06 330 ALA A C 1
ATOM 2575 O O . ALA A 1 330 ? -2.576 1.964 14.193 1.00 94.06 330 ALA A O 1
ATOM 2576 N N . GLU A 1 331 ? -4.654 1.896 13.357 1.00 94.88 331 GLU A N 1
ATOM 2577 C CA . GLU A 1 331 ? -4.542 0.603 12.693 1.00 94.88 331 GLU A CA 1
ATOM 2578 C C . GLU A 1 331 ? -4.724 0.770 11.183 1.00 94.88 331 GLU A C 1
ATOM 2580 O O . GLU A 1 331 ? -5.611 1.483 10.709 1.00 94.88 331 GLU A O 1
ATOM 2585 N N . THR A 1 332 ? -3.871 0.088 10.424 1.00 93.44 332 THR A N 1
ATOM 2586 C CA . THR A 1 332 ? -4.010 -0.046 8.972 1.00 93.44 332 THR A CA 1
ATOM 2587 C C . THR A 1 332 ? -4.851 -1.261 8.627 1.00 93.44 332 THR A C 1
ATOM 2589 O O . THR A 1 332 ? -4.718 -2.346 9.190 1.00 93.44 332 THR A O 1
ATOM 2592 N N . LEU A 1 333 ? -5.736 -1.063 7.667 1.00 92.69 333 LEU A N 1
ATOM 2593 C CA . LEU A 1 333 ? -6.820 -1.960 7.341 1.00 92.69 333 LEU A CA 1
ATOM 2594 C C . LEU A 1 333 ? -6.835 -2.141 5.823 1.00 92.69 333 LEU A C 1
ATOM 2596 O O . LEU A 1 333 ? -6.986 -1.169 5.095 1.00 92.69 333 LEU A O 1
ATOM 2600 N N . SER A 1 334 ? -6.688 -3.373 5.327 1.00 92.81 334 SER A N 1
ATOM 2601 C CA . SER A 1 334 ? -6.755 -3.610 3.879 1.00 92.81 334 SER A CA 1
ATOM 2602 C C . SER A 1 334 ? -8.201 -3.547 3.388 1.00 92.81 334 SER A C 1
ATOM 2604 O O . SER A 1 334 ? -9.074 -4.233 3.931 1.00 92.81 334 SER A O 1
ATOM 2606 N N . ASP A 1 335 ? -8.450 -2.742 2.357 1.00 94.19 335 ASP A N 1
ATOM 2607 C CA . ASP A 1 335 ? -9.751 -2.622 1.686 1.00 94.19 335 ASP A CA 1
ATOM 2608 C C . ASP A 1 335 ? -9.959 -3.689 0.610 1.00 94.19 335 ASP A C 1
ATOM 2610 O O . ASP A 1 335 ? -11.080 -3.931 0.177 1.00 94.19 335 ASP A O 1
ATOM 2614 N N . ARG A 1 336 ? -8.903 -4.432 0.280 1.00 93.19 336 ARG A N 1
ATOM 2615 C CA . ARG A 1 336 ? -8.928 -5.570 -0.648 1.00 93.19 336 ARG A CA 1
ATOM 2616 C C . ARG A 1 336 ? -9.858 -6.698 -0.221 1.00 93.19 336 ARG A C 1
ATOM 2618 O O . ARG A 1 336 ? -10.393 -7.401 -1.059 1.00 93.19 336 ARG A O 1
ATOM 2625 N N . VAL A 1 337 ? -10.100 -6.850 1.080 1.00 91.00 337 VAL A N 1
ATOM 2626 C CA . VAL A 1 337 ? -11.014 -7.882 1.605 1.00 91.00 337 VAL A CA 1
ATOM 2627 C C . VAL A 1 337 ? -12.487 -7.605 1.292 1.00 91.00 337 VAL A C 1
ATOM 2629 O O . VAL A 1 337 ? -13.325 -8.463 1.554 1.00 91.00 337 VAL A O 1
ATOM 2632 N N . LEU A 1 338 ? -12.811 -6.402 0.810 1.00 91.50 338 LEU A N 1
ATOM 2633 C CA . LEU A 1 338 ? -14.186 -5.985 0.550 1.00 91.50 338 LEU A CA 1
ATOM 2634 C C . LEU A 1 338 ? -14.704 -6.501 -0.793 1.00 91.50 338 LEU A C 1
ATOM 2636 O O . LEU A 1 338 ? -15.906 -6.712 -0.920 1.00 91.50 338 LEU A O 1
ATOM 2640 N N . ASP A 1 339 ? -13.817 -6.712 -1.768 1.00 94.88 339 ASP A N 1
ATOM 2641 C CA . ASP A 1 339 ? -14.195 -7.136 -3.112 1.00 94.88 339 ASP A CA 1
ATOM 2642 C C . ASP A 1 339 ? -13.018 -7.794 -3.858 1.00 94.88 339 ASP A C 1
ATOM 2644 O O . ASP A 1 339 ? -11.866 -7.371 -3.742 1.00 94.88 339 ASP A O 1
ATOM 2648 N N . ALA A 1 340 ? -13.306 -8.832 -4.647 1.00 92.81 340 ALA A N 1
ATOM 2649 C CA . ALA A 1 340 ? -12.292 -9.601 -5.369 1.00 92.81 340 ALA A CA 1
ATOM 2650 C C . ALA A 1 340 ? -11.591 -8.806 -6.488 1.00 92.81 340 ALA A C 1
ATOM 2652 O O . ALA A 1 340 ? -10.409 -9.037 -6.762 1.00 92.81 340 ALA A O 1
ATOM 2653 N N . ASP A 1 341 ? -12.280 -7.865 -7.134 1.00 93.06 341 ASP A N 1
ATOM 2654 C CA . ASP A 1 341 ? -11.669 -6.998 -8.140 1.00 93.06 341 ASP A CA 1
ATOM 2655 C C . ASP A 1 341 ? -10.773 -5.952 -7.479 1.00 93.06 341 ASP A C 1
ATOM 2657 O O . ASP A 1 341 ? -9.672 -5.691 -7.975 1.00 93.06 341 ASP A O 1
ATOM 2661 N N . VAL A 1 342 ? -11.167 -5.421 -6.317 1.00 95.19 342 VAL A N 1
ATOM 2662 C CA . VAL A 1 342 ? -10.294 -4.556 -5.504 1.00 95.19 342 VAL A CA 1
ATOM 2663 C C . VAL A 1 342 ? -9.029 -5.317 -5.098 1.00 95.19 342 VAL A C 1
ATOM 2665 O O . VAL A 1 342 ? -7.924 -4.793 -5.255 1.00 95.19 342 VAL A O 1
ATOM 2668 N N . ASP A 1 343 ? -9.153 -6.574 -4.656 1.00 94.12 343 ASP A N 1
ATOM 2669 C CA . ASP A 1 343 ? -8.007 -7.408 -4.275 1.00 94.12 343 ASP A CA 1
ATOM 2670 C C . ASP A 1 343 ? -6.991 -7.608 -5.402 1.00 94.12 343 ASP A C 1
ATOM 2672 O O . ASP A 1 343 ? -5.788 -7.640 -5.144 1.00 94.12 343 ASP A O 1
ATOM 2676 N N . ARG A 1 344 ? -7.436 -7.671 -6.660 1.00 93.38 344 ARG A N 1
ATOM 2677 C CA . ARG A 1 344 ? -6.567 -7.894 -7.830 1.00 93.38 344 ARG A CA 1
ATOM 2678 C C . ARG A 1 344 ? -6.053 -6.613 -8.487 1.00 93.38 344 ARG A C 1
ATOM 2680 O O . ARG A 1 344 ? -5.111 -6.686 -9.285 1.00 93.38 344 ARG A O 1
ATOM 2687 N N . THR A 1 345 ? -6.656 -5.469 -8.170 1.00 96.38 345 THR A N 1
ATOM 2688 C CA . THR A 1 345 ? -6.321 -4.158 -8.743 1.00 96.38 345 THR A CA 1
ATOM 2689 C C . THR A 1 345 ? -5.059 -3.578 -8.105 1.00 96.38 345 THR A C 1
ATOM 2691 O O . THR A 1 345 ? -4.830 -3.712 -6.900 1.00 96.38 345 THR A O 1
ATOM 2694 N N . ILE A 1 346 ? -4.227 -2.898 -8.894 1.00 96.69 346 ILE A N 1
ATOM 2695 C CA . ILE A 1 346 ? -3.087 -2.130 -8.375 1.00 96.69 346 ILE A CA 1
ATOM 2696 C C . ILE A 1 346 ? -3.614 -0.782 -7.866 1.00 96.69 346 ILE A C 1
ATOM 2698 O O . ILE A 1 346 ? -4.282 -0.054 -8.600 1.00 96.69 346 ILE A O 1
ATOM 2702 N N . GLY A 1 347 ? -3.332 -0.460 -6.606 1.00 95.44 347 GLY A N 1
ATOM 2703 C CA . GLY A 1 347 ? -3.801 0.765 -5.969 1.00 95.44 347 GLY A CA 1
ATOM 2704 C C . GLY A 1 347 ? -3.574 0.797 -4.455 1.00 95.44 347 GLY A C 1
ATOM 2705 O O . GLY A 1 347 ? -3.304 -0.236 -3.840 1.00 95.44 347 GLY A O 1
ATOM 2706 N N . PRO A 1 348 ? -3.680 1.980 -3.833 1.00 94.00 348 PRO A N 1
ATOM 2707 C CA . PRO A 1 348 ? -3.466 2.177 -2.400 1.00 94.00 348 PRO A CA 1
ATOM 2708 C C . PRO A 1 348 ? -4.716 1.792 -1.581 1.00 94.00 348 PRO A C 1
ATOM 2710 O O . PRO A 1 348 ? -5.311 2.636 -0.915 1.00 94.00 348 PRO A O 1
ATOM 2713 N N . PHE A 1 349 ? -5.160 0.533 -1.633 1.00 94.56 349 PHE A N 1
ATOM 2714 C CA . PHE A 1 349 ? -6.400 0.086 -0.975 1.00 94.56 349 PHE A CA 1
ATOM 2715 C C . PHE A 1 349 ? -6.184 -0.212 0.516 1.00 94.56 349 PHE A C 1
ATOM 2717 O O . PHE A 1 349 ? -6.336 -1.345 0.989 1.00 94.56 349 PHE A O 1
ATOM 2724 N N . ILE A 1 350 ? -5.797 0.831 1.253 1.00 92.69 350 ILE A N 1
ATOM 2725 C CA . ILE A 1 350 ? -5.594 0.827 2.699 1.00 92.69 350 ILE A CA 1
ATOM 2726 C C . ILE A 1 350 ? -6.461 1.919 3.323 1.00 92.69 350 ILE A C 1
ATOM 2728 O O . ILE A 1 350 ? -6.356 3.093 2.971 1.00 92.69 350 ILE A O 1
ATOM 2732 N N . SER A 1 351 ? -7.225 1.539 4.337 1.00 93.50 351 SER A N 1
ATOM 2733 C CA . SER A 1 351 ? -7.861 2.457 5.273 1.00 93.50 351 SER A CA 1
ATOM 2734 C C . SER A 1 351 ? -7.031 2.566 6.554 1.00 93.50 351 SER A C 1
ATOM 2736 O O . SER A 1 351 ? -6.419 1.593 7.001 1.00 93.50 351 SER A O 1
ATOM 2738 N N . VAL A 1 352 ? -7.008 3.751 7.163 1.00 94.19 352 VAL A N 1
ATOM 2739 C CA . VAL A 1 352 ? -6.335 4.005 8.446 1.00 94.19 352 VAL A CA 1
ATOM 2740 C C . VAL A 1 352 ? -7.386 4.438 9.451 1.00 94.19 352 VAL A C 1
ATOM 2742 O O . VAL A 1 352 ? -8.019 5.476 9.274 1.00 94.19 352 VAL A O 1
ATOM 2745 N N . VAL A 1 353 ? -7.571 3.644 10.500 1.00 95.62 353 VAL A N 1
ATOM 2746 C CA . VAL A 1 353 ? -8.611 3.856 11.511 1.00 95.62 353 VAL A CA 1
ATOM 2747 C C . VAL A 1 353 ? -7.993 4.124 12.881 1.00 95.62 353 VAL A C 1
ATOM 2749 O O . VAL A 1 353 ? -6.976 3.511 13.212 1.00 95.62 353 VAL A O 1
ATOM 2752 N N . PRO A 1 354 ? -8.574 5.021 13.692 1.00 95.69 354 PRO A N 1
ATOM 2753 C CA . PRO A 1 354 ? -8.110 5.239 15.053 1.00 95.69 354 PRO A CA 1
AT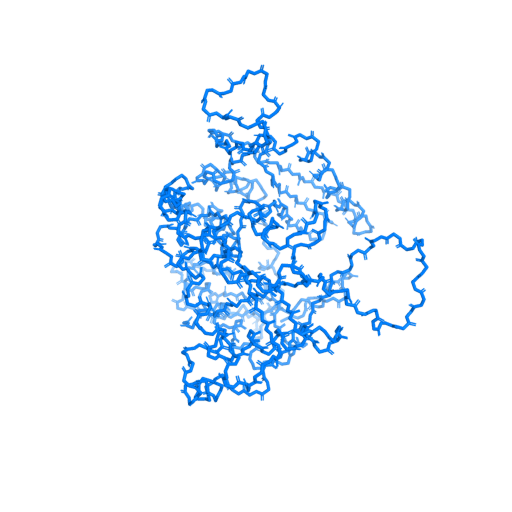OM 2754 C C . PRO A 1 354 ? -8.476 4.048 15.946 1.00 95.69 354 PRO A C 1
ATOM 2756 O O . PRO A 1 354 ? -9.557 3.474 15.838 1.00 95.69 354 PRO A O 1
ATOM 2759 N N . MET A 1 355 ? -7.565 3.694 16.842 1.00 94.81 355 MET A N 1
ATOM 2760 C CA . MET A 1 355 ? -7.699 2.654 17.855 1.00 94.81 355 MET A CA 1
ATOM 2761 C C . MET A 1 355 ? -7.526 3.303 19.230 1.00 94.81 355 MET A C 1
ATOM 2763 O O . MET A 1 355 ? -6.399 3.391 19.730 1.00 94.81 355 MET A O 1
ATOM 2767 N N . PRO A 1 356 ? -8.617 3.827 19.816 1.00 94.00 356 PRO A N 1
ATOM 2768 C CA . PRO A 1 356 ? -8.588 4.330 21.177 1.00 94.00 356 PRO A CA 1
ATOM 2769 C C . PRO A 1 356 ? -8.386 3.175 22.159 1.00 94.00 356 PRO A C 1
ATOM 2771 O O . PRO A 1 356 ? -8.913 2.073 21.976 1.00 94.00 356 PRO A O 1
ATOM 2774 N N . MET A 1 357 ? -7.602 3.416 23.203 1.00 91.88 357 MET A N 1
ATOM 2775 C CA . MET A 1 357 ? -7.383 2.452 24.269 1.00 91.88 357 MET A CA 1
ATOM 2776 C C . MET A 1 357 ? -7.114 3.160 25.593 1.00 91.88 357 MET A C 1
ATOM 2778 O O . MET A 1 357 ? -6.294 4.077 25.657 1.00 91.88 357 MET A O 1
ATOM 2782 N N . SER A 1 358 ? -7.759 2.687 26.656 1.00 88.44 358 SER A N 1
ATOM 2783 C CA . SER A 1 358 ? -7.488 3.083 28.037 1.00 88.44 358 SER A CA 1
ATOM 2784 C C . SER A 1 358 ? -6.864 1.921 28.811 1.00 88.44 358 SER A C 1
ATOM 2786 O O . SER A 1 358 ? -7.113 0.755 28.503 1.00 88.44 358 SER A O 1
ATOM 2788 N N . SER A 1 359 ? -6.043 2.238 29.813 1.00 81.06 359 SER A N 1
ATOM 2789 C CA . SER A 1 359 ? -5.495 1.261 30.764 1.00 81.06 359 SER A CA 1
ATOM 2790 C C . SER A 1 359 ? -6.473 0.896 31.887 1.00 81.06 359 SER A C 1
ATOM 2792 O O . SER A 1 359 ? -6.141 0.058 32.723 1.00 81.06 359 SER A O 1
ATOM 2794 N N . ASN A 1 360 ? -7.662 1.503 31.919 1.00 84.12 360 ASN A N 1
ATOM 2795 C CA . ASN A 1 360 ? -8.675 1.232 32.932 1.00 84.12 360 ASN A CA 1
ATOM 2796 C C . ASN A 1 360 ? -9.322 -0.148 32.734 1.00 84.12 360 ASN A C 1
ATOM 2798 O O . ASN A 1 360 ? -9.673 -0.532 31.619 1.00 84.12 360 ASN A O 1
ATOM 2802 N N . GLY A 1 361 ? -9.543 -0.859 33.841 1.00 87.12 361 GLY A N 1
ATOM 2803 C CA . GLY A 1 361 ? -10.198 -2.167 33.854 1.00 87.12 361 GLY A CA 1
ATOM 2804 C C . GLY A 1 361 ? -9.232 -3.352 33.809 1.00 87.12 361 GLY A C 1
ATOM 2805 O O . GLY A 1 361 ? -8.013 -3.232 33.924 1.00 87.12 361 GLY A O 1
ATOM 2806 N N . THR A 1 362 ? -9.803 -4.544 33.703 1.00 90.56 362 THR A N 1
ATOM 2807 C CA . THR A 1 362 ? -9.076 -5.809 33.614 1.00 90.56 362 THR A CA 1
ATOM 2808 C C . THR A 1 362 ? -8.579 -6.066 32.191 1.00 90.56 362 THR A C 1
ATOM 2810 O O . THR A 1 362 ? -9.164 -5.611 31.210 1.00 90.56 362 THR A O 1
ATOM 2813 N N . VAL A 1 363 ? -7.546 -6.904 32.046 1.00 87.81 363 VAL A N 1
ATOM 2814 C CA . VAL A 1 363 ? -7.039 -7.335 30.725 1.00 87.81 363 VAL A CA 1
ATOM 2815 C C . VAL A 1 363 ? -8.154 -7.929 29.855 1.00 87.81 363 VAL A C 1
ATOM 2817 O O . VAL A 1 363 ? -8.190 -7.706 28.648 1.00 87.81 363 VAL A O 1
ATOM 2820 N N . ARG A 1 364 ? -9.092 -8.670 30.459 1.00 88.50 364 ARG A N 1
ATOM 2821 C CA . ARG A 1 364 ? -10.224 -9.262 29.737 1.00 88.50 364 ARG A CA 1
ATOM 2822 C C . ARG A 1 364 ? -11.147 -8.188 29.154 1.00 88.50 364 ARG A C 1
ATOM 2824 O O . ARG A 1 364 ? -11.576 -8.336 28.014 1.00 88.50 364 ARG A O 1
ATOM 2831 N N . GLU A 1 365 ? -11.429 -7.131 29.909 1.00 90.38 365 GLU A N 1
ATOM 2832 C CA . GLU A 1 365 ? -12.271 -6.014 29.459 1.00 90.38 365 GLU A CA 1
ATOM 2833 C C . GLU A 1 365 ? -11.597 -5.236 28.328 1.00 90.38 365 GLU A C 1
ATOM 2835 O O . GLU A 1 365 ? -12.220 -5.017 27.292 1.00 90.38 365 GLU A O 1
ATOM 2840 N N . VAL A 1 366 ? -10.302 -4.924 28.462 1.00 90.81 366 VAL A N 1
ATOM 2841 C CA . VAL A 1 366 ? -9.527 -4.255 27.403 1.00 90.81 366 VAL A CA 1
ATOM 2842 C C . VAL A 1 366 ? -9.535 -5.079 26.115 1.00 90.81 366 VAL A C 1
ATOM 2844 O O . VAL A 1 366 ? -9.776 -4.550 25.031 1.00 90.81 366 VAL A O 1
ATOM 2847 N N . LEU A 1 367 ? -9.314 -6.392 26.212 1.00 91.19 367 LEU A N 1
ATOM 2848 C CA . LEU A 1 367 ? -9.323 -7.281 25.051 1.00 91.19 367 LEU A CA 1
ATOM 2849 C C . LEU A 1 367 ? -10.701 -7.378 24.386 1.00 91.19 367 LEU A C 1
ATOM 2851 O O . LEU A 1 367 ? -10.784 -7.351 23.155 1.00 91.19 367 LEU A O 1
ATOM 2855 N N . ALA A 1 368 ? -11.770 -7.481 25.179 1.00 89.62 368 ALA A N 1
ATOM 2856 C CA . ALA A 1 368 ? -13.138 -7.497 24.671 1.00 89.62 368 ALA A CA 1
ATOM 2857 C C . ALA A 1 368 ? -13.468 -6.186 23.944 1.00 89.62 368 ALA A C 1
ATOM 2859 O O . ALA A 1 368 ? -14.040 -6.205 22.851 1.00 89.62 368 ALA A O 1
ATOM 2860 N N . GLU A 1 369 ? -13.031 -5.057 24.499 1.00 91.12 369 GLU A N 1
ATOM 2861 C CA . GLU A 1 369 ? -13.265 -3.742 23.921 1.00 91.12 369 GLU A CA 1
ATOM 2862 C C . GLU A 1 369 ? -12.472 -3.523 22.628 1.00 91.12 369 GLU A C 1
ATOM 2864 O O . GLU A 1 369 ? -13.036 -3.139 21.603 1.00 91.12 369 GLU A O 1
ATOM 2869 N N . GLN A 1 370 ? -11.188 -3.891 22.608 1.00 91.31 370 GLN A N 1
ATOM 2870 C CA . GLN A 1 370 ? -10.374 -3.869 21.388 1.00 91.31 370 GLN A CA 1
ATOM 2871 C C . GLN A 1 370 ? -10.928 -4.805 20.305 1.00 91.31 370 GLN A C 1
ATOM 2873 O O . GLN A 1 370 ? -10.804 -4.536 19.107 1.00 91.31 370 GLN A O 1
ATOM 2878 N N . HIS A 1 371 ? -11.552 -5.917 20.695 1.00 90.19 371 HIS A N 1
ATOM 2879 C CA . HIS A 1 371 ? -12.235 -6.802 19.761 1.00 90.19 371 HIS A CA 1
ATOM 2880 C C . HIS A 1 371 ? -13.513 -6.176 19.176 1.00 90.19 371 HIS A C 1
ATOM 2882 O O . HIS A 1 371 ? -13.710 -6.210 17.953 1.00 90.19 371 HIS A O 1
ATOM 2888 N N . ARG A 1 372 ? -14.346 -5.555 20.024 1.00 92.50 372 ARG A N 1
ATOM 2889 C CA . ARG A 1 372 ? -15.547 -4.811 19.613 1.00 92.50 372 ARG A CA 1
ATOM 2890 C C . ARG A 1 372 ? -15.183 -3.679 18.652 1.00 92.50 372 ARG A C 1
ATOM 2892 O O . ARG A 1 372 ? -15.754 -3.607 17.560 1.00 92.50 372 ARG A O 1
ATOM 2899 N N . LEU A 1 373 ? -14.206 -2.851 19.027 1.00 93.12 373 LEU A N 1
ATOM 2900 C CA . LEU A 1 373 ? -13.708 -1.729 18.231 1.00 93.12 373 LEU A CA 1
ATOM 2901 C C . LEU A 1 373 ? -13.179 -2.194 16.881 1.00 93.12 373 LEU A C 1
ATOM 2903 O O . LEU A 1 373 ? -13.644 -1.705 15.859 1.00 93.12 373 LEU A O 1
ATOM 2907 N N . SER A 1 374 ? -12.293 -3.193 16.839 1.00 90.50 374 SER A N 1
ATOM 2908 C CA . SER A 1 374 ? -11.742 -3.701 15.574 1.00 90.50 374 SER A CA 1
ATOM 2909 C C . SER A 1 374 ? -12.829 -4.222 14.625 1.00 90.50 374 SER A C 1
ATOM 2911 O O . SER A 1 374 ? -12.763 -4.013 13.413 1.00 90.50 374 SER A O 1
ATOM 2913 N N . THR A 1 375 ? -13.873 -4.859 15.161 1.00 91.12 375 THR A N 1
ATOM 2914 C CA . THR A 1 375 ? -15.000 -5.354 14.358 1.00 91.12 375 THR A CA 1
ATOM 2915 C C . THR A 1 375 ? -15.844 -4.207 13.801 1.00 91.12 375 THR A C 1
ATOM 2917 O O . THR A 1 375 ? -16.147 -4.195 12.607 1.00 91.12 375 THR A O 1
ATOM 2920 N N . LYS A 1 376 ? -16.192 -3.214 14.630 1.00 94.81 376 LYS A N 1
ATOM 2921 C CA . LYS A 1 376 ? -16.980 -2.050 14.196 1.00 94.81 376 LYS A CA 1
ATOM 2922 C C . LYS A 1 376 ? -16.190 -1.105 13.288 1.00 94.81 376 LYS A C 1
ATOM 2924 O O . LYS A 1 376 ? -16.752 -0.588 12.325 1.00 94.81 376 LYS A O 1
ATOM 2929 N N . ALA A 1 377 ? -14.895 -0.933 13.535 1.00 93.94 377 ALA A N 1
ATOM 2930 C CA . ALA A 1 377 ? -14.007 -0.088 12.744 1.00 93.94 377 ALA A CA 1
ATOM 2931 C C . ALA A 1 377 ? -13.939 -0.536 11.283 1.00 93.94 377 ALA A C 1
ATOM 2933 O O . ALA A 1 377 ? -13.878 0.311 10.402 1.00 93.94 377 ALA A O 1
ATOM 2934 N N . LYS A 1 378 ? -14.037 -1.844 10.995 1.00 92.50 378 LYS A N 1
ATOM 2935 C CA . LYS A 1 378 ? -14.128 -2.351 9.613 1.00 92.50 378 LYS A CA 1
ATOM 2936 C C . LYS A 1 378 ? -15.328 -1.777 8.858 1.00 92.50 378 LYS A C 1
ATOM 2938 O O . LYS A 1 378 ? -15.193 -1.442 7.689 1.00 92.50 378 LYS A O 1
ATOM 2943 N N . LYS A 1 379 ? -16.485 -1.633 9.513 1.00 93.06 379 LYS A N 1
ATOM 2944 C CA . LYS A 1 379 ? -17.693 -1.058 8.900 1.00 93.06 379 LYS A CA 1
ATOM 2945 C C . LYS A 1 379 ? -17.569 0.456 8.688 1.00 93.06 379 LYS A C 1
ATOM 2947 O O . LYS A 1 379 ? -18.094 0.978 7.713 1.00 93.06 379 LYS A O 1
ATOM 2952 N N . HIS A 1 380 ? -16.855 1.144 9.577 1.00 95.19 380 HIS A N 1
ATOM 2953 C CA . HIS A 1 380 ? -16.704 2.604 9.577 1.00 95.19 380 HIS A CA 1
ATOM 2954 C C . HIS A 1 380 ? -15.304 3.057 9.129 1.00 95.19 380 HIS A C 1
ATOM 2956 O O . HIS A 1 380 ? -14.831 4.124 9.516 1.00 95.19 380 HIS A O 1
ATOM 2962 N N . ARG A 1 381 ? -14.608 2.240 8.330 1.00 93.62 381 ARG A N 1
ATOM 2963 C CA . ARG A 1 381 ? -13.186 2.441 8.006 1.00 93.62 381 ARG A CA 1
ATOM 2964 C C . ARG A 1 381 ? -12.912 3.630 7.083 1.00 93.62 381 ARG A C 1
ATOM 2966 O O . ARG A 1 381 ? -11.823 4.193 7.117 1.00 93.62 381 ARG A O 1
ATOM 2973 N N . HIS A 1 382 ? -13.908 4.019 6.287 1.00 92.62 382 HIS A N 1
ATOM 2974 C CA . HIS A 1 382 ? -13.820 5.129 5.341 1.00 92.62 382 HIS A CA 1
ATOM 2975 C C . HIS A 1 382 ? -14.153 6.455 6.033 1.00 92.62 382 HIS A C 1
ATOM 2977 O O . HIS A 1 382 ? -15.237 7.012 5.865 1.00 92.62 382 HIS A O 1
ATOM 2983 N N . ILE A 1 383 ? -13.204 6.950 6.825 1.00 92.00 383 ILE A N 1
ATOM 2984 C CA . ILE A 1 383 ? -13.283 8.242 7.508 1.00 92.00 383 ILE A CA 1
ATOM 2985 C C . ILE A 1 383 ? -12.067 9.100 7.152 1.00 92.00 383 ILE A C 1
ATOM 2987 O O . ILE A 1 383 ? -10.932 8.626 7.112 1.00 92.00 383 ILE A O 1
ATOM 2991 N N . HIS A 1 384 ? -12.282 10.387 6.880 1.00 89.38 384 HIS A N 1
ATOM 2992 C CA . HIS A 1 384 ? -11.181 11.289 6.552 1.00 89.38 384 HIS A CA 1
ATOM 2993 C C . HIS A 1 384 ? -10.359 11.626 7.799 1.00 89.38 384 HIS A C 1
ATOM 2995 O O . HIS A 1 384 ? -10.904 12.044 8.821 1.00 89.38 384 HIS A O 1
ATOM 3001 N N . ALA A 1 385 ? -9.029 11.575 7.685 1.00 89.38 385 ALA A N 1
ATOM 3002 C CA . ALA A 1 385 ? -8.117 11.947 8.770 1.00 89.38 385 ALA A CA 1
ATOM 3003 C C . ALA A 1 385 ? -8.350 13.377 9.298 1.00 89.38 385 ALA A C 1
ATOM 3005 O O . ALA A 1 385 ? -8.109 13.648 10.470 1.00 89.38 385 ALA A O 1
ATOM 3006 N N . GLN A 1 386 ? -8.854 14.296 8.462 1.00 89.31 386 GLN A N 1
ATOM 3007 C CA . GLN A 1 386 ? -9.231 15.645 8.895 1.00 89.31 386 GLN A CA 1
ATOM 3008 C C . GLN A 1 386 ? -10.411 15.644 9.879 1.00 89.31 386 GLN A C 1
ATOM 3010 O O . GLN A 1 386 ? -10.448 16.493 10.766 1.00 89.31 386 GLN A O 1
ATOM 3015 N N . VAL A 1 387 ? -11.361 14.714 9.737 1.00 91.75 387 VAL A N 1
ATOM 3016 C CA . VAL A 1 387 ? -12.476 14.559 10.683 1.00 91.75 387 VAL A CA 1
ATOM 3017 C C . VAL A 1 387 ? -11.936 14.041 12.010 1.00 91.75 387 VAL A C 1
ATOM 3019 O O . VAL A 1 387 ? -12.148 14.685 13.028 1.00 91.75 387 VAL A O 1
ATOM 3022 N N . ILE A 1 388 ? -11.129 12.975 11.988 1.00 94.12 388 ILE A N 1
ATOM 3023 C CA . ILE A 1 388 ? -10.504 12.433 13.205 1.00 94.12 388 ILE A CA 1
ATOM 3024 C C . ILE A 1 388 ? -9.642 13.485 13.916 1.00 94.12 388 ILE A C 1
ATOM 3026 O O . ILE A 1 388 ? -9.726 13.636 15.128 1.00 94.12 388 ILE A O 1
ATOM 3030 N N . ARG A 1 389 ? -8.871 14.281 13.164 1.00 92.19 389 ARG A N 1
ATOM 3031 C CA . ARG A 1 389 ? -8.074 15.390 13.708 1.00 92.19 389 ARG A CA 1
ATOM 3032 C C . ARG A 1 389 ? -8.927 16.410 14.466 1.00 92.19 389 ARG A C 1
ATOM 3034 O O . ARG A 1 389 ? -8.516 16.855 15.531 1.00 92.19 389 ARG A O 1
ATOM 3041 N N . LYS A 1 390 ? -10.101 16.763 13.930 1.00 91.81 390 LYS A N 1
ATOM 3042 C CA . LYS A 1 390 ? -11.049 17.665 14.601 1.00 91.81 390 LYS A CA 1
ATOM 3043 C C . LYS A 1 390 ? -11.630 17.031 15.864 1.00 91.81 390 LYS A C 1
ATOM 3045 O O . LYS A 1 390 ? -11.676 17.704 16.885 1.00 91.81 390 LYS A O 1
ATOM 3050 N N . LEU A 1 391 ? -12.031 15.758 15.798 1.00 93.19 391 LEU A N 1
ATOM 3051 C CA . LEU A 1 391 ? -12.582 15.027 16.946 1.00 93.19 391 LEU A CA 1
ATOM 3052 C C . LEU A 1 391 ? -11.562 14.926 18.091 1.00 93.19 391 LEU A C 1
ATOM 3054 O O . LEU A 1 391 ? -11.922 15.102 19.246 1.00 93.19 391 LEU A O 1
ATOM 3058 N N . LEU A 1 392 ? -10.281 14.737 17.763 1.00 92.06 392 LEU A N 1
ATOM 3059 C CA . LEU A 1 392 ? -9.179 14.672 18.729 1.00 92.06 392 LEU A CA 1
ATOM 3060 C C . LEU A 1 392 ? -8.559 16.038 19.077 1.00 92.06 392 LEU A C 1
ATOM 3062 O O . LEU A 1 392 ? -7.487 16.076 19.676 1.00 92.06 392 LEU A O 1
ATOM 3066 N N . LYS A 1 393 ? -9.178 17.148 18.644 1.00 90.81 393 LYS A N 1
ATOM 3067 C CA . LYS A 1 393 ? -8.717 18.529 18.887 1.00 90.81 393 LYS A CA 1
ATOM 3068 C C . LYS A 1 393 ? -7.230 18.771 18.550 1.00 90.81 393 LYS A C 1
ATOM 3070 O O . LYS A 1 393 ? -6.581 19.592 19.187 1.00 90.81 393 LYS A O 1
ATOM 3075 N N . LYS A 1 394 ? -6.680 18.081 17.542 1.00 87.06 394 LYS A N 1
ATOM 3076 C CA . LYS A 1 394 ? -5.264 18.214 17.147 1.00 87.06 394 LYS A CA 1
ATOM 3077 C C . LYS A 1 394 ? -5.059 19.326 16.128 1.00 87.06 394 LYS A C 1
ATOM 3079 O O . LYS A 1 394 ? -5.819 19.449 15.161 1.00 87.06 394 LYS A O 1
ATOM 3084 N N . GLU A 1 395 ? -3.985 20.090 16.286 1.00 84.88 395 GLU A N 1
ATOM 3085 C CA . GLU A 1 395 ? -3.670 21.188 15.377 1.00 84.88 395 GLU A CA 1
ATOM 3086 C C . GLU A 1 395 ? -3.149 20.680 14.025 1.00 84.88 395 GLU A C 1
ATOM 3088 O O . GLU A 1 395 ? -2.814 19.505 13.833 1.00 84.88 395 GLU A O 1
ATOM 3093 N N . ARG A 1 396 ? -3.104 21.561 13.019 1.00 78.25 396 ARG A N 1
ATOM 3094 C CA . ARG A 1 396 ? -2.482 21.230 11.729 1.00 78.25 396 ARG A CA 1
ATOM 3095 C C . ARG A 1 396 ? -0.964 21.173 11.904 1.00 78.25 396 ARG A C 1
ATOM 3097 O O . ARG A 1 396 ? -0.370 22.117 12.397 1.00 78.25 396 ARG A O 1
ATOM 3104 N N . GLY A 1 397 ? -0.343 20.095 11.430 1.00 75.81 397 GLY A N 1
ATOM 3105 C CA . GLY A 1 397 ? 1.108 19.889 11.525 1.00 75.81 397 GLY A CA 1
ATOM 3106 C C . GLY A 1 397 ? 1.526 18.972 12.675 1.00 75.81 397 GLY A C 1
ATOM 3107 O O . GLY A 1 397 ? 2.581 18.351 12.591 1.00 75.81 397 GLY A O 1
ATOM 3108 N N . GLU A 1 398 ? 0.669 18.786 13.681 1.00 80.88 398 GLU A N 1
ATOM 3109 C CA . GLU A 1 398 ? 0.891 17.794 14.732 1.00 80.88 398 GLU A CA 1
ATOM 3110 C C . GLU A 1 398 ? 0.677 16.368 14.212 1.00 80.88 398 GLU A C 1
ATOM 3112 O O . GLU A 1 398 ? -0.209 16.107 13.376 1.00 80.88 398 GLU A O 1
ATOM 3117 N N . SER A 1 399 ? 1.456 15.417 14.736 1.00 82.56 399 SER A N 1
ATOM 3118 C CA . SER A 1 399 ? 1.200 13.999 14.476 1.00 82.56 399 SER A CA 1
ATOM 3119 C C . SER A 1 399 ? -0.197 13.642 14.977 1.00 82.56 399 SER A C 1
ATOM 3121 O O . SER A 1 399 ? -0.545 13.966 16.105 1.00 82.56 399 SER A O 1
ATOM 3123 N N . LEU A 1 400 ? -1.013 12.994 14.141 1.00 87.62 400 LEU A N 1
ATOM 3124 C CA . LEU A 1 400 ? -2.365 12.592 14.550 1.00 87.62 400 LEU A CA 1
ATOM 3125 C C . LEU A 1 400 ? -2.333 11.388 15.496 1.00 87.62 400 LEU A C 1
ATOM 3127 O O . LEU A 1 400 ? -3.143 11.292 16.409 1.00 87.62 400 LEU A O 1
ATOM 3131 N N . TYR A 1 401 ? -1.387 10.481 15.259 1.00 89.88 401 TYR A N 1
ATOM 3132 C CA . TYR A 1 401 ? -1.220 9.252 16.018 1.00 89.88 401 TYR A CA 1
ATOM 3133 C C . TYR A 1 401 ? 0.239 9.145 16.475 1.00 89.88 401 TYR A C 1
ATOM 3135 O O . TYR A 1 401 ? 1.141 9.453 15.690 1.00 89.88 401 TYR A O 1
ATOM 3143 N N . PRO A 1 402 ? 0.505 8.687 17.707 1.00 86.69 402 PRO A N 1
ATOM 3144 C CA . PRO A 1 402 ? 1.865 8.438 18.176 1.00 86.69 402 PRO A CA 1
ATOM 3145 C C . PRO A 1 402 ? 2.472 7.187 17.526 1.00 86.69 402 PRO A C 1
ATOM 3147 O O . PRO A 1 402 ? 3.689 7.042 17.495 1.00 86.69 402 PRO A O 1
ATOM 3150 N N . ALA A 1 403 ? 1.634 6.273 17.025 1.00 90.38 403 ALA A N 1
ATOM 3151 C CA . ALA A 1 403 ? 2.070 5.013 16.448 1.00 90.38 403 ALA A CA 1
ATOM 3152 C C . ALA A 1 403 ? 1.052 4.441 15.446 1.00 90.38 403 ALA A C 1
ATOM 3154 O O . ALA A 1 403 ? -0.132 4.790 15.469 1.00 90.38 403 ALA A O 1
ATOM 3155 N N . LEU A 1 404 ? 1.530 3.532 14.592 1.00 92.19 404 LEU A N 1
ATOM 3156 C CA . LEU A 1 404 ? 0.740 2.802 13.603 1.00 92.19 404 LEU A CA 1
ATOM 3157 C C . LEU A 1 404 ? 0.905 1.295 13.825 1.00 92.19 404 LEU A C 1
ATOM 3159 O O . LEU A 1 404 ? 2.023 0.785 13.843 1.00 92.19 404 LEU A O 1
ATOM 3163 N N . TYR A 1 405 ? -0.210 0.592 13.964 1.00 93.75 405 TYR A N 1
ATOM 3164 C CA . TYR A 1 405 ? -0.294 -0.856 14.046 1.00 93.75 405 TYR A CA 1
ATOM 3165 C C . TYR A 1 405 ? -0.694 -1.426 12.678 1.00 93.75 405 TYR A C 1
ATOM 3167 O O . TYR A 1 405 ? -1.653 -0.978 12.042 1.00 93.75 405 TYR A O 1
ATOM 3175 N N . LEU A 1 406 ? 0.048 -2.427 12.218 1.00 90.88 406 LEU A N 1
ATOM 3176 C CA . LEU A 1 406 ? -0.256 -3.204 11.020 1.00 90.88 406 LEU A CA 1
ATOM 3177 C C . LEU A 1 406 ? -0.279 -4.671 11.427 1.00 90.88 406 LEU A C 1
ATOM 3179 O O . LEU A 1 406 ? 0.686 -5.181 11.996 1.00 90.88 406 LEU A O 1
ATOM 3183 N N . HIS A 1 407 ? -1.359 -5.358 11.079 1.00 86.88 407 HIS A N 1
ATOM 3184 C CA . HIS A 1 407 ? -1.436 -6.803 11.181 1.00 86.88 407 HIS A CA 1
ATOM 3185 C C . HIS A 1 407 ? -1.694 -7.395 9.802 1.00 86.88 407 HIS A C 1
ATOM 3187 O O . HIS A 1 407 ? -2.646 -7.023 9.119 1.00 86.88 407 HIS A O 1
ATOM 3193 N N . SER A 1 408 ? -0.852 -8.343 9.406 1.00 77.69 408 SER A N 1
ATOM 3194 C CA . SER A 1 408 ? -1.082 -9.155 8.220 1.00 77.69 408 SER A CA 1
ATOM 3195 C C . SER A 1 408 ? -0.849 -10.613 8.577 1.00 77.69 408 SER A C 1
ATOM 3197 O O . SER A 1 408 ? 0.145 -10.958 9.215 1.00 77.69 408 SER A O 1
ATOM 3199 N N . MET A 1 409 ? -1.788 -11.464 8.176 1.00 65.69 409 MET A N 1
ATOM 3200 C CA . MET A 1 409 ? -1.561 -12.899 8.159 1.00 65.69 409 MET A CA 1
ATOM 3201 C C . MET A 1 409 ? -0.846 -13.196 6.849 1.00 65.69 409 MET A C 1
ATOM 3203 O O . MET A 1 409 ? -1.371 -12.898 5.774 1.00 65.69 409 MET A O 1
ATOM 3207 N N . LEU A 1 410 ? 0.361 -13.751 6.924 1.00 53.00 410 LEU A N 1
ATOM 3208 C CA . LEU A 1 410 ? 1.000 -14.282 5.728 1.00 53.00 410 LEU A CA 1
ATOM 3209 C C . LEU A 1 410 ? 0.102 -15.403 5.185 1.00 53.00 410 LEU A C 1
ATOM 3211 O O . LEU A 1 410 ? -0.346 -16.237 5.976 1.00 53.00 410 LEU A O 1
ATOM 3215 N N . PRO A 1 411 ? -0.197 -15.430 3.874 1.00 39.38 411 PRO A N 1
ATOM 3216 C CA . PRO A 1 411 ? -1.056 -16.457 3.313 1.00 39.38 411 PRO A CA 1
ATOM 3217 C C . PRO A 1 411 ? -0.458 -17.836 3.599 1.00 39.38 411 PRO A C 1
ATOM 3219 O O . PRO A 1 411 ? 0.630 -18.181 3.133 1.00 39.38 411 PRO A O 1
ATOM 3222 N N . THR A 1 412 ? -1.181 -18.622 4.389 1.00 29.50 412 THR A N 1
ATOM 3223 C CA . THR A 1 412 ? -0.921 -20.038 4.607 1.00 29.50 412 THR A CA 1
ATOM 3224 C C . THR A 1 412 ? -1.405 -20.794 3.376 1.00 29.50 412 THR A C 1
ATOM 3226 O O . THR A 1 412 ? -2.585 -21.119 3.276 1.00 29.50 412 THR A O 1
ATOM 3229 N N . LYS A 1 413 ? -0.508 -21.007 2.404 1.00 28.61 413 LYS A N 1
ATOM 3230 C CA . LYS A 1 413 ? -0.586 -22.065 1.380 1.00 28.61 413 LYS A CA 1
ATOM 3231 C C . LYS A 1 413 ? 0.771 -22.278 0.698 1.00 28.61 413 LYS A C 1
ATOM 3233 O O . LYS A 1 413 ? 1.387 -21.320 0.165 1.00 28.61 413 LYS A O 1
#

InterPro domains:
  IPR001242 Condensation domain [PF00668] (84-401)
  IPR023213 Chloramphenicol acetyltransferase-like domain superfamily [G3DSA:3.30.559.10] (71-229)

Foldseek 3Di:
DFDDDVQDPDTAAEAEAADLVQDDPPCPDWAFRDDPVQVVVFVVVQVVCVVPPDPSNRHPGYTYTNDQDADPVRHRDVVSVVVNVVPDDPVVLLQQLLQLLCQQAQLQQKFKAQQLNDPDHDPPCPDSRDIDIDRDNHDRAAEEEDADASVCQVVVVVVVVVVLVCVCVVVVRRGQSWHWYWYHNVVDIDIDIGHDLQSADPLLVVVSVVQSVCVSVVRHDHAQYPVVLCVLVPDDPVLQVVLLVVLLVVCLVQLPDDQQDFDPPVPDPDDPPPDPPDDDDDDDDDDPDDPVVLCVVCVVLVANDSLLVVVLVVVVVVCVRRVDQKFKAKEKDAQCVVDVSNVRHGGNRIFIFIQIFGPPDDPSVRSVVSRVCVVVCVSSRPYDLVSLCVSSVHDPPDDSHSYYDYDDDDDDD

Mean predicted aligned error: 11.08 Å

pLDDT: mean 82.76, std 13.52, range [28.61, 97.5]

Nearest PDB structures (foldseek):
  8jbr-assembly1_A  TM=6.926E-01  e=3.688E-12  Microcystis aeruginosa PCC 7806
  6m7l-assembly1_B  TM=6.792E-01  e=2.329E-11  [Actinomadura] parvosata subsp. kistnae
  7r9x-assembly1_A  TM=6.756E-01  e=4.478E-11  Pseudomonas aeruginosa PAO1
  7r9x-assembly2_B  TM=6.665E-01  e=9.139E-11  Pseudomonas aeruginosa PAO1
  4tx3-assembly1_B  TM=6.655E-01  e=8.114E-11  Actinoplanes teichomyceticus

Sequence (413 aa):
MVLNRPDRPNHAVVAFIAAPQVAQTGDAVPTILLNDTAIGIARAAIREASITLPDHMKPSTFIVVPSIPKTQSAKANRRALQALLHSDIDIDKLKQAWATVCRGNEVLRTCFIPVAALQKPIHGCENDSGILQVMLEQHEVDWEYIECKSKSYQQNLHRRIVALQDRHQSSYFQNPPWAITIMDDFQERTMIFSIHHVLYDGTSLGYIMNDVCCAYGADARNRPQLRNALSLLLPSKKASLDAQEFWEQELSDYADFDVPSWPDLTGERTSPERGNIRRFITETVPLSVPTAQLEAKTAELGVSSVASVVRAAFGHVLLSYPGSSGVVFAETLSDRVLDADVDRTIGPFISVVPMPMSSNGTVREVLAEQHRLSTKAKKHRHIHAQVIRKLLKKERGESLYPALYLHSMLPTK

Organism: NCBI:txid1089449

Radius of gyration: 25.22 Å; Cα contacts (8 Å, |Δi|>4): 529; chains: 1; bounding box: 59×64×59 Å

Secondary structure (DSSP, 8-state):
-EEP-TTSS--EEEEEEE-GGGS-TT--S-----SHHHHHHHHHHHHHHHHHS-GGG--SEEEEESS--B-TTSSB-HHHHHHHHTPPP-HHHHHHHHHHHHHH-GGGGEEEEEGGG-SSPPTT---TT-EEEEE-S-----EEEEE--GGGHHHHHHHHHHHHHHHHHHTTT-S-SEEEEEEE-SS-EEEEEEE-GGG--HHHHHHHHHHHHHHHTT-PPP---HHHHHHHHSPPHHHHHHHHHHHHHHHGGGTTPPPP----TT-----TTS-------------SS-HHHHHHHHHHTT-S-HHHHHHHHHHHHHHHTT--SEEEEEEEEEGGGG-HHHHHS-S--EEEEEEEEES-S-HHHHHHHHHHHHHHHHHT----HHHHHHHTTPPTTS-S-S-EEE-------